Protein 3C5X (pdb70)

Radius of gyration: 39.71 Å; Cα contacts (8 Å, |Δi|>4): 1225; chains: 2; bounding box: 42×60×125 Å

Structure (mmCIF, N/CA/C/O backbone):
data_3C5X
#
_entry.id   3C5X
#
_cell.length_a   71.209
_cell.length_b   108.595
_cell.length_c   108.738
_cell.angle_alpha   90.00
_cell.angle_beta   90.00
_cell.angle_gamma   90.00
#
_symmetry.space_group_name_H-M   'P 21 21 2'
#
loop_
_entity.id
_entity.type
_entity.pdbx_description
1 polymer 'Envelope protein E'
2 polymer prM
3 branched 2-acetamido-2-deoxy-alpha-D-glucopyranose-(1-4)-2-acetamido-2-deoxy-beta-D-glucopyranose
4 branched beta-D-mannopyranose-(1-3)-[beta-D-mannopyranose-(1-6)]alpha-D-altropyranose-(1-4)-2-acetamido-2-deoxy-beta-D-glucopyranose-(1-4)-2-acetamido-2-deoxy-beta-D-glucopyranose
5 water water
#
loop_
_atom_site.group_PDB
_atom_site.id
_atom_site.type_symbol
_atom_site.label_atom_id
_atom_site.label_alt_id
_atom_site.label_comp_id
_atom_site.label_asym_id
_atom_site.label_entity_id
_atom_site.label_seq_id
_atom_site.pdbx_PDB_ins_code
_atom_site.Cartn_x
_atom_site.Cartn_y
_atom_site.Cartn_z
_atom_site.occupancy
_atom_site.B_iso_or_equiv
_atom_site.auth_seq_id
_atom_site.auth_comp_id
_atom_site.auth_asym_id
_atom_site.auth_atom_id
_atom_site.pdbx_PDB_model_num
ATOM 1 N N . TYR A 1 5 ? -7.810 -32.045 -37.342 1.00 75.71 -3 TYR A N 1
ATOM 2 C CA . TYR A 1 5 ? -8.293 -33.450 -37.381 1.00 73.69 -3 TYR A CA 1
ATOM 3 C C . TYR A 1 5 ? -7.350 -34.417 -38.107 1.00 69.77 -3 TYR A C 1
ATOM 4 O O . TYR A 1 5 ? -7.648 -35.609 -38.210 1.00 68.15 -3 TYR A O 1
ATOM 13 N N . PHE A 1 6 ? -6.217 -33.914 -38.600 1.00 62.84 -2 PHE A N 1
ATOM 14 C CA . PHE A 1 6 ? -5.254 -34.762 -39.308 1.00 56.77 -2 PHE A CA 1
ATOM 15 C C . PHE A 1 6 ? -3.794 -34.364 -39.080 1.00 54.83 -2 PHE A C 1
ATOM 16 O O . PHE A 1 6 ? -3.495 -33.214 -38.773 1.00 52.90 -2 PHE A O 1
ATOM 24 N N . GLN A 1 7 ? -2.892 -35.325 -39.256 1.00 51.97 -1 GLN A N 1
ATOM 25 C CA . GLN A 1 7 ? -1.464 -35.105 -39.047 1.00 51.27 -1 GLN A CA 1
ATOM 26 C C . GLN A 1 7 ? -0.842 -34.082 -39.999 1.00 49.91 -1 GLN A C 1
ATOM 27 O O . GLN A 1 7 ? -0.703 -34.340 -41.195 1.00 48.16 -1 GLN A O 1
ATOM 33 N N . GLY A 1 8 ? -0.464 -32.925 -39.456 1.00 47.91 0 GLY A N 1
ATOM 34 C CA . GLY A 1 8 ? 0.140 -31.877 -40.262 1.00 46.59 0 GLY A CA 1
ATOM 35 C C . GLY A 1 8 ? -0.746 -30.650 -40.353 1.00 48.29 0 GLY A C 1
ATOM 36 O O . GLY A 1 8 ? -0.329 -29.584 -40.808 1.00 45.18 0 GLY A O 1
ATOM 37 N N . MET A 1 9 ? -1.981 -30.802 -39.899 1.00 50.48 1 MET A N 1
ATOM 38 C CA . MET A 1 9 ? -2.955 -29.723 -39.935 1.00 51.93 1 MET A CA 1
ATOM 39 C C . MET A 1 9 ? -2.530 -28.516 -39.101 1.00 50.42 1 MET A C 1
ATOM 40 O O . MET A 1 9 ? -2.710 -27.366 -39.512 1.00 46.93 1 MET A O 1
ATOM 45 N N . ARG A 1 10 ? -1.958 -28.777 -37.930 1.00 48.15 2 ARG A N 1
ATOM 46 C CA . ARG A 1 10 ? -1.546 -27.697 -37.048 1.00 46.80 2 ARG A CA 1
ATOM 47 C C . ARG A 1 10 ? -0.625 -26.693 -37.732 1.00 46.63 2 ARG A C 1
ATOM 48 O O . ARG A 1 10 ? -0.850 -25.484 -37.655 1.00 45.38 2 ARG A O 1
ATOM 56 N N . CYS A 1 11 ? 0.407 -27.184 -38.407 1.00 45.03 3 CYS A N 1
ATOM 57 C CA . CYS A 1 11 ? 1.342 -26.285 -39.076 1.00 43.18 3 CYS A CA 1
ATOM 58 C C . CYS A 1 11 ? 0.674 -25.595 -40.266 1.00 42.13 3 CYS A C 1
ATOM 59 O O . CYS A 1 11 ? 0.942 -24.427 -40.550 1.00 38.91 3 CYS A O 1
ATOM 62 N N . ILE A 1 12 ? -0.197 -26.316 -40.962 1.00 42.33 4 ILE A N 1
ATOM 63 C CA . ILE A 1 12 ? -0.901 -25.741 -42.101 1.00 43.64 4 ILE A CA 1
ATOM 64 C C . ILE A 1 12 ? -1.730 -24.547 -41.624 1.00 43.99 4 ILE A C 1
ATOM 65 O O . ILE A 1 12 ? -1.794 -23.514 -42.291 1.00 44.64 4 ILE A O 1
ATOM 70 N N . GLY A 1 13 ? -2.333 -24.691 -40.449 1.00 44.92 5 GLY A N 1
ATOM 71 C CA . GLY A 1 13 ? -3.155 -23.630 -39.901 1.00 46.11 5 GLY A CA 1
ATOM 72 C C . GLY A 1 13 ? -2.402 -22.439 -39.334 1.00 48.87 5 GLY A C 1
ATOM 73 O O . GLY A 1 13 ? -3.010 -21.405 -39.052 1.00 50.07 5 GLY A O 1
ATOM 74 N N . MET A 1 14 ? -1.089 -22.567 -39.157 1.00 47.82 6 MET A N 1
ATOM 75 C CA . MET A 1 14 ? -0.298 -21.463 -38.620 1.00 46.79 6 MET A CA 1
ATOM 76 C C . MET A 1 14 ? 0.035 -20.434 -39.692 1.00 47.27 6 MET A C 1
ATOM 77 O O . MET A 1 14 ? 0.331 -20.782 -40.833 1.00 43.47 6 MET A O 1
ATOM 82 N N . SER A 1 15 ? -0.015 -19.158 -39.325 1.00 48.17 7 SER A N 1
ATOM 83 C CA . SER A 1 15 ? 0.285 -18.105 -40.279 1.00 48.76 7 SER A CA 1
ATOM 84 C C . SER A 1 15 ? 1.795 -17.958 -40.437 1.00 47.73 7 SER A C 1
ATOM 85 O O . SER A 1 15 ? 2.276 -17.560 -41.493 1.00 45.30 7 SER A O 1
ATOM 88 N N . ASN A 1 16 ? 2.544 -18.280 -39.389 1.00 45.94 8 ASN A N 1
ATOM 89 C CA . ASN A 1 16 ? 4.000 -18.207 -39.473 1.00 44.90 8 ASN A CA 1
ATOM 90 C C . ASN A 1 16 ? 4.526 -19.611 -39.780 1.00 44.08 8 ASN A C 1
ATOM 91 O O . ASN A 1 16 ? 4.776 -20.415 -38.877 1.00 40.86 8 ASN A O 1
ATOM 96 N N . ARG A 1 17 ? 4.679 -19.896 -41.066 1.00 39.62 9 ARG A N 1
ATOM 97 C CA . ARG A 1 17 ? 5.154 -21.193 -41.512 1.00 38.82 9 ARG A CA 1
ATOM 98 C C . ARG A 1 17 ? 6.236 -21.027 -42.571 1.00 39.48 9 ARG A C 1
ATOM 99 O O . ARG A 1 17 ? 6.024 -20.355 -43.579 1.00 36.45 9 ARG A O 1
ATOM 107 N N . ASP A 1 18 ? 7.402 -21.619 -42.331 1.00 39.77 10 ASP A N 1
ATOM 108 C CA . ASP A 1 18 ? 8.490 -21.556 -43.296 1.00 40.72 10 ASP A CA 1
ATOM 109 C C . ASP A 1 18 ? 8.558 -22.886 -44.040 1.00 39.64 10 ASP A C 1
ATOM 110 O O . ASP A 1 18 ? 8.220 -23.929 -43.489 1.00 38.42 10 ASP A O 1
ATOM 115 N N . PHE A 1 19 ? 8.977 -22.838 -45.296 1.00 37.16 11 PHE A N 1
ATOM 116 C CA . PHE A 1 19 ? 9.141 -24.037 -46.087 1.00 36.91 11 PHE A CA 1
ATOM 117 C C . PHE A 1 19 ? 10.636 -24.069 -46.335 1.00 38.33 11 PHE A C 1
ATOM 118 O O . PHE A 1 19 ? 11.186 -23.126 -46.907 1.00 38.65 11 PHE A O 1
ATOM 126 N N . VAL A 1 20 ? 11.300 -25.125 -45.876 1.00 37.22 12 VAL A N 1
ATOM 127 C CA . VAL A 1 20 ?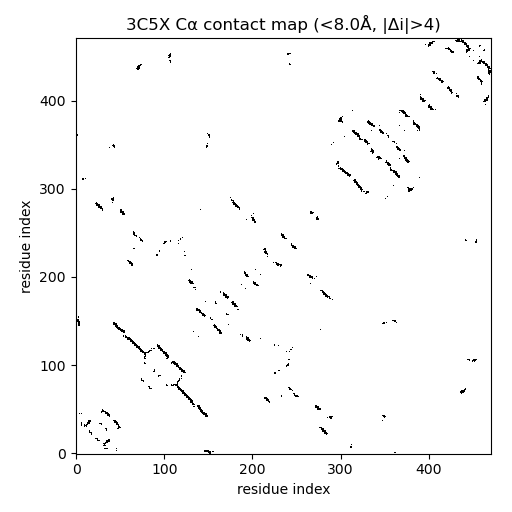 12.739 -25.233 -46.058 1.00 37.27 12 VAL A CA 1
ATOM 128 C C . VAL A 1 20 ? 13.095 -26.484 -46.845 1.00 41.24 12 VAL A C 1
ATOM 129 O O . VAL A 1 20 ? 12.471 -27.531 -46.682 1.00 38.90 12 VAL A O 1
ATOM 133 N N . GLU A 1 21 ? 14.094 -26.362 -47.711 1.00 48.76 13 GLU A N 1
ATOM 134 C CA . GLU A 1 21 ? 14.553 -27.480 -48.524 1.00 55.53 13 GLU A CA 1
ATOM 135 C C . GLU A 1 21 ? 16.050 -27.319 -48.788 1.00 57.46 13 GLU A C 1
ATOM 136 O O . GLU A 1 21 ? 16.523 -26.218 -49.061 1.00 58.29 13 GLU A O 1
ATOM 142 N N . GLY A 1 22 ? 16.795 -28.414 -48.696 1.00 60.16 14 GLY A N 1
ATOM 143 C CA . GLY A 1 22 ? 18.230 -28.350 -48.910 1.00 66.05 14 GLY A CA 1
ATOM 144 C C . GLY A 1 22 ? 18.675 -28.422 -50.360 1.00 68.88 14 GLY A C 1
ATOM 145 O O . GLY A 1 22 ? 18.089 -29.149 -51.168 1.00 72.41 14 GLY A O 1
ATOM 146 N N . VAL A 1 23 ? 19.730 -27.676 -50.681 1.00 70.32 15 VAL A N 1
ATOM 147 C CA . VAL A 1 23 ? 20.276 -27.629 -52.036 1.00 72.32 15 VAL A CA 1
ATOM 148 C C . VAL A 1 23 ? 21.198 -28.810 -52.343 1.00 72.32 15 VAL A C 1
ATOM 149 O O . VAL A 1 23 ? 21.696 -28.943 -53.462 1.00 75.14 15 VAL A O 1
ATOM 153 N N . SER A 1 24 ? 21.423 -29.664 -51.352 1.00 71.28 16 SER A N 1
ATOM 154 C CA . SER A 1 24 ? 22.296 -30.817 -51.531 1.00 70.21 16 SER A CA 1
ATOM 155 C C . SER A 1 24 ? 21.569 -32.097 -51.131 1.00 68.91 16 SER A C 1
ATOM 156 O O . SER A 1 24 ? 20.433 -32.058 -50.657 1.00 70.17 16 SER A O 1
ATOM 159 N N . GLY A 1 25 ? 22.227 -33.230 -51.341 1.00 65.60 17 GLY A N 1
ATOM 160 C CA . GLY A 1 25 ? 21.640 -34.508 -50.987 1.00 62.11 17 GLY A CA 1
ATOM 161 C C . GLY A 1 25 ? 22.459 -35.123 -49.871 1.00 59.45 17 GLY A C 1
ATOM 162 O O . GLY A 1 25 ? 23.659 -35.348 -50.031 1.00 58.09 17 GLY A O 1
ATOM 163 N N . GLY A 1 26 ? 21.819 -35.388 -48.736 1.00 55.80 18 GLY A N 1
ATOM 164 C CA . GLY A 1 26 ? 22.529 -35.963 -47.608 1.00 50.12 18 GLY A CA 1
ATOM 165 C C . GLY A 1 26 ? 23.226 -34.892 -46.789 1.00 48.46 18 GLY A C 1
ATOM 166 O O . GLY A 1 26 ? 23.928 -35.189 -45.827 1.00 43.99 18 GLY A O 1
ATOM 167 N N . SER A 1 27 ? 23.035 -33.633 -47.160 1.00 47.61 19 SER A N 1
ATOM 168 C CA . SER A 1 27 ? 23.672 -32.549 -46.424 1.00 47.40 19 SER A CA 1
ATOM 169 C C . SER A 1 27 ? 22.770 -32.068 -45.297 1.00 45.57 19 SER A C 1
ATOM 170 O O . SER A 1 27 ? 21.626 -32.503 -45.170 1.00 41.53 19 SER A O 1
ATOM 173 N N . TRP A 1 28 ? 23.300 -31.180 -44.468 1.00 41.27 20 TRP A N 1
ATOM 174 C CA . TRP A 1 28 ? 22.514 -30.620 -43.386 1.00 39.89 20 TRP A CA 1
ATOM 175 C C . TRP A 1 28 ? 21.571 -29.570 -43.967 1.00 40.65 20 TRP A C 1
ATOM 176 O O . TRP A 1 28 ? 21.802 -29.057 -45.054 1.00 38.21 20 TRP A O 1
ATOM 187 N N . VAL A 1 29 ? 20.507 -29.263 -43.235 1.00 42.62 21 VAL A N 1
ATOM 188 C CA . VAL A 1 29 ? 19.561 -28.224 -43.631 1.00 42.34 21 VAL A CA 1
ATOM 189 C C . VAL A 1 29 ? 19.287 -27.401 -42.374 1.00 41.97 21 VAL A C 1
ATOM 190 O O . VAL A 1 29 ? 19.021 -27.955 -41.303 1.00 37.44 21 VAL A O 1
ATOM 194 N N . ASP A 1 30 ? 19.371 -26.082 -42.497 1.00 40.72 22 ASP A N 1
ATOM 195 C CA . ASP A 1 30 ? 19.148 -25.206 -41.352 1.00 40.27 22 ASP A CA 1
ATOM 196 C C . ASP A 1 30 ? 17.723 -24.688 -41.271 1.00 38.87 22 ASP A C 1
ATOM 197 O O . ASP A 1 30 ? 17.099 -24.388 -42.285 1.00 37.75 22 ASP A O 1
ATOM 202 N N . ILE A 1 31 ? 17.207 -24.602 -40.052 1.00 36.82 23 ILE A N 1
ATOM 203 C CA . ILE A 1 31 ? 15.860 -24.100 -39.828 1.00 35.27 23 ILE A CA 1
ATOM 204 C C . ILE A 1 31 ? 15.899 -23.232 -38.584 1.00 35.43 23 ILE A C 1
ATOM 205 O O . ILE A 1 31 ? 16.814 -23.350 -37.764 1.00 34.15 23 ILE A O 1
ATOM 210 N N . VAL A 1 32 ? 14.918 -22.347 -38.454 1.00 34.29 24 VAL A N 1
ATOM 211 C CA . VAL A 1 32 ? 14.838 -21.465 -37.301 1.00 33.64 24 VAL A CA 1
ATOM 212 C C . VAL A 1 32 ? 13.495 -21.714 -36.630 1.00 33.76 24 VAL A C 1
ATOM 213 O O . VAL A 1 32 ? 12.456 -21.709 -37.285 1.00 33.07 24 VAL A O 1
ATOM 217 N N . LEU A 1 33 ? 13.515 -21.936 -35.322 1.00 33.85 25 LEU A N 1
ATOM 218 C CA . LEU A 1 33 ? 12.288 -22.210 -34.596 1.00 35.58 25 LEU A CA 1
ATOM 219 C C . LEU A 1 33 ? 11.965 -21.130 -33.580 1.00 37.47 25 LEU A C 1
ATOM 220 O O . LEU A 1 33 ? 12.836 -20.675 -32.835 1.00 36.84 25 LEU A O 1
ATOM 225 N N . GLU A 1 34 ? 10.696 -20.739 -33.572 1.00 39.54 26 GLU A N 1
ATOM 226 C CA . GLU A 1 34 ? 10.167 -19.713 -32.683 1.00 40.72 26 GLU A CA 1
ATOM 227 C C . GLU A 1 34 ? 8.848 -20.244 -32.157 1.00 41.05 26 GLU A C 1
ATOM 228 O O . GLU A 1 34 ? 8.184 -21.024 -32.838 1.00 38.32 26 GLU A O 1
ATOM 234 N N . HIS A 1 35 ? 8.461 -19.824 -30.956 1.00 42.69 27 HIS A N 1
ATOM 235 C CA . HIS A 1 35 ? 7.177 -20.246 -30.400 1.00 41.72 27 HIS A CA 1
ATOM 236 C C . HIS A 1 35 ? 6.095 -19.632 -31.286 1.00 40.76 27 HIS A C 1
ATOM 237 O O . HIS A 1 35 ? 6.269 -18.530 -31.808 1.00 40.10 27 HIS A O 1
ATOM 244 N N . GLY A 1 36 ? 4.993 -20.347 -31.474 1.00 40.92 28 GLY A N 1
ATOM 245 C CA . GLY A 1 36 ? 3.918 -19.812 -32.290 1.00 42.94 28 GLY A CA 1
ATOM 246 C C . GLY A 1 36 ? 4.046 -20.000 -33.790 1.00 44.36 28 GLY A C 1
ATOM 247 O O . GLY A 1 36 ? 3.109 -19.703 -34.527 1.00 44.34 28 GLY A O 1
ATOM 248 N N . SER A 1 37 ? 5.197 -20.474 -34.258 1.00 45.06 29 SER A N 1
ATOM 249 C CA . SER A 1 37 ? 5.371 -20.707 -35.689 1.00 44.77 29 SER A CA 1
ATOM 250 C C . SER A 1 37 ? 5.876 -22.120 -35.954 1.00 43.66 29 SER A C 1
ATOM 251 O O . SER A 1 37 ? 6.173 -22.863 -35.018 1.00 41.75 29 SER A O 1
ATOM 254 N N . CYS A 1 38 ? 5.949 -22.504 -37.224 1.00 41.31 30 CYS A N 1
ATOM 255 C CA . CYS A 1 38 ? 6.420 -23.840 -37.571 1.00 40.26 30 CYS A CA 1
ATOM 256 C C . CYS A 1 38 ? 7.232 -23.857 -38.857 1.00 38.11 30 CYS A C 1
ATOM 257 O O . CYS A 1 38 ? 7.249 -22.887 -39.620 1.00 35.46 30 CYS A O 1
ATOM 260 N N . VAL A 1 39 ? 7.922 -24.969 -39.081 1.00 32.31 31 VAL A N 1
ATOM 261 C CA . VAL A 1 39 ? 8.738 -25.120 -40.267 1.00 31.17 31 VAL A CA 1
ATOM 262 C C . VAL A 1 39 ? 8.402 -26.435 -40.944 1.00 30.63 31 VAL A C 1
ATOM 263 O O . VAL A 1 39 ? 8.287 -27.472 -40.294 1.00 30.01 31 VAL A O 1
ATOM 267 N N . THR A 1 40 ? 8.221 -26.374 -42.256 1.00 30.55 32 THR A N 1
ATOM 268 C CA . THR A 1 40 ? 7.922 -27.551 -43.049 1.00 31.02 32 THR A CA 1
ATOM 269 C C . THR A 1 40 ? 9.152 -27.842 -43.903 1.00 31.57 32 THR A C 1
ATOM 270 O O . THR A 1 40 ? 9.543 -27.021 -44.748 1.00 31.22 32 THR A O 1
ATOM 274 N N . THR A 1 41 ? 9.783 -28.988 -43.658 1.00 31.00 33 THR A N 1
ATOM 275 C CA . THR A 1 41 ? 10.955 -29.369 -44.437 1.00 32.41 33 THR A CA 1
ATOM 276 C C . THR A 1 41 ? 10.526 -30.395 -45.462 1.00 32.72 33 THR A C 1
ATOM 277 O O . THR A 1 41 ? 9.650 -31.221 -45.203 1.00 35.31 33 THR A O 1
ATOM 281 N N . MET A 1 42 ? 11.145 -30.334 -46.630 1.00 33.84 34 MET A N 1
ATOM 282 C CA . MET A 1 42 ? 10.835 -31.256 -47.701 1.00 35.19 34 MET A CA 1
ATOM 283 C C . MET A 1 42 ? 12.142 -31.630 -48.385 1.00 36.25 34 MET A C 1
ATOM 284 O O . MET A 1 42 ? 13.110 -30.855 -48.375 1.00 35.15 34 MET A O 1
ATOM 289 N N . ALA A 1 43 ? 12.163 -32.815 -48.980 1.00 37.32 35 ALA A N 1
ATOM 290 C CA . ALA A 1 43 ? 13.350 -33.292 -49.683 1.00 39.84 35 ALA A CA 1
ATOM 291 C C . ALA A 1 43 ? 12.933 -34.359 -50.677 1.00 41.88 35 ALA A C 1
ATOM 292 O O . ALA A 1 43 ? 11.934 -35.048 -50.478 1.00 39.19 35 ALA A O 1
ATOM 294 N N . LYS A 1 44 ? 13.697 -34.495 -51.751 1.00 48.90 36 LYS A N 1
ATOM 295 C CA . LYS A 1 44 ? 13.375 -35.491 -52.765 1.00 52.74 36 LYS A CA 1
ATOM 296 C C . LYS A 1 44 ? 13.358 -36.907 -52.186 1.00 52.14 36 LYS A C 1
ATOM 297 O O . LYS A 1 44 ? 14.320 -37.354 -51.561 1.00 50.21 36 LYS A O 1
ATOM 303 N N . ASN A 1 45 ? 12.244 -37.595 -52.397 1.00 51.33 37 ASN A N 1
ATOM 304 C CA . ASN A 1 45 ? 12.048 -38.959 -51.929 1.00 51.59 37 ASN A CA 1
ATOM 305 C C . ASN A 1 45 ? 12.017 -39.142 -50.427 1.00 51.18 37 ASN A C 1
ATOM 306 O O . ASN A 1 45 ? 12.210 -40.250 -49.923 1.00 49.62 37 ASN A O 1
ATOM 311 N N . LYS A 1 46 ? 11.767 -38.059 -49.709 1.00 48.94 38 LYS A N 1
ATOM 312 C CA . LYS A 1 46 ? 11.693 -38.150 -48.278 1.00 46.38 38 LYS A CA 1
ATOM 313 C C . LYS A 1 46 ? 10.412 -37.532 -47.780 1.00 44.30 38 LYS A C 1
ATOM 314 O O . LYS A 1 46 ? 9.899 -36.589 -48.368 1.00 45.36 38 LYS A O 1
ATOM 320 N N . PRO A 1 47 ? 9.855 -38.083 -46.700 1.00 39.96 39 PRO A N 1
ATOM 321 C CA . PRO A 1 47 ? 8.611 -37.524 -46.185 1.00 38.90 39 PRO A CA 1
ATOM 322 C C . PRO A 1 47 ? 8.766 -36.078 -45.756 1.00 37.85 39 PRO A C 1
ATOM 323 O O . PRO A 1 47 ? 9.848 -35.653 -45.338 1.00 36.45 39 PRO A O 1
ATOM 327 N N . THR A 1 48 ? 7.683 -35.324 -45.893 1.00 32.91 40 THR A N 1
ATOM 328 C CA . THR A 1 48 ? 7.676 -33.928 -45.487 1.00 32.73 40 THR A CA 1
ATOM 329 C C . THR A 1 48 ? 7.436 -33.921 -43.988 1.00 31.66 40 THR A C 1
ATOM 330 O O . THR A 1 48 ? 6.584 -34.665 -43.495 1.00 32.98 40 THR A O 1
ATOM 334 N N . LEU A 1 49 ? 8.186 -33.086 -43.276 1.00 29.29 41 LEU A N 1
ATOM 335 C CA . LEU A 1 49 ? 8.104 -32.984 -41.820 1.00 30.27 41 LEU A CA 1
ATOM 336 C C . LEU A 1 49 ? 7.798 -31.571 -41.313 1.00 31.40 41 LEU A C 1
ATOM 337 O O . LEU A 1 49 ? 8.221 -30.578 -41.908 1.00 31.34 41 LEU A O 1
ATOM 342 N N . ASP A 1 50 ? 7.096 -31.492 -40.189 1.00 31.28 42 ASP A N 1
ATOM 343 C CA . ASP A 1 50 ? 6.764 -30.213 -39.574 1.00 32.18 42 ASP A CA 1
ATOM 344 C C . ASP A 1 50 ? 7.499 -30.140 -38.237 1.00 31.86 42 ASP A C 1
ATOM 345 O O . ASP A 1 50 ? 7.499 -31.102 -37.466 1.00 33.16 42 ASP A O 1
ATOM 350 N N . PHE A 1 51 ? 8.113 -28.999 -37.964 1.00 31.58 43 PHE A N 1
ATOM 351 C CA . PHE A 1 51 ? 8.843 -28.798 -36.720 1.00 30.82 43 PHE A CA 1
ATOM 352 C C . PHE A 1 51 ? 8.251 -27.620 -35.967 1.00 32.08 43 PHE A C 1
ATOM 353 O O . PHE A 1 51 ? 7.923 -26.594 -36.564 1.00 30.39 43 PHE A O 1
ATOM 361 N N . GLU A 1 52 ? 8.119 -27.760 -34.656 1.00 31.98 44 GLU A N 1
ATOM 362 C CA . GLU A 1 52 ? 7.592 -26.671 -33.856 1.00 31.72 44 GLU A CA 1
ATOM 363 C C . GLU A 1 52 ? 8.191 -26.672 -32.461 1.00 31.23 44 GLU A C 1
ATOM 364 O O . GLU A 1 52 ? 8.184 -27.697 -31.777 1.00 31.58 44 GLU A O 1
ATOM 370 N N . LEU A 1 53 ? 8.736 -25.534 -32.053 1.00 32.63 45 LEU A N 1
ATOM 371 C CA . LEU A 1 53 ? 9.272 -25.397 -30.703 1.00 33.30 45 LEU A CA 1
ATOM 372 C C . LEU A 1 53 ? 8.026 -25.076 -29.876 1.00 33.96 45 LEU A C 1
ATOM 373 O O . LEU A 1 53 ? 7.395 -24.041 -30.096 1.00 36.31 45 LEU A O 1
ATOM 378 N N . ILE A 1 54 ? 7.645 -25.958 -28.952 1.00 37.37 46 ILE A N 1
ATOM 379 C CA . ILE A 1 54 ? 6.442 -25.705 -28.160 1.00 40.32 46 ILE A CA 1
ATOM 380 C C . ILE A 1 54 ? 6.665 -25.261 -26.722 1.00 42.17 46 ILE A C 1
ATOM 381 O O . ILE A 1 54 ? 5.768 -24.674 -26.116 1.00 45.12 46 ILE A O 1
ATOM 386 N N . LYS A 1 55 ? 7.837 -25.534 -26.161 1.00 44.69 47 LYS A N 1
ATOM 387 C CA . LYS A 1 55 ? 8.086 -25.119 -24.786 1.00 46.94 47 LYS A CA 1
ATOM 388 C C . LYS A 1 55 ? 9.563 -24.894 -24.472 1.00 47.10 47 LYS A C 1
ATOM 389 O O . LYS A 1 55 ? 10.437 -25.586 -24.992 1.00 47.43 47 LYS A O 1
ATOM 395 N N . THR A 1 56 ? 9.824 -23.902 -23.629 1.00 46.68 48 THR A N 1
ATOM 396 C CA . THR A 1 56 ? 11.172 -23.558 -23.196 1.00 48.57 48 THR A CA 1
ATOM 397 C C . THR A 1 56 ? 11.056 -23.315 -21.697 1.00 50.49 48 THR A C 1
ATOM 398 O O . THR A 1 56 ? 10.437 -22.340 -21.271 1.00 51.10 48 THR A O 1
ATOM 402 N N . GLU A 1 57 ? 11.640 -24.195 -20.896 1.00 52.39 49 GLU A N 1
ATOM 403 C CA . GLU A 1 57 ? 11.534 -24.042 -19.456 1.00 54.36 49 GLU A CA 1
ATOM 404 C C . GLU A 1 57 ? 12.821 -24.287 -18.697 1.00 53.50 49 GLU A C 1
ATOM 405 O O . GLU A 1 57 ? 13.685 -25.057 -19.126 1.00 52.99 49 GLU A O 1
ATOM 411 N N . ALA A 1 58 ? 12.933 -23.626 -17.553 1.00 50.92 50 ALA A N 1
ATOM 412 C CA . ALA A 1 58 ? 14.092 -23.784 -16.703 1.00 49.30 50 ALA A CA 1
ATOM 413 C C . ALA A 1 58 ? 13.709 -24.826 -15.672 1.00 51.85 50 ALA A C 1
ATOM 414 O O . ALA A 1 58 ? 12.608 -24.790 -15.126 1.00 51.52 50 ALA A O 1
ATOM 416 N N . LYS A 1 59 ? 14.598 -25.775 -15.421 1.00 55.00 51 LYS A N 1
ATOM 417 C CA . LYS A 1 59 ? 14.309 -26.791 -14.428 1.00 58.79 51 LYS A CA 1
ATOM 418 C C . LYS A 1 59 ? 15.262 -26.652 -13.253 1.00 60.85 51 LYS A C 1
ATOM 419 O O . LYS A 1 59 ? 16.469 -26.472 -13.428 1.00 56.17 51 LYS A O 1
ATOM 425 N N . GLN A 1 60 ? 14.698 -26.713 -12.052 1.00 64.65 52 GLN A N 1
ATOM 426 C CA . GLN A 1 60 ? 15.474 -26.605 -10.827 1.00 66.02 52 GLN A CA 1
ATOM 427 C C . GLN A 1 60 ? 16.509 -25.481 -10.887 1.00 62.75 52 GLN A C 1
ATOM 428 O O . GLN A 1 60 ? 17.700 -25.708 -10.657 1.00 62.80 52 GLN A O 1
ATOM 434 N N . PRO A 1 61 ? 16.074 -24.254 -11.226 1.00 61.79 53 PRO A N 1
ATOM 435 C CA . PRO A 1 61 ? 17.048 -23.159 -11.282 1.00 60.70 53 PRO A CA 1
ATOM 436 C C . PRO A 1 61 ? 17.489 -22.841 -9.853 1.00 61.13 53 PRO A C 1
ATOM 437 O O . PRO A 1 61 ? 16.708 -22.989 -8.909 1.00 62.82 53 PRO A O 1
ATOM 441 N N . ALA A 1 62 ? 18.739 -22.425 -9.696 1.00 62.44 54 ALA A N 1
ATOM 442 C CA . ALA A 1 62 ? 19.281 -22.128 -8.374 1.00 64.07 54 ALA A CA 1
ATOM 443 C C . ALA A 1 62 ? 18.622 -20.945 -7.669 1.00 65.17 54 ALA A C 1
ATOM 444 O O . ALA A 1 62 ? 18.414 -19.883 -8.262 1.00 63.48 54 ALA A O 1
ATOM 446 N N . THR A 1 63 ? 18.291 -21.145 -6.396 1.00 66.31 55 THR A N 1
ATOM 447 C CA . THR A 1 63 ? 17.683 -20.094 -5.586 1.00 64.24 55 THR A CA 1
ATOM 448 C C . THR A 1 63 ? 18.786 -19.171 -5.092 1.00 61.58 55 THR A C 1
ATOM 449 O O . THR A 1 63 ? 19.728 -19.613 -4.437 1.00 59.47 55 THR A O 1
ATOM 453 N N . LEU A 1 64 ? 18.670 -17.891 -5.418 1.00 58.39 56 LEU A N 1
ATOM 454 C CA . LEU A 1 64 ? 19.660 -16.909 -5.000 1.00 56.63 56 LEU A CA 1
ATOM 455 C C . LEU A 1 64 ? 19.386 -16.509 -3.552 1.00 57.52 56 LEU A C 1
ATOM 456 O O . LEU A 1 64 ? 20.288 -16.508 -2.710 1.00 58.01 56 LEU A O 1
ATOM 461 N N . ARG A 1 65 ? 18.129 -16.190 -3.261 1.00 56.59 57 ARG A N 1
ATOM 462 C CA . ARG A 1 65 ? 17.776 -15.748 -1.922 1.00 55.39 57 ARG A CA 1
ATOM 463 C C . ARG A 1 65 ? 16.284 -15.868 -1.611 1.00 55.04 57 ARG A C 1
ATOM 464 O O . ARG A 1 65 ? 15.446 -15.687 -2.489 1.00 52.32 57 ARG A O 1
ATOM 472 N N . LYS A 1 66 ? 15.971 -16.191 -0.359 1.00 55.10 58 LYS A N 1
ATOM 473 C CA . LYS A 1 66 ? 14.590 -16.291 0.109 1.00 54.95 58 LYS A CA 1
ATOM 474 C C . LYS A 1 66 ? 14.310 -15.064 0.976 1.00 53.52 58 LYS A C 1
ATOM 475 O O . LYS A 1 66 ? 15.119 -14.715 1.839 1.00 51.76 58 LYS A O 1
ATOM 481 N N . TYR A 1 67 ? 13.172 -14.413 0.750 1.00 50.08 59 TYR A N 1
ATOM 482 C CA . TYR A 1 67 ? 12.798 -13.234 1.528 1.00 47.21 59 TYR A CA 1
ATOM 483 C C . TYR A 1 67 ? 11.530 -13.474 2.333 1.00 46.07 59 TYR A C 1
ATOM 484 O O . TYR A 1 67 ? 10.558 -14.025 1.819 1.00 46.03 59 TYR A O 1
ATOM 493 N N . CYS A 1 68 ? 11.532 -13.066 3.598 1.00 43.68 60 CYS A N 1
ATOM 494 C CA . CYS A 1 68 ? 10.336 -13.226 4.405 1.00 42.20 60 CYS A CA 1
ATOM 495 C C . CYS A 1 68 ? 9.468 -11.988 4.138 1.00 43.18 60 CYS A C 1
ATOM 496 O O . CYS A 1 68 ? 9.965 -10.863 4.163 1.00 39.57 60 CYS A O 1
ATOM 499 N N . ILE A 1 69 ? 8.185 -12.188 3.850 1.00 44.68 61 ILE A N 1
ATOM 500 C CA . ILE A 1 69 ? 7.305 -11.049 3.593 1.00 47.53 61 ILE A CA 1
ATOM 501 C C . ILE A 1 69 ? 6.169 -10.970 4.608 1.00 47.59 61 ILE A C 1
ATOM 502 O O . ILE A 1 69 ? 5.335 -10.069 4.556 1.00 46.31 61 ILE A O 1
ATOM 507 N N . GLU A 1 70 ? 6.140 -11.931 5.523 1.00 48.33 62 GLU A N 1
ATOM 508 C CA . GLU A 1 70 ? 5.137 -11.973 6.581 1.00 46.82 62 GLU A CA 1
ATOM 509 C C . GLU A 1 70 ? 5.677 -12.814 7.722 1.00 44.86 62 GLU A C 1
ATOM 510 O O . GLU A 1 70 ? 6.101 -13.961 7.520 1.00 41.51 62 GLU A O 1
ATOM 516 N N . ALA A 1 71 ? 5.648 -12.250 8.923 1.00 41.73 63 ALA A N 1
ATOM 517 C CA . ALA A 1 71 ? 6.170 -12.942 10.089 1.00 41.17 63 ALA A CA 1
ATOM 518 C C . ALA A 1 71 ? 5.342 -12.742 11.348 1.00 41.82 63 ALA A C 1
ATOM 519 O O . ALA A 1 71 ? 4.516 -11.838 11.438 1.00 41.18 63 ALA A O 1
ATOM 521 N N . LYS A 1 72 ? 5.585 -13.607 12.321 1.00 44.12 64 LYS A N 1
ATOM 522 C CA . LYS A 1 72 ? 4.907 -13.548 13.599 1.00 45.43 64 LYS A CA 1
ATOM 523 C C . LYS A 1 72 ? 5.963 -13.504 14.700 1.00 44.26 64 LYS A C 1
ATOM 524 O O . LYS A 1 72 ? 7.106 -13.936 14.496 1.00 43.17 64 LYS A O 1
ATOM 530 N N . LEU A 1 73 ? 5.576 -12.987 15.862 1.00 41.95 65 LEU A N 1
ATOM 531 C CA . LEU A 1 73 ? 6.482 -12.911 17.005 1.00 40.38 65 LEU A CA 1
ATOM 532 C C . LEU A 1 73 ? 5.929 -13.625 18.230 1.00 40.15 65 LEU A C 1
ATOM 533 O O . LEU A 1 73 ? 4.737 -13.544 18.530 1.00 39.96 65 LEU A O 1
ATOM 538 N N . THR A 1 74 ? 6.799 -14.332 18.935 1.00 39.17 66 THR A N 1
ATOM 539 C CA . THR A 1 74 ? 6.410 -15.013 20.160 1.00 38.91 66 THR A CA 1
ATOM 540 C C . THR A 1 74 ? 7.607 -14.911 21.106 1.00 40.62 66 THR A C 1
ATOM 541 O O . THR A 1 74 ? 8.649 -14.383 20.725 1.00 34.62 66 THR A O 1
ATOM 545 N N . ASN A 1 75 ? 7.452 -15.388 22.337 1.00 42.38 67 ASN A N 1
ATOM 546 C CA . ASN A 1 75 ? 8.560 -15.385 23.287 1.00 44.25 67 ASN A CA 1
ATOM 547 C C . ASN A 1 75 ? 9.212 -14.042 23.565 1.00 42.06 67 ASN A C 1
ATOM 548 O O . ASN A 1 75 ? 10.438 -13.972 23.649 1.00 41.53 67 ASN A O 1
ATOM 553 N N . THR A 1 76 ? 8.433 -12.980 23.687 1.00 37.73 68 THR A N 1
ATOM 554 C CA . THR A 1 76 ? 9.033 -11.688 23.971 1.00 35.63 68 THR A CA 1
ATOM 555 C C . THR A 1 76 ? 9.583 -11.715 25.391 1.00 35.87 68 THR A C 1
ATOM 556 O O . THR A 1 76 ? 8.865 -12.026 26.329 1.00 35.52 68 THR A O 1
ATOM 560 N N . THR A 1 77 ? 10.865 -11.407 25.538 1.00 33.60 69 THR A N 1
ATOM 561 C CA . THR A 1 77 ? 11.511 -11.398 26.842 1.00 30.86 69 THR A CA 1
ATOM 562 C C . THR A 1 77 ? 12.361 -10.137 26.994 1.00 30.99 69 THR A C 1
ATOM 563 O O . THR A 1 77 ? 13.041 -9.727 26.060 1.00 29.22 69 THR A O 1
ATOM 567 N N . THR A 1 78 ? 12.324 -9.523 28.168 1.00 30.01 70 THR A N 1
ATOM 568 C CA . THR A 1 78 ? 13.113 -8.316 28.406 1.00 29.45 70 THR A CA 1
ATOM 569 C C . THR A 1 78 ? 14.000 -8.436 29.642 1.00 32.59 70 THR A C 1
ATOM 570 O O . THR A 1 78 ? 13.574 -8.941 30.676 1.00 30.99 70 THR A O 1
ATOM 574 N N . GLU A 1 79 ? 15.227 -7.943 29.518 1.00 36.98 71 GLU A N 1
ATOM 575 C CA . GLU A 1 79 ? 16.220 -7.952 30.588 1.00 37.99 71 GLU A CA 1
ATOM 576 C C . GLU A 1 79 ? 16.861 -6.558 30.675 1.00 36.81 71 GLU A C 1
ATOM 577 O O . GLU A 1 79 ? 17.308 -6.013 29.665 1.00 36.23 71 GLU A O 1
ATOM 583 N N . SER A 1 80 ? 16.917 -5.975 31.867 1.00 35.74 72 SER A N 1
ATOM 584 C CA . SER A 1 80 ? 17.512 -4.643 31.994 1.00 35.05 72 SER A CA 1
ATOM 585 C C . SER A 1 80 ? 18.366 -4.522 33.256 1.00 36.60 72 SER A C 1
ATOM 586 O O . SER A 1 80 ? 18.138 -5.218 34.234 1.00 35.06 72 SER A O 1
ATOM 589 N N . ARG A 1 81 ? 19.357 -3.641 33.227 1.00 40.56 73 ARG A N 1
ATOM 590 C CA . ARG A 1 81 ? 20.214 -3.457 34.394 1.00 41.64 73 ARG A CA 1
ATOM 591 C C . ARG A 1 81 ? 20.255 -2.014 34.864 1.00 40.25 73 ARG A C 1
ATOM 592 O O . ARG A 1 81 ? 19.891 -1.098 34.136 1.00 38.05 73 ARG A O 1
ATOM 600 N N . CYS A 1 82 ? 20.711 -1.824 36.093 1.00 41.32 74 CYS A N 1
ATOM 601 C CA . CYS A 1 82 ? 20.813 -0.495 36.683 1.00 42.11 74 CYS A CA 1
ATOM 602 C C . CYS A 1 82 ? 21.984 0.315 36.134 1.00 41.44 74 CYS A C 1
ATOM 603 O O . CYS A 1 82 ? 22.899 -0.236 35.534 1.00 40.14 74 CYS A O 1
ATOM 606 N N . PRO A 1 83 ? 21.946 1.645 36.299 1.00 45.23 75 PRO A N 1
ATOM 607 C CA . PRO A 1 83 ? 23.063 2.446 35.792 1.00 45.60 75 PRO A CA 1
ATOM 608 C C . PRO A 1 83 ? 24.359 2.013 36.492 1.00 45.97 75 PRO A C 1
ATOM 609 O O . PRO A 1 83 ? 24.342 1.628 37.667 1.00 46.36 75 PRO A O 1
ATOM 613 N N . THR A 1 84 ? 25.460 2.054 35.745 1.00 47.74 76 THR A N 1
ATOM 614 C CA . THR A 1 84 ? 26.792 1.645 36.206 1.00 52.25 76 THR A CA 1
ATOM 615 C C . THR A 1 84 ? 26.904 0.133 36.388 1.00 54.62 76 THR A C 1
ATOM 616 O O . THR A 1 84 ? 27.851 -0.347 37.003 1.00 55.52 76 THR A O 1
ATOM 620 N N . GLN A 1 85 ? 25.976 -0.708 35.932 1.00 57.16 77 GLN A N 1
ATOM 621 C CA . GLN A 1 85 ? 26.040 -2.161 36.070 1.00 57.58 77 GLN A CA 1
ATOM 622 C C . GLN A 1 85 ? 26.369 -2.924 34.803 1.00 54.90 77 GLN A C 1
ATOM 623 O O . GLN A 1 85 ? 26.365 -4.152 34.817 1.00 53.71 77 GLN A O 1
ATOM 629 N N . GLY A 1 86 ? 26.597 -2.138 33.643 1.00 51.75 78 GLY A N 1
ATOM 630 C CA . GLY A 1 86 ? 26.936 -2.827 32.413 1.00 51.15 78 GLY A CA 1
ATOM 631 C C . GLY A 1 86 ? 25.777 -3.230 31.517 1.00 54.04 78 GLY A C 1
ATOM 632 O O . GLY A 1 86 ? 24.610 -2.971 31.815 1.00 50.02 78 GLY A O 1
ATOM 633 N N . GLU A 1 87 ? 26.118 -3.865 30.401 1.00 56.24 79 GLU A N 1
ATOM 634 C CA . GLU A 1 87 ? 25.131 -4.309 29.434 1.00 59.31 79 GLU A CA 1
ATOM 635 C C . GLU A 1 87 ? 24.458 -5.610 29.834 1.00 56.23 79 GLU A C 1
ATOM 636 O O . GLU A 1 87 ? 25.120 -6.586 30.179 1.00 53.73 79 GLU A O 1
ATOM 642 N N . PRO A 1 88 ? 23.121 -5.633 29.805 1.00 48.81 80 PRO A N 1
ATOM 643 C CA . PRO A 1 88 ? 22.387 -6.847 30.165 1.00 45.81 80 PRO A CA 1
ATOM 644 C C . PRO A 1 88 ? 22.460 -7.813 28.984 1.00 45.45 80 PRO A C 1
ATOM 645 O O . PRO A 1 88 ? 22.824 -7.415 27.876 1.00 41.59 80 PRO A O 1
ATOM 649 N N . SER A 1 89 ? 22.126 -9.076 29.216 1.00 45.40 81 SER A N 1
ATOM 650 C CA . SER A 1 89 ? 22.143 -10.059 28.143 1.00 46.63 81 SER A CA 1
ATOM 651 C C . SER A 1 89 ? 21.094 -11.133 28.344 1.00 46.44 81 SER A C 1
ATOM 652 O O . SER A 1 89 ? 20.611 -11.351 29.456 1.00 44.37 81 SER A O 1
ATOM 655 N N . LEU A 1 90 ? 20.741 -11.792 27.249 1.00 45.89 82 LEU A N 1
ATOM 656 C CA . LEU A 1 90 ? 19.768 -12.876 27.275 1.00 45.74 82 LEU A CA 1
ATOM 657 C C . LEU A 1 90 ? 20.353 -14.007 26.443 1.00 46.96 82 LEU A C 1
ATOM 658 O O . LEU A 1 90 ? 21.043 -13.754 25.452 1.00 46.27 82 LEU A O 1
ATOM 663 N N . ASN A 1 91 ? 20.088 -15.246 26.841 1.00 51.13 83 ASN A N 1
ATOM 664 C CA . ASN A 1 91 ? 20.590 -16.395 26.088 1.00 55.22 83 ASN A CA 1
ATOM 665 C C . ASN A 1 91 ? 20.048 -16.355 24.664 1.00 54.96 83 ASN A C 1
ATOM 666 O O . ASN A 1 91 ? 20.760 -16.663 23.703 1.00 53.62 83 ASN A O 1
ATOM 671 N N . GLU A 1 92 ? 18.781 -15.968 24.544 1.00 53.89 84 GLU A N 1
ATOM 672 C CA . GLU A 1 92 ? 18.118 -15.889 23.253 1.00 51.33 84 GLU A CA 1
ATOM 673 C C . GLU A 1 92 ? 18.925 -15.096 22.237 1.00 50.46 84 GLU A C 1
ATOM 674 O O . GLU A 1 92 ? 18.725 -15.249 21.035 1.00 49.57 84 GLU A O 1
ATOM 680 N N . GLU A 1 93 ? 19.839 -14.251 22.712 1.00 50.59 85 GLU A N 1
ATOM 681 C CA . GLU A 1 93 ? 20.665 -13.458 21.804 1.00 51.16 85 GLU A CA 1
ATOM 682 C C . GLU A 1 93 ? 21.561 -14.355 20.958 1.00 53.67 85 GLU A C 1
ATOM 683 O O . GLU A 1 93 ? 22.109 -13.925 19.940 1.00 53.27 85 GLU A O 1
ATOM 689 N N . GLN A 1 94 ? 21.727 -15.599 21.390 1.00 56.19 86 GLN A N 1
ATOM 690 C CA . GLN A 1 94 ? 22.552 -16.540 20.647 1.00 60.11 86 GLN A CA 1
ATOM 691 C C . GLN A 1 94 ? 21.685 -17.381 19.716 1.00 59.52 86 GLN A C 1
ATOM 692 O O . GLN A 1 94 ? 22.158 -17.882 18.696 1.00 58.64 86 GLN A O 1
ATOM 698 N N . ASP A 1 95 ? 20.410 -17.522 20.069 1.00 56.44 87 ASP A N 1
ATOM 699 C CA . ASP A 1 95 ? 19.466 -18.286 19.264 1.00 53.01 87 ASP A CA 1
ATOM 700 C C . ASP A 1 95 ? 19.118 -17.482 18.010 1.00 52.97 87 ASP A C 1
ATOM 701 O O . ASP A 1 95 ? 18.474 -16.435 18.094 1.00 46.00 87 ASP A O 1
ATOM 706 N N . LYS A 1 96 ? 19.542 -17.982 16.852 1.00 53.05 88 LYS A N 1
ATOM 707 C CA . LYS A 1 96 ? 19.311 -17.317 15.566 1.00 53.03 88 LYS A CA 1
ATOM 708 C C . LYS A 1 96 ? 17.843 -17.116 15.167 1.00 50.48 88 LYS A C 1
ATOM 709 O O . LYS A 1 96 ? 17.550 -16.434 14.188 1.00 47.33 88 LYS A O 1
ATOM 715 N N . ARG A 1 97 ? 16.923 -17.719 15.908 1.00 48.52 89 ARG A N 1
ATOM 716 C CA . ARG A 1 97 ? 15.510 -17.565 15.603 1.00 46.62 89 ARG A CA 1
ATOM 717 C C . ARG A 1 97 ? 14.957 -16.271 16.203 1.00 45.01 89 ARG A C 1
ATOM 718 O O . ARG A 1 97 ? 13.857 -15.845 15.851 1.00 43.97 89 ARG A O 1
ATOM 726 N N . PHE A 1 98 ? 15.721 -15.650 17.099 1.00 42.03 90 PHE A N 1
ATOM 727 C CA . PHE A 1 98 ? 15.278 -14.427 17.774 1.00 40.04 90 PHE A CA 1
ATOM 728 C C . PHE A 1 98 ? 15.816 -13.117 17.228 1.00 39.13 90 PHE A C 1
ATOM 729 O O . PHE A 1 98 ? 16.958 -13.044 16.770 1.00 41.33 90 PHE A O 1
ATOM 737 N N . VAL A 1 99 ? 14.979 -12.082 17.282 1.00 37.18 91 VAL A N 1
ATOM 738 C CA . VAL A 1 99 ? 15.389 -10.747 16.872 1.00 36.66 91 VAL A CA 1
ATOM 739 C C . VAL A 1 99 ? 15.537 -10.029 18.223 1.00 38.12 91 VAL A C 1
ATOM 740 O O . VAL A 1 99 ? 14.661 -10.127 19.082 1.00 37.82 91 VAL A O 1
ATOM 744 N N . CYS A 1 100 ? 16.656 -9.341 18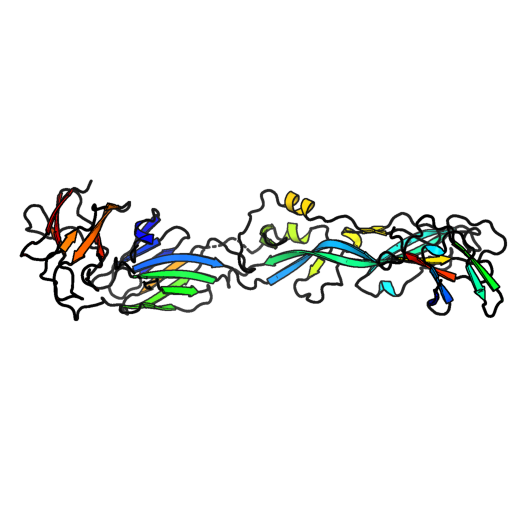.428 1.00 39.05 92 CYS A N 1
ATOM 745 C CA . CYS A 1 100 ? 16.895 -8.657 19.692 1.00 40.08 92 CYS A CA 1
ATOM 746 C C . CYS A 1 100 ? 17.393 -7.244 19.475 1.00 40.62 92 CYS A C 1
ATOM 747 O O . CYS A 1 100 ? 17.885 -6.903 18.402 1.00 39.95 92 CYS A O 1
ATOM 750 N N . LYS A 1 101 ? 17.278 -6.426 20.513 1.00 39.31 93 LYS A N 1
ATOM 751 C CA . LYS A 1 101 ? 17.749 -5.053 20.443 1.00 38.06 93 LYS A CA 1
ATOM 752 C C . LYS A 1 101 ? 18.200 -4.584 21.814 1.00 37.29 93 LYS A C 1
ATOM 753 O O . LYS A 1 101 ? 17.547 -4.854 22.824 1.00 35.43 93 LYS A O 1
ATOM 759 N N . HIS A 1 102 ? 19.336 -3.897 21.835 1.00 37.34 94 HIS A N 1
ATOM 760 C CA . HIS A 1 102 ? 19.901 -3.342 23.056 1.00 38.06 94 HIS A CA 1
ATOM 761 C C . HIS A 1 102 ? 19.570 -1.857 23.021 1.00 38.74 94 HIS A C 1
ATOM 762 O O . HIS A 1 102 ? 19.684 -1.227 21.974 1.00 38.73 94 HIS A O 1
ATOM 769 N N . SER A 1 103 ? 19.148 -1.315 24.160 1.00 39.48 95 SER A N 1
ATOM 770 C CA . SER A 1 103 ? 18.805 0.101 24.277 1.00 39.66 95 SER A CA 1
ATOM 771 C C . SER A 1 103 ? 19.225 0.579 25.665 1.00 38.67 95 SER A C 1
ATOM 772 O O . SER A 1 103 ? 19.793 -0.173 26.449 1.00 36.50 95 SER A O 1
ATOM 775 N N . MET A 1 104 ? 18.943 1.842 25.952 1.00 38.86 96 MET A N 1
ATOM 776 C CA . MET A 1 104 ? 19.219 2.427 27.254 1.00 39.05 96 MET A CA 1
ATOM 777 C C . MET A 1 104 ? 17.850 2.933 27.693 1.00 38.32 96 MET A C 1
ATOM 778 O O . MET A 1 104 ? 17.038 3.319 26.857 1.00 39.46 96 MET A O 1
ATOM 783 N N . VAL A 1 105 ? 17.580 2.899 28.991 1.00 36.88 97 VAL A N 1
ATOM 784 C CA . VAL A 1 105 ? 16.301 3.360 29.509 1.00 35.17 97 VAL A CA 1
ATOM 785 C C . VAL A 1 105 ? 16.511 3.957 30.906 1.00 35.64 97 VAL A C 1
ATOM 786 O O . VAL A 1 105 ? 17.421 3.546 31.631 1.00 32.42 97 VAL A O 1
ATOM 790 N N . ASP A 1 106 ? 15.681 4.929 31.268 1.00 33.82 98 ASP A N 1
ATOM 791 C CA . ASP A 1 106 ? 15.769 5.569 32.580 1.00 34.49 98 ASP A CA 1
ATOM 792 C C . ASP A 1 106 ? 15.485 4.559 33.670 1.00 33.18 98 ASP A C 1
ATOM 793 O O . ASP A 1 106 ? 14.531 3.796 33.570 1.00 32.56 98 ASP A O 1
ATOM 798 N N . ARG A 1 107 ? 16.318 4.554 34.705 1.00 32.87 99 ARG A N 1
ATOM 799 C CA . ARG A 1 107 ? 16.144 3.653 35.842 1.00 32.51 99 ARG A CA 1
ATOM 800 C C . ARG A 1 107 ? 16.227 4.487 37.119 1.00 33.42 99 ARG A C 1
ATOM 801 O O . ARG A 1 107 ? 16.699 5.622 37.085 1.00 36.14 99 ARG A O 1
ATOM 809 N N . GLY A 1 108 ? 15.775 3.938 38.241 1.00 34.77 100 GLY A N 1
ATOM 810 C CA . GLY A 1 108 ? 15.825 4.694 39.480 1.00 38.71 100 GLY A CA 1
ATOM 811 C C . GLY A 1 108 ? 15.252 3.952 40.670 1.00 41.62 100 GLY A C 1
ATOM 812 O O . GLY A 1 108 ? 14.966 2.760 40.574 1.00 43.92 100 GLY A O 1
ATOM 813 N N . TRP A 1 109 ? 15.064 4.657 41.786 1.00 43.63 101 TRP A N 1
ATOM 814 C CA . TRP A 1 109 ? 14.546 4.039 43.007 1.00 44.11 101 TRP A CA 1
ATOM 815 C C . TRP A 1 109 ? 13.165 3.429 42.836 1.00 42.98 101 TRP A C 1
ATOM 816 O O . TRP A 1 109 ? 12.834 2.443 43.488 1.00 43.60 101 TRP A O 1
ATOM 827 N N . GLY A 1 110 ? 12.352 4.033 41.981 1.00 40.15 102 GLY A N 1
ATOM 828 C CA . GLY A 1 110 ? 11.011 3.527 41.760 1.00 38.44 102 GLY A CA 1
ATOM 829 C C . GLY A 1 110 ? 10.951 2.195 41.030 1.00 37.72 102 GLY A C 1
ATOM 830 O O . GLY A 1 110 ? 9.886 1.588 40.946 1.00 37.56 102 GLY A O 1
ATOM 831 N N . ASN A 1 111 ? 12.076 1.737 40.488 1.00 36.52 103 ASN A N 1
ATOM 832 C CA . ASN A 1 111 ? 12.078 0.461 39.791 1.00 37.22 103 ASN A CA 1
ATOM 833 C C . ASN A 1 111 ? 13.258 -0.459 40.111 1.00 37.65 103 ASN A C 1
ATOM 834 O O . ASN A 1 111 ? 13.772 -1.168 39.243 1.00 40.39 103 ASN A O 1
ATOM 839 N N . GLY A 1 112 ? 13.684 -0.434 41.371 1.00 40.37 104 GLY A N 1
ATOM 840 C CA . GLY A 1 112 ? 14.750 -1.312 41.821 1.00 41.81 104 GLY A CA 1
ATOM 841 C C . GLY A 1 112 ? 16.209 -0.907 41.759 1.00 44.35 104 GLY A C 1
ATOM 842 O O . GLY A 1 112 ? 17.072 -1.716 42.099 1.00 46.09 104 GLY A O 1
ATOM 843 N N . CYS A 1 113 ? 16.512 0.316 41.339 1.00 44.46 105 CYS A N 1
ATOM 844 C CA . CYS A 1 113 ? 17.907 0.739 41.262 1.00 44.32 105 CYS A CA 1
ATOM 845 C C . CYS A 1 113 ? 18.263 1.734 42.352 1.00 44.91 105 CYS A C 1
ATOM 846 O O . CYS A 1 113 ? 17.475 2.620 42.687 1.00 43.54 105 CYS A O 1
ATOM 849 N N . GLY A 1 114 ? 19.459 1.580 42.909 1.00 45.30 106 GLY A N 1
ATOM 850 C CA . GLY A 1 114 ? 19.890 2.476 43.967 1.00 47.18 106 GLY A CA 1
ATOM 851 C C . GLY A 1 114 ? 20.343 3.838 43.470 1.00 46.60 106 GLY A C 1
ATOM 852 O O . GLY A 1 114 ? 20.579 4.747 44.256 1.00 46.55 106 GLY A O 1
ATOM 853 N N . LEU A 1 115 ? 20.436 3.988 42.157 1.00 46.54 107 LEU A N 1
ATOM 854 C CA . LEU A 1 115 ? 20.890 5.237 41.576 1.00 46.32 107 LEU A CA 1
ATOM 855 C C . LEU A 1 115 ? 20.017 5.633 40.391 1.00 45.24 107 LEU A C 1
ATOM 856 O O . LEU A 1 115 ? 19.595 4.774 39.617 1.00 44.94 107 LEU A O 1
ATOM 861 N N . PHE A 1 116 ? 19.729 6.925 40.255 1.00 41.41 108 PHE A N 1
ATOM 862 C CA . PHE A 1 116 ? 18.937 7.401 39.125 1.00 38.89 108 PHE A CA 1
ATOM 863 C C . PHE A 1 116 ? 19.901 7.561 37.959 1.00 39.67 108 PHE A C 1
ATOM 864 O O . PHE A 1 116 ? 21.034 8.023 38.136 1.00 38.96 108 PHE A O 1
ATOM 872 N N . GLY A 1 117 ? 19.446 7.187 36.770 1.00 39.09 109 GLY A N 1
ATOM 873 C CA . GLY A 1 117 ? 20.282 7.273 35.591 1.00 38.84 109 GLY A CA 1
ATOM 874 C C . GLY A 1 117 ? 19.808 6.270 34.557 1.00 40.96 109 GLY A C 1
ATOM 875 O O . GLY A 1 117 ? 18.802 5.583 34.760 1.00 40.48 109 GLY A O 1
ATOM 876 N N . LYS A 1 118 ? 20.526 6.181 33.445 1.00 40.94 110 LYS A N 1
ATOM 877 C CA . LYS A 1 118 ? 20.162 5.258 32.388 1.00 41.48 110 LYS A CA 1
ATOM 878 C C . LYS A 1 118 ? 20.831 3.902 32.549 1.00 40.54 110 LYS A C 1
ATOM 879 O O . LYS A 1 118 ? 22.014 3.806 32.886 1.00 38.50 110 LYS A O 1
ATOM 885 N N . GLY A 1 119 ? 20.046 2.853 32.330 1.00 38.78 111 GLY A N 1
ATOM 886 C CA . GLY A 1 119 ? 20.558 1.503 32.439 1.00 35.97 111 GLY A CA 1
ATOM 887 C C . GLY A 1 119 ? 20.401 0.807 31.105 1.00 36.36 111 GLY A C 1
ATOM 888 O O . GLY A 1 119 ? 19.607 1.228 30.257 1.00 34.75 111 GLY A O 1
ATOM 889 N N . GLY A 1 120 ? 21.160 -0.259 30.907 1.00 35.64 112 GLY A N 1
ATOM 890 C CA . GLY A 1 120 ? 21.055 -0.987 29.658 1.00 35.86 112 GLY A CA 1
ATOM 891 C C . GLY A 1 120 ? 19.865 -1.932 29.692 1.00 34.14 112 GLY A C 1
ATOM 892 O O . GLY A 1 120 ? 19.543 -2.510 30.727 1.00 32.63 112 GLY A O 1
ATOM 893 N N . ILE A 1 121 ? 19.206 -2.083 28.556 1.00 32.33 113 ILE A N 1
ATOM 894 C CA . ILE A 1 121 ? 18.062 -2.963 28.469 1.00 32.05 113 ILE A CA 1
ATOM 895 C C . ILE A 1 121 ? 18.149 -3.730 27.158 1.00 32.21 113 ILE A C 1
ATOM 896 O O . ILE A 1 121 ? 18.648 -3.214 26.151 1.00 30.21 113 ILE A O 1
ATOM 901 N N . VAL A 1 122 ? 17.688 -4.975 27.180 1.00 31.31 114 VAL A N 1
ATOM 902 C CA . VAL A 1 122 ? 17.705 -5.792 25.983 1.00 31.88 114 VAL A CA 1
ATOM 903 C C . VAL A 1 122 ? 16.410 -6.582 25.892 1.00 32.25 114 VAL A C 1
ATOM 904 O O . VAL A 1 122 ? 15.921 -7.131 26.878 1.00 32.15 114 VAL A O 1
ATOM 908 N N . THR A 1 123 ? 15.845 -6.619 24.698 1.00 34.13 115 THR A N 1
ATOM 909 C CA . THR A 1 123 ? 14.605 -7.339 24.486 1.00 34.39 115 THR A CA 1
ATOM 910 C C . THR A 1 123 ? 14.729 -8.271 23.286 1.00 35.48 115 THR A C 1
ATOM 911 O O . THR A 1 123 ? 15.274 -7.892 22.253 1.00 32.77 115 THR A O 1
ATOM 915 N N . CYS A 1 124 ? 14.233 -9.492 23.432 1.00 34.34 116 CYS A N 1
ATOM 916 C CA . CYS A 1 124 ? 14.271 -10.451 22.334 1.00 35.64 116 CYS A CA 1
ATOM 917 C C . CYS A 1 124 ? 12.878 -11.045 22.110 1.00 34.70 116 CYS A C 1
ATOM 918 O O . CYS A 1 124 ? 12.060 -11.133 23.037 1.00 33.47 116 CYS A O 1
ATOM 921 N N . ALA A 1 125 ? 12.627 -11.467 20.875 1.00 34.31 117 ALA A N 1
ATOM 922 C CA . ALA A 1 125 ? 11.354 -12.068 20.503 1.00 34.10 117 ALA A CA 1
ATOM 923 C C . ALA A 1 125 ? 11.644 -13.097 19.417 1.00 35.00 117 ALA A C 1
ATOM 924 O O . ALA A 1 125 ? 12.486 -12.868 18.541 1.00 33.26 117 ALA A O 1
ATOM 926 N N . MET A 1 126 ? 10.952 -14.228 19.468 1.00 37.39 118 MET A N 1
ATOM 927 C CA . MET A 1 126 ? 11.167 -15.258 18.464 1.00 40.08 118 MET A CA 1
ATOM 928 C C . MET A 1 126 ? 10.510 -14.829 17.161 1.00 40.16 118 MET A C 1
ATOM 929 O O . MET A 1 126 ? 9.335 -14.477 17.134 1.00 41.04 118 MET A O 1
ATOM 934 N N . PHE A 1 127 ? 11.287 -14.846 16.089 1.00 39.57 119 PHE A N 1
ATOM 935 C CA . PHE A 1 127 ? 10.811 -14.463 14.772 1.00 40.56 119 PHE A CA 1
ATOM 936 C C . PHE A 1 127 ? 10.407 -15.718 14.008 1.00 45.75 119 PHE A C 1
ATOM 937 O O . PHE A 1 127 ? 11.168 -16.679 13.943 1.00 44.67 119 PHE A O 1
ATOM 945 N N . ARG A 1 128 ? 9.199 -15.724 13.455 1.00 51.99 120 ARG A N 1
ATOM 946 C CA . ARG A 1 128 ? 8.737 -16.869 12.675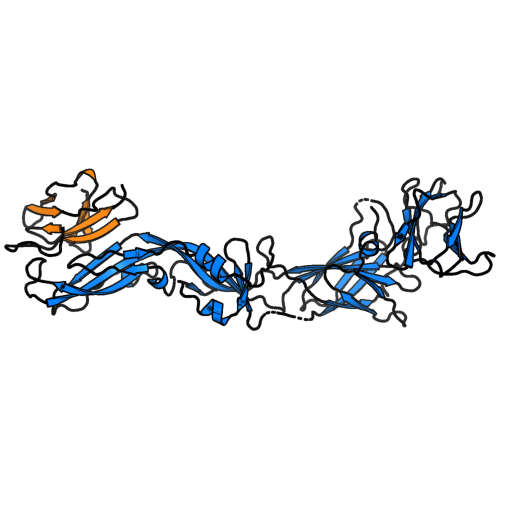 1.00 56.58 120 ARG A CA 1
ATOM 947 C C . ARG A 1 128 ? 8.130 -16.416 11.350 1.00 54.58 120 ARG A C 1
ATOM 948 O O . ARG A 1 128 ? 7.112 -15.716 11.321 1.00 49.70 120 ARG A O 1
ATOM 956 N N . CYS A 1 129 ? 8.762 -16.803 10.247 1.00 51.68 121 CYS A N 1
ATOM 957 C CA . CYS A 1 129 ? 8.245 -16.412 8.950 1.00 48.11 121 CYS A CA 1
ATOM 958 C C . CYS A 1 129 ? 6.979 -17.214 8.652 1.00 49.15 121 CYS A C 1
ATOM 959 O O . CYS A 1 129 ? 6.924 -18.417 8.901 1.00 48.36 121 CYS A O 1
ATOM 962 N N . LYS A 1 130 ? 5.956 -16.532 8.148 1.00 50.64 122 LYS A N 1
ATOM 963 C CA . LYS A 1 130 ? 4.686 -17.171 7.824 1.00 52.80 122 LYS A CA 1
ATOM 964 C C . LYS A 1 130 ? 4.460 -17.203 6.315 1.00 54.23 122 LYS A C 1
ATOM 965 O O . LYS A 1 130 ? 3.550 -17.877 5.834 1.00 52.36 122 LYS A O 1
ATOM 971 N N . LYS A 1 131 ? 5.287 -16.469 5.576 1.00 55.97 123 LYS A N 1
ATOM 972 C CA . LYS A 1 131 ? 5.168 -16.405 4.126 1.00 57.65 123 LYS A CA 1
ATOM 973 C C . LYS A 1 131 ? 6.412 -15.755 3.522 1.00 57.48 123 LYS A C 1
ATOM 974 O O . LYS A 1 131 ? 6.829 -14.668 3.938 1.00 55.30 123 LYS A O 1
ATOM 980 N N . ASN A 1 132 ? 7.002 -16.421 2.537 1.00 55.61 124 ASN A N 1
ATOM 981 C CA . ASN A 1 132 ? 8.199 -15.903 1.891 1.00 53.62 124 ASN A CA 1
ATOM 982 C C . ASN A 1 132 ? 8.105 -15.947 0.373 1.00 52.29 124 ASN A C 1
ATOM 983 O O . ASN A 1 132 ? 7.203 -16.565 -0.194 1.00 50.47 124 ASN A O 1
ATOM 988 N N . MET A 1 133 ? 9.039 -15.267 -0.279 1.00 51.10 125 MET A N 1
ATOM 989 C CA . MET A 1 133 ? 9.112 -15.263 -1.730 1.00 52.49 125 MET A CA 1
ATOM 990 C C . MET A 1 133 ? 10.531 -15.714 -2.083 1.00 54.35 125 MET A C 1
ATOM 991 O O . MET A 1 133 ? 11.410 -15.715 -1.217 1.00 52.53 125 MET A O 1
ATOM 996 N N . GLU A 1 134 ? 10.747 -16.117 -3.335 1.00 57.29 126 GLU A N 1
ATOM 997 C CA . GLU A 1 134 ? 12.057 -16.602 -3.780 1.00 57.75 126 GLU A CA 1
ATOM 998 C C . GLU A 1 134 ? 12.616 -15.934 -5.022 1.00 55.75 126 GLU A C 1
ATOM 999 O O . GLU A 1 134 ? 11.902 -15.689 -5.992 1.00 54.61 126 GLU A O 1
ATOM 1005 N N . GLY A 1 135 ? 13.914 -15.672 -4.989 1.00 53.81 127 GLY A N 1
ATOM 1006 C CA . GLY A 1 135 ? 14.584 -15.078 -6.125 1.00 52.57 127 GLY A CA 1
ATOM 1007 C C . GLY A 1 135 ? 15.475 -16.154 -6.715 1.00 54.46 127 GLY A C 1
ATOM 1008 O O . GLY A 1 135 ? 16.403 -16.632 -6.051 1.00 54.15 127 GLY A O 1
ATOM 1009 N N . LYS A 1 136 ? 15.190 -16.550 -7.953 1.00 55.32 128 LYS A N 1
ATOM 1010 C CA . LYS A 1 136 ? 15.973 -17.587 -8.614 1.00 56.56 128 LYS A CA 1
ATOM 1011 C C . LYS A 1 136 ? 16.773 -17.087 -9.811 1.00 58.12 128 LYS A C 1
ATOM 1012 O O . LYS A 1 136 ? 16.393 -16.127 -10.481 1.00 56.78 128 LYS A O 1
ATOM 1018 N N . VAL A 1 137 ? 17.897 -17.743 -10.067 1.00 61.26 129 VAL A N 1
ATOM 1019 C CA . VAL A 1 137 ? 18.748 -17.375 -11.189 1.00 65.30 129 VAL A CA 1
ATOM 1020 C C . VAL A 1 137 ? 18.800 -18.551 -12.160 1.00 66.27 129 VAL A C 1
ATOM 1021 O O . VAL A 1 137 ? 19.356 -19.606 -11.848 1.00 65.69 129 VAL A O 1
ATOM 1025 N N . VAL A 1 138 ? 18.202 -18.370 -13.332 1.00 68.39 130 VAL A N 1
ATOM 1026 C CA . VAL A 1 138 ? 18.179 -19.417 -14.340 1.00 69.53 130 VAL A CA 1
ATOM 1027 C C . VAL A 1 138 ? 19.462 -19.439 -15.157 1.00 70.90 130 VAL A C 1
ATOM 1028 O O . VAL A 1 138 ? 19.904 -18.410 -15.671 1.00 68.35 130 VAL A O 1
ATOM 1032 N N . GLN A 1 139 ? 20.057 -20.626 -15.250 1.00 72.69 131 GLN A N 1
ATOM 1033 C CA . GLN A 1 139 ? 21.277 -20.831 -16.019 1.00 76.28 131 GLN A CA 1
ATOM 1034 C C . GLN A 1 139 ? 20.897 -21.129 -17.465 1.00 76.91 131 GLN A C 1
ATOM 1035 O O . GLN A 1 139 ? 20.378 -22.205 -17.774 1.00 70.68 131 GLN A O 1
ATOM 1041 N N . PRO A 1 140 ? 21.150 -20.169 -18.370 1.00 73.42 132 PRO A N 1
ATOM 1042 C CA . PRO A 1 140 ? 20.838 -20.318 -19.795 1.00 72.64 132 PRO A CA 1
ATOM 1043 C C . PRO A 1 140 ? 21.302 -21.683 -20.287 1.00 74.77 132 PRO A C 1
ATOM 1044 O O . PRO A 1 140 ? 20.629 -22.342 -21.078 1.00 67.69 132 PRO A O 1
ATOM 1048 N N . GLU A 1 141 ? 22.460 -22.101 -19.788 1.00 76.43 133 GLU A N 1
ATOM 1049 C CA . GLU A 1 141 ? 23.080 -23.379 -20.133 1.00 82.15 133 GLU A CA 1
ATOM 1050 C C . GLU A 1 141 ? 22.205 -24.611 -19.900 1.00 82.68 133 GLU A C 1
ATOM 1051 O O . GLU A 1 141 ? 22.473 -25.677 -20.463 1.00 80.04 133 GLU A O 1
ATOM 1057 N N . ASN A 1 142 ? 21.161 -24.476 -19.087 1.00 82.35 134 ASN A N 1
ATOM 1058 C CA . ASN A 1 142 ? 20.316 -25.624 -18.788 1.00 78.32 134 ASN A CA 1
ATOM 1059 C C . ASN A 1 142 ? 18.826 -25.512 -19.113 1.00 71.36 134 ASN A C 1
ATOM 1060 O O . ASN A 1 142 ? 18.031 -26.340 -18.663 1.00 66.21 134 ASN A O 1
ATOM 1065 N N . LEU A 1 143 ? 18.437 -24.496 -19.880 1.00 61.53 135 LEU A N 1
ATOM 1066 C CA . LEU A 1 143 ? 17.035 -24.355 -20.270 1.00 54.03 135 LEU A CA 1
ATOM 1067 C C . LEU A 1 143 ? 16.698 -25.573 -21.120 1.00 52.21 135 LEU A C 1
ATOM 1068 O O . LEU A 1 143 ? 17.520 -26.007 -21.924 1.00 51.98 135 LEU A O 1
ATOM 1073 N N . GLU A 1 144 ? 15.500 -26.121 -20.950 1.00 49.43 136 GLU A N 1
ATOM 1074 C CA . GLU A 1 144 ? 15.092 -27.294 -21.711 1.00 47.87 136 GLU A CA 1
ATOM 1075 C C . GLU A 1 144 ? 14.052 -26.926 -22.767 1.00 46.68 136 GLU A C 1
ATOM 1076 O O . GLU A 1 144 ? 12.979 -26.414 -22.434 1.00 43.98 136 GLU A O 1
ATOM 1082 N N . TYR A 1 145 ? 14.378 -27.187 -24.035 1.00 42.24 137 TYR A N 1
ATOM 1083 C CA . TYR A 1 145 ? 13.484 -26.879 -25.159 1.00 40.18 137 TYR A CA 1
ATOM 1084 C C . TYR A 1 145 ? 12.748 -28.112 -25.657 1.00 40.11 137 TYR A C 1
ATOM 1085 O O . TYR A 1 145 ? 13.355 -29.162 -25.864 1.00 38.54 137 TYR A O 1
ATOM 1094 N N . THR A 1 146 ? 11.442 -27.984 -25.854 1.00 38.87 138 THR A N 1
ATOM 1095 C CA . THR A 1 146 ? 10.646 -29.100 -26.344 1.00 40.27 138 THR A CA 1
ATOM 1096 C C . THR A 1 146 ? 10.256 -28.828 -27.795 1.00 40.49 138 THR A C 1
ATOM 1097 O O . THR A 1 146 ? 9.645 -27.808 -28.102 1.00 40.93 138 THR A O 1
ATOM 1101 N N . ILE A 1 147 ? 10.626 -29.745 -28.684 1.00 40.28 139 ILE A N 1
ATOM 1102 C CA . ILE A 1 147 ? 10.339 -29.612 -30.109 1.00 37.64 139 ILE A CA 1
ATOM 1103 C C . ILE A 1 147 ? 9.475 -30.774 -30.536 1.00 36.87 139 ILE A C 1
ATOM 1104 O O . ILE A 1 147 ? 9.752 -31.914 -30.166 1.00 37.37 139 ILE A O 1
ATOM 1109 N N . VAL A 1 148 ? 8.427 -30.487 -31.307 1.00 35.39 140 VAL A N 1
ATOM 1110 C CA . VAL A 1 148 ? 7.534 -31.532 -31.803 1.00 34.66 140 VAL A CA 1
ATOM 1111 C C . VAL A 1 148 ? 7.790 -31.685 -33.297 1.00 34.02 140 VAL A C 1
ATOM 1112 O O . VAL A 1 148 ? 7.740 -30.719 -34.049 1.00 33.91 140 VAL A O 1
ATOM 1116 N N . ILE A 1 149 ? 8.082 -32.910 -33.712 1.00 34.07 141 ILE A N 1
ATOM 1117 C CA . ILE A 1 149 ? 8.375 -33.221 -35.103 1.00 34.83 141 ILE A CA 1
ATOM 1118 C C . ILE A 1 149 ? 7.216 -34.073 -35.590 1.00 36.90 141 ILE A C 1
ATOM 1119 O O . ILE A 1 149 ? 7.059 -35.218 -35.157 1.00 35.31 141 ILE A O 1
ATOM 1124 N N . THR A 1 150 ? 6.406 -33.508 -36.482 1.00 37.42 142 THR A N 1
ATOM 1125 C CA . THR A 1 150 ? 5.230 -34.199 -36.992 1.00 37.85 142 THR A CA 1
ATOM 1126 C C . THR A 1 150 ? 5.328 -34.606 -38.452 1.00 37.27 142 THR A C 1
ATOM 1127 O O . THR A 1 150 ? 5.562 -33.776 -39.327 1.00 36.54 142 THR A O 1
ATOM 1131 N N . PRO A 1 151 ? 5.169 -35.905 -38.736 1.00 39.63 143 PRO A N 1
ATOM 1132 C CA . PRO A 1 151 ? 5.240 -36.353 -40.132 1.00 38.14 143 PRO A CA 1
ATOM 1133 C C . PRO A 1 151 ? 4.047 -35.698 -40.839 1.00 38.77 143 PRO A C 1
ATOM 1134 O O . PRO A 1 151 ? 2.896 -35.909 -40.448 1.00 35.83 143 PRO A O 1
ATOM 1138 N N . HIS A 1 152 ? 4.328 -34.885 -41.853 1.00 40.94 144 HIS A N 1
ATOM 1139 C CA . HIS A 1 152 ? 3.282 -34.195 -42.598 1.00 42.47 144 HIS A CA 1
ATOM 1140 C C . HIS A 1 152 ? 2.679 -35.201 -43.572 1.00 43.03 144 HIS A C 1
ATOM 1141 O O . HIS A 1 152 ? 2.999 -35.213 -44.758 1.00 45.26 144 HIS A O 1
ATOM 1148 N N . SER A 1 153 ? 1.804 -36.055 -43.049 1.00 44.32 145 SER A N 1
ATOM 1149 C CA . SER A 1 153 ? 1.179 -37.115 -43.836 1.00 44.33 145 SER A CA 1
ATOM 1150 C C . SER A 1 153 ? -0.273 -36.861 -44.196 1.00 45.74 145 SER A C 1
ATOM 1151 O O . SER A 1 153 ? -0.792 -37.465 -45.121 1.00 46.95 145 SER A O 1
ATOM 1154 N N . GLY A 1 154 ? -0.931 -35.976 -43.458 1.00 48.70 146 GLY A N 1
ATOM 1155 C CA . GLY A 1 154 ? -2.335 -35.706 -43.715 1.00 53.95 146 GLY A CA 1
ATOM 1156 C C . GLY A 1 154 ? -3.177 -36.876 -43.210 1.00 58.32 146 GLY A C 1
ATOM 1157 O O . GLY A 1 154 ? -4.339 -37.037 -43.594 1.00 56.97 146 GLY A O 1
ATOM 1158 N N . GLU A 1 155 ? -2.573 -37.705 -42.361 1.00 63.81 147 GLU A N 1
ATOM 1159 C CA . GLU A 1 155 ? -3.239 -38.862 -41.779 1.00 68.11 147 GLU A CA 1
ATOM 1160 C C . GLU A 1 155 ? -4.257 -38.444 -40.736 1.00 71.57 147 GLU A C 1
ATOM 1161 O O . GLU A 1 155 ? -3.906 -38.036 -39.624 1.00 68.53 147 GLU A O 1
ATOM 1167 N N . GLU A 1 156 ? -5.526 -38.534 -41.097 1.00 77.91 148 GLU A N 1
ATOM 1168 C CA . GLU A 1 156 ? -6.572 -38.194 -40.154 1.00 84.41 148 GLU A CA 1
ATOM 1169 C C . GLU A 1 156 ? -6.494 -39.297 -39.122 1.00 86.36 148 GLU A C 1
ATOM 1170 O O . GLU A 1 156 ? -5.991 -40.380 -39.415 1.00 82.80 148 GLU A O 1
ATOM 1176 N N . HIS A 1 157 ? -6.980 -39.035 -37.920 1.00 90.42 149 HIS A N 1
ATOM 1177 C CA . HIS A 1 157 ? -6.947 -40.060 -36.900 1.00 94.38 149 HIS A CA 1
ATOM 1178 C C . HIS A 1 157 ? -7.397 -39.463 -35.581 1.00 91.70 149 HIS A C 1
ATOM 1179 O O . HIS A 1 157 ? -7.433 -38.247 -35.439 1.00 87.93 149 HIS A O 1
ATOM 1186 N N . GLY A 1 164 ? -3.731 -40.766 -31.002 1.00 88.48 156 GLY A N 1
ATOM 1187 C CA . GLY A 1 164 ? -3.068 -41.990 -31.413 1.00 91.60 156 GLY A CA 1
ATOM 1188 C C . GLY A 1 164 ? -1.864 -41.734 -32.300 1.00 92.99 156 GLY A C 1
ATOM 1189 O O . GLY A 1 164 ? -0.819 -42.361 -32.129 1.00 92.59 156 GLY A O 1
ATOM 1190 N N . LYS A 1 165 ? -2.009 -40.804 -33.243 1.00 94.38 157 LYS A N 1
ATOM 1191 C CA . LYS A 1 165 ? -0.937 -40.454 -34.178 1.00 98.60 157 LYS A CA 1
ATOM 1192 C C . LYS A 1 165 ? -0.294 -39.102 -33.831 1.00 100.21 157 LYS A C 1
ATOM 1193 O O . LYS A 1 165 ? -0.236 -38.192 -34.660 1.00 102.60 157 LYS A O 1
ATOM 1199 N N . HIS A 1 166 ? 0.199 -38.983 -32.602 1.00 99.98 158 HIS A N 1
ATOM 1200 C CA . HIS A 1 166 ? 0.829 -37.753 -32.131 1.00 96.49 158 HIS A CA 1
ATOM 1201 C C . HIS A 1 166 ? 2.281 -37.610 -32.606 1.00 90.51 158 HIS A C 1
ATOM 1202 O O . HIS A 1 166 ? 3.010 -38.601 -32.733 1.00 87.20 158 HIS A O 1
ATOM 1209 N N . GLY A 1 167 ? 2.693 -36.370 -32.864 1.00 80.99 159 GLY A N 1
ATOM 1210 C CA . GLY A 1 167 ? 4.048 -36.113 -33.321 1.00 69.26 159 GLY A CA 1
ATOM 1211 C C . GLY A 1 167 ? 5.130 -36.495 -32.323 1.00 63.42 159 GLY A C 1
ATOM 1212 O O . GLY A 1 167 ? 4.880 -36.620 -31.125 1.00 60.90 159 GLY A O 1
ATOM 1213 N N . LYS A 1 168 ? 6.344 -36.678 -32.823 1.00 56.99 160 LYS A N 1
ATOM 1214 C CA . LYS A 1 168 ? 7.474 -37.040 -31.981 1.00 51.38 160 LYS A CA 1
ATOM 1215 C C . LYS A 1 168 ? 7.966 -35.831 -31.185 1.00 49.79 160 LYS A C 1
ATOM 1216 O O . LYS A 1 168 ? 8.424 -34.842 -31.749 1.00 42.66 160 LYS A O 1
ATOM 1222 N N . GLU A 1 169 ? 7.877 -35.928 -29.867 1.00 46.88 161 GLU A N 1
ATOM 1223 C CA . GLU A 1 169 ? 8.301 -34.854 -28.988 1.00 48.13 161 GLU A CA 1
ATOM 1224 C C . GLU A 1 169 ? 9.720 -35.119 -28.481 1.00 47.57 161 GLU A C 1
ATOM 1225 O O . GLU A 1 169 ? 10.011 -36.211 -28.003 1.00 47.03 161 GLU A O 1
ATOM 1231 N N . ILE A 1 170 ? 10.605 -34.130 -28.601 1.00 45.44 162 ILE A N 1
ATOM 1232 C CA . ILE A 1 170 ? 11.979 -34.282 -28.130 1.00 42.69 162 ILE A CA 1
ATOM 1233 C C . ILE A 1 170 ? 12.369 -33.103 -27.238 1.00 43.12 162 ILE A C 1
ATOM 1234 O O . ILE A 1 170 ? 11.989 -31.958 -27.498 1.00 39.82 162 ILE A O 1
ATOM 1239 N N . LYS A 1 171 ? 13.122 -33.391 -26.183 1.00 42.98 163 LYS A N 1
ATOM 1240 C CA . LYS A 1 171 ? 13.558 -32.356 -25.262 1.00 45.80 163 LYS A CA 1
ATOM 1241 C C . LYS A 1 171 ? 15.069 -32.280 -25.284 1.00 46.57 163 LYS A C 1
ATOM 1242 O O . LYS A 1 171 ? 15.754 -33.298 -25.164 1.00 48.22 163 LYS A O 1
ATOM 1248 N N . ILE A 1 172 ? 15.586 -31.069 -25.439 1.00 45.68 164 ILE A N 1
ATOM 1249 C CA . ILE A 1 172 ? 17.021 -30.864 -25.478 1.00 44.60 164 ILE A CA 1
ATOM 1250 C C . ILE A 1 172 ? 17.417 -29.604 -24.722 1.00 45.59 164 ILE A C 1
ATOM 1251 O O . ILE A 1 172 ? 16.587 -28.741 -24.449 1.00 44.07 164 ILE A O 1
ATOM 1256 N N . THR A 1 173 ? 18.695 -29.513 -24.382 1.00 48.47 165 THR A N 1
ATOM 1257 C CA . THR A 1 173 ? 19.233 -28.359 -23.681 1.00 50.86 165 THR A CA 1
ATOM 1258 C C . THR A 1 173 ? 20.439 -27.945 -24.501 1.00 54.31 165 THR A C 1
ATOM 1259 O O . THR A 1 173 ? 20.867 -28.682 -25.385 1.00 52.73 165 THR A O 1
ATOM 1263 N N . PRO A 1 174 ? 20.999 -26.758 -24.235 1.00 62.13 166 PRO A N 1
ATOM 1264 C CA . PRO A 1 174 ? 22.167 -26.344 -25.016 1.00 64.12 166 PRO A CA 1
ATOM 1265 C C . PRO A 1 174 ? 23.404 -27.212 -24.767 1.00 65.92 166 PRO A C 1
ATOM 1266 O O . PRO A 1 174 ? 24.438 -27.032 -25.413 1.00 64.19 166 PRO A O 1
ATOM 1270 N N . GLN A 1 175 ? 23.292 -28.156 -23.838 1.00 67.28 167 GLN A N 1
ATOM 1271 C CA . GLN A 1 175 ? 24.404 -29.048 -23.522 1.00 68.65 167 GLN A CA 1
ATOM 1272 C C . GLN A 1 175 ? 24.225 -30.408 -24.190 1.00 66.89 167 GLN A C 1
ATOM 1273 O O . GLN A 1 175 ? 25.150 -31.219 -24.224 1.00 64.07 167 GLN A O 1
ATOM 1279 N N . SER A 1 176 ? 23.030 -30.649 -24.722 1.00 63.25 168 SER A N 1
ATOM 1280 C CA . SER A 1 176 ? 22.718 -31.912 -25.382 1.00 59.48 168 SER A CA 1
ATOM 1281 C C . SER A 1 176 ? 23.602 -32.137 -26.600 1.00 57.36 168 SER A C 1
ATOM 1282 O O . SER A 1 176 ? 24.097 -31.188 -27.203 1.00 54.26 168 SER A O 1
ATOM 1285 N N . SER A 1 177 ? 23.803 -33.401 -26.952 1.00 54.61 169 SER A N 1
ATOM 1286 C CA . SER A 1 177 ? 24.586 -33.730 -28.131 1.00 54.36 169 SER A CA 1
ATOM 1287 C C . SER A 1 177 ? 23.557 -33.918 -29.244 1.0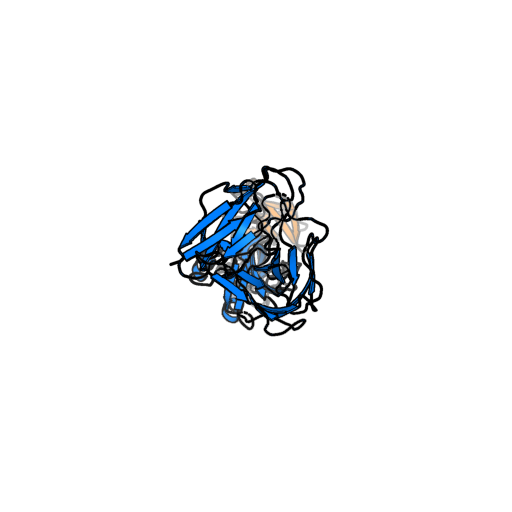0 53.75 169 SER A C 1
ATOM 1288 O O . SER A 1 177 ? 22.356 -33.847 -28.981 1.00 52.73 169 SER A O 1
ATOM 1291 N N . ILE A 1 178 ? 24.013 -34.136 -30.475 1.00 52.46 170 ILE A N 1
ATOM 1292 C CA . ILE A 1 178 ? 23.101 -34.321 -31.600 1.00 50.75 170 ILE A CA 1
ATOM 1293 C C . ILE A 1 178 ? 21.996 -35.303 -31.246 1.00 49.69 170 ILE A C 1
ATOM 1294 O O . ILE A 1 178 ? 22.247 -36.333 -30.634 1.00 48.78 170 ILE A O 1
ATOM 1299 N N . THR A 1 179 ? 20.775 -34.983 -31.651 1.00 48.27 171 THR A N 1
ATOM 1300 C CA . THR A 1 179 ? 19.623 -35.830 -31.373 1.00 48.71 171 THR A CA 1
ATOM 1301 C C . THR A 1 179 ? 19.244 -36.702 -32.553 1.00 52.12 171 THR A C 1
ATOM 1302 O O . THR A 1 179 ? 19.271 -36.255 -33.699 1.00 49.23 171 THR A O 1
ATOM 1306 N N . GLU A 1 180 ? 18.889 -37.948 -32.260 1.00 56.23 172 GLU A N 1
ATOM 1307 C CA . GLU A 1 180 ? 18.447 -38.897 -33.272 1.00 60.48 172 GLU A CA 1
ATOM 1308 C C . GLU A 1 180 ? 17.005 -39.249 -32.914 1.00 56.79 172 GLU A C 1
ATOM 1309 O O . GLU A 1 180 ? 16.755 -40.147 -32.105 1.00 54.19 172 GLU A O 1
ATOM 1315 N N . ALA A 1 181 ? 16.057 -38.533 -33.505 1.00 49.30 173 ALA A N 1
ATOM 1316 C CA . ALA A 1 181 ? 14.656 -38.774 -33.214 1.00 44.44 173 ALA A CA 1
ATOM 1317 C C . ALA A 1 181 ? 14.053 -39.784 -34.165 1.00 43.20 173 ALA A C 1
ATOM 1318 O O . ALA A 1 181 ? 14.185 -39.678 -35.385 1.00 42.73 173 ALA A O 1
ATOM 1320 N N . GLU A 1 182 ? 13.378 -40.770 -33.599 1.00 40.95 174 GLU A N 1
ATOM 1321 C CA . GLU A 1 182 ? 12.754 -41.783 -34.418 1.00 39.95 174 GLU A CA 1
ATOM 1322 C C . GLU A 1 182 ? 11.316 -41.405 -34.746 1.00 38.80 174 GLU A C 1
ATOM 1323 O O . GLU A 1 182 ? 10.562 -40.960 -33.883 1.00 38.50 174 GLU A O 1
ATOM 1329 N N . LEU A 1 183 ? 10.956 -41.562 -36.011 1.00 39.63 175 LEU A N 1
ATOM 1330 C CA . LEU A 1 183 ? 9.606 -41.289 -36.475 1.00 39.90 175 LEU A CA 1
ATOM 1331 C C . LEU A 1 183 ? 9.083 -42.636 -36.928 1.00 41.53 175 LEU A C 1
ATOM 1332 O O . LEU A 1 183 ? 9.534 -43.182 -37.938 1.00 41.20 175 LEU A O 1
ATOM 1337 N N . THR A 1 184 ? 8.145 -43.172 -36.154 1.00 45.57 176 THR A N 1
ATOM 1338 C CA . THR A 1 184 ? 7.557 -44.481 -36.411 1.00 48.57 176 THR A CA 1
ATOM 1339 C C . THR A 1 184 ? 7.166 -44.707 -37.869 1.00 49.66 176 THR A C 1
ATOM 1340 O O . THR A 1 184 ? 6.242 -44.077 -38.386 1.00 50.65 176 THR A O 1
ATOM 1344 N N . GLY A 1 185 ? 7.891 -45.607 -38.527 1.00 50.41 177 GLY A N 1
ATOM 1345 C CA . GLY A 1 185 ? 7.600 -45.928 -39.912 1.00 49.23 177 GLY A CA 1
ATOM 1346 C C . GLY A 1 185 ? 8.413 -45.190 -40.959 1.00 48.35 177 GLY A C 1
ATOM 1347 O O . GLY A 1 185 ? 8.459 -45.606 -42.113 1.00 49.37 177 GLY A O 1
ATOM 1348 N N . TYR A 1 186 ? 9.066 -44.104 -40.567 1.00 46.05 178 TYR A N 1
ATOM 1349 C CA . TYR A 1 186 ? 9.850 -43.321 -41.512 1.00 43.67 178 TYR A CA 1
ATOM 1350 C C . TYR A 1 186 ? 11.342 -43.457 -41.256 1.00 42.52 178 TYR A C 1
ATOM 1351 O O . TYR A 1 186 ? 12.170 -43.256 -42.146 1.00 42.02 178 TYR A O 1
ATOM 1360 N N . GLY A 1 187 ? 11.686 -43.816 -40.033 1.00 40.87 179 GLY A N 1
ATOM 1361 C CA . GLY A 1 187 ? 13.087 -43.946 -39.700 1.00 39.39 179 GLY A CA 1
ATOM 1362 C C . GLY A 1 187 ? 13.431 -42.923 -38.644 1.00 38.91 179 GLY A C 1
ATOM 1363 O O . GLY A 1 187 ? 12.653 -42.695 -37.714 1.00 38.74 179 GLY A O 1
ATOM 1364 N N . THR A 1 188 ? 14.591 -42.301 -38.769 1.00 37.71 180 THR A N 1
ATOM 1365 C CA . THR A 1 188 ? 14.985 -41.314 -37.784 1.00 39.37 180 THR A CA 1
ATOM 1366 C C . THR A 1 188 ? 15.549 -40.083 -38.461 1.00 40.81 180 THR A C 1
ATOM 1367 O O . THR A 1 188 ? 16.119 -40.162 -39.550 1.00 40.69 180 THR A O 1
ATOM 1371 N N . VAL A 1 189 ? 15.386 -38.941 -37.808 1.00 41.56 181 VAL A N 1
ATOM 1372 C CA . VAL A 1 189 ? 15.901 -37.690 -38.337 1.00 42.67 181 VAL A CA 1
ATOM 1373 C C . VAL A 1 189 ? 16.879 -37.188 -37.295 1.00 43.19 181 VAL A C 1
ATOM 1374 O O . VAL A 1 189 ? 16.603 -37.252 -36.103 1.00 44.39 181 VAL A O 1
ATOM 1378 N N . THR A 1 190 ? 18.037 -36.714 -37.736 1.00 43.52 182 THR A N 1
ATOM 1379 C CA . THR A 1 190 ? 19.029 -36.218 -36.802 1.00 42.78 182 THR A CA 1
ATOM 1380 C C . THR A 1 190 ? 19.036 -34.703 -36.780 1.00 43.14 182 THR A C 1
ATOM 1381 O O . THR A 1 190 ? 18.925 -34.056 -37.820 1.00 41.48 182 THR A O 1
ATOM 1385 N N . MET A 1 191 ? 19.141 -34.129 -35.590 1.00 43.06 183 MET A N 1
ATOM 1386 C CA . MET A 1 191 ? 19.167 -32.685 -35.491 1.00 45.94 183 MET A CA 1
ATOM 1387 C C . MET A 1 191 ? 19.939 -32.167 -34.296 1.00 49.24 183 MET A C 1
ATOM 1388 O O . MET A 1 191 ? 20.087 -32.841 -33.283 1.00 45.02 183 MET A O 1
ATOM 1393 N N . GLU A 1 192 ? 20.458 -30.961 -34.451 1.00 55.60 184 GLU A N 1
ATOM 1394 C CA . GLU A 1 192 ? 21.212 -30.298 -33.404 1.00 59.95 184 GLU A CA 1
ATOM 1395 C C . GLU A 1 192 ? 20.682 -28.886 -33.345 1.00 57.23 184 GLU A C 1
ATOM 1396 O O . GLU A 1 192 ? 20.360 -28.302 -34.381 1.00 53.76 184 GLU A O 1
ATOM 1402 N N . CYS A 1 193 ? 20.604 -28.327 -32.146 1.00 54.51 185 CYS A N 1
ATOM 1403 C CA . CYS A 1 193 ? 20.097 -26.973 -32.007 1.00 51.55 185 CYS A CA 1
ATOM 1404 C C . CYS A 1 193 ? 20.934 -26.138 -31.054 1.00 50.79 185 CYS A C 1
ATOM 1405 O O . CYS A 1 193 ? 21.608 -26.664 -30.176 1.00 49.79 185 CYS A O 1
ATOM 1408 N N . SER A 1 194 ? 20.890 -24.828 -31.237 1.00 51.88 186 SER A N 1
ATOM 1409 C CA . SER A 1 194 ? 21.612 -23.929 -30.356 1.00 53.30 186 SER A CA 1
ATOM 1410 C C . SER A 1 194 ? 20.695 -22.747 -30.078 1.00 53.00 186 SER A C 1
ATOM 1411 O O . SER A 1 194 ? 19.954 -22.301 -30.960 1.00 52.17 186 SER A O 1
ATOM 1414 N N . PRO A 1 195 ? 20.716 -22.243 -28.836 1.00 61.85 187 PRO A N 1
ATOM 1415 C CA . PRO A 1 195 ? 19.895 -21.108 -28.405 1.00 62.14 187 PRO A CA 1
ATOM 1416 C C . PRO A 1 195 ? 20.149 -19.836 -29.202 1.00 66.08 187 PRO A C 1
ATOM 1417 O O . PRO A 1 195 ? 20.767 -19.868 -30.264 1.00 71.45 187 PRO A O 1
ATOM 1421 N N . ARG A 1 196 ? 19.664 -18.717 -28.671 1.00 74.03 188 ARG A N 1
ATOM 1422 C CA . ARG A 1 196 ? 19.802 -17.411 -29.305 1.00 78.96 188 ARG A CA 1
ATOM 1423 C C . ARG A 1 196 ? 18.932 -16.422 -28.530 1.00 82.72 188 ARG A C 1
ATOM 1424 O O . ARG A 1 196 ? 18.187 -16.824 -27.636 1.00 86.51 188 ARG A O 1
ATOM 1432 N N . GLY A 1 198 ? 19.028 -14.441 -25.941 1.00 80.53 190 GLY A N 1
ATOM 1433 C CA . GLY A 1 198 ? 18.892 -14.618 -24.507 1.00 81.80 190 GLY A CA 1
ATOM 1434 C C . GLY A 1 198 ? 18.258 -13.417 -23.832 1.00 82.07 190 GLY A C 1
ATOM 1435 O O . GLY A 1 198 ? 17.582 -12.616 -24.477 1.00 82.94 190 GLY A O 1
ATOM 1436 N N . LEU A 1 199 ? 18.479 -13.293 -22.528 1.00 82.19 191 LEU A N 1
ATOM 1437 C CA . LEU A 1 199 ? 17.639 -12.449 -21.686 1.00 82.58 191 LEU A CA 1
ATOM 1438 C C . LEU A 1 199 ? 18.480 -11.639 -20.704 1.00 84.31 191 LEU A C 1
ATOM 1439 O O . LEU A 1 199 ? 18.503 -10.410 -20.759 1.00 87.16 191 LEU A O 1
ATOM 1444 N N . PHE A 1 201 ? 19.704 -13.216 -18.108 1.00 100.88 193 PHE A N 1
ATOM 1445 C CA . PHE A 1 201 ? 20.406 -13.723 -16.934 1.00 103.56 193 PHE A CA 1
ATOM 1446 C C . PHE A 1 201 ? 21.917 -13.604 -17.101 1.00 105.11 193 PHE A C 1
ATOM 1447 O O . PHE A 1 201 ? 22.616 -14.607 -17.243 1.00 107.96 193 PHE A O 1
ATOM 1455 N N . ASN A 1 202 ? 22.414 -12.372 -17.084 1.00 106.67 194 ASN A N 1
ATOM 1456 C CA . ASN A 1 202 ? 23.521 -12.005 -16.209 1.00 111.29 194 ASN A CA 1
ATOM 1457 C C . ASN A 1 202 ? 23.330 -10.627 -15.584 1.00 111.88 194 ASN A C 1
ATOM 1458 O O . ASN A 1 202 ? 23.740 -9.615 -16.151 1.00 114.87 194 ASN A O 1
ATOM 1463 N N . GLU A 1 203 ? 22.704 -10.597 -14.412 1.00 110.01 195 GLU A N 1
ATOM 1464 C CA . GLU A 1 203 ? 21.623 -9.656 -14.145 1.00 102.08 195 GLU A CA 1
ATOM 1465 C C . GLU A 1 203 ? 20.127 -9.421 -13.963 1.00 95.70 195 GLU A C 1
ATOM 1466 O O . GLU A 1 203 ? 19.700 -8.325 -13.599 1.00 91.16 195 GLU A O 1
ATOM 1472 N N . MET A 1 204 ? 19.335 -10.458 -14.217 1.00 85.87 196 MET A N 1
ATOM 1473 C CA . MET A 1 204 ? 17.894 -10.356 -14.022 1.00 81.51 196 MET A CA 1
ATOM 1474 C C . MET A 1 204 ? 17.770 -11.548 -13.079 1.00 79.70 196 MET A C 1
ATOM 1475 O O . MET A 1 204 ? 18.374 -12.597 -13.304 1.00 80.02 196 MET A O 1
ATOM 1480 N N . VAL A 1 205 ? 16.982 -11.380 -12.021 1.00 74.98 197 VAL A N 1
ATOM 1481 C CA . VAL A 1 205 ? 16.521 -12.508 -11.222 1.00 68.08 197 VAL A CA 1
ATOM 1482 C C . VAL A 1 205 ? 15.050 -12.810 -11.491 1.00 65.36 197 VAL A C 1
ATOM 1483 O O . VAL A 1 205 ? 14.317 -11.964 -12.003 1.00 60.33 197 VAL A O 1
ATOM 1487 N N . LEU A 1 206 ? 14.626 -14.020 -11.143 1.00 60.23 198 LEU A N 1
ATOM 1488 C CA . LEU A 1 206 ? 13.237 -14.411 -11.286 1.00 58.56 198 LEU A CA 1
ATOM 1489 C C . LEU A 1 206 ? 12.585 -14.552 -9.916 1.00 57.97 198 LEU A C 1
ATOM 1490 O O . LEU A 1 206 ? 12.735 -15.568 -9.235 1.00 55.62 198 LEU A O 1
ATOM 1495 N N . LEU A 1 207 ? 11.854 -13.518 -9.513 1.00 56.83 199 LEU A N 1
ATOM 1496 C CA . LEU A 1 207 ? 11.207 -13.499 -8.207 1.00 54.85 199 LEU A CA 1
ATOM 1497 C C . LEU A 1 207 ? 9.896 -14.279 -8.230 1.00 54.41 199 LEU A C 1
ATOM 1498 O O . LEU A 1 207 ? 9.055 -14.072 -9.104 1.00 52.64 199 LEU A O 1
ATOM 1503 N N . GLN A 1 208 ? 9.731 -15.177 -7.264 1.00 57.29 200 GLN A N 1
ATOM 1504 C CA . GLN A 1 208 ? 8.516 -15.977 -7.162 1.00 59.58 200 GLN A CA 1
ATOM 1505 C C . GLN A 1 208 ? 7.798 -15.723 -5.840 1.00 62.18 200 GLN A C 1
ATOM 1506 O O . GLN A 1 208 ? 8.372 -15.903 -4.766 1.00 63.65 200 GLN A O 1
ATOM 1512 N N . MET A 1 209 ? 6.540 -15.303 -5.927 1.00 67.73 201 MET A N 1
ATOM 1513 C CA . MET A 1 209 ? 5.881 -14.622 -4.819 1.00 79.38 201 MET A CA 1
ATOM 1514 C C . MET A 1 209 ? 4.920 -15.556 -4.092 1.00 86.90 201 MET A C 1
ATOM 1515 O O . MET A 1 209 ? 5.004 -15.725 -2.876 1.00 94.78 201 MET A O 1
ATOM 1520 N N . GLU A 1 210 ? 4.006 -16.160 -4.845 1.00 94.55 202 GLU A N 1
ATOM 1521 C CA . GLU A 1 210 ? 3.228 -17.288 -4.348 1.00 95.75 202 GLU A CA 1
ATOM 1522 C C . GLU A 1 210 ? 3.280 -18.464 -5.318 1.00 94.31 202 GLU A C 1
ATOM 1523 O O . GLU A 1 210 ? 4.043 -19.410 -5.121 1.00 89.29 202 GLU A O 1
ATOM 1529 N N . ASN A 1 211 ? 2.465 -18.398 -6.365 1.00 91.03 203 ASN A N 1
ATOM 1530 C CA . ASN A 1 211 ? 2.760 -19.094 -7.612 1.00 89.82 203 ASN A CA 1
ATOM 1531 C C . ASN A 1 211 ? 2.582 -18.194 -8.830 1.00 86.68 203 ASN A C 1
ATOM 1532 O O . ASN A 1 211 ? 2.073 -18.627 -9.864 1.00 84.91 203 ASN A O 1
ATOM 1537 N N . LYS A 1 212 ? 3.003 -16.941 -8.701 1.00 81.44 204 LYS A N 1
ATOM 1538 C CA . LYS A 1 212 ? 3.426 -16.152 -9.852 1.00 74.33 204 LYS A CA 1
ATOM 1539 C C . LYS A 1 212 ? 4.909 -15.810 -9.772 1.00 68.50 204 LYS A C 1
ATOM 1540 O O . LYS A 1 212 ? 5.531 -15.942 -8.717 1.00 64.19 204 LYS A O 1
ATOM 1546 N N . ALA A 1 213 ? 5.472 -15.370 -10.893 1.00 59.44 205 ALA A N 1
ATOM 1547 C CA . ALA A 1 213 ? 6.879 -14.994 -10.948 1.00 54.33 205 ALA A CA 1
ATOM 1548 C C . ALA A 1 213 ? 7.093 -13.786 -11.854 1.00 53.76 205 ALA A C 1
ATOM 1549 O O . ALA A 1 213 ? 6.261 -13.486 -12.710 1.00 52.76 205 ALA A O 1
ATOM 1551 N N . TRP A 1 214 ? 8.213 -13.098 -11.660 1.00 54.89 206 TRP A N 1
ATOM 1552 C CA . TRP A 1 214 ? 8.496 -11.874 -12.396 1.00 57.68 206 TRP A CA 1
ATOM 1553 C C . TRP A 1 214 ? 9.968 -11.756 -12.735 1.00 59.89 206 TRP A C 1
ATOM 1554 O O . TRP A 1 214 ? 10.833 -12.229 -11.994 1.00 57.01 206 TRP A O 1
ATOM 1565 N N . LEU A 1 215 ? 10.247 -11.118 -13.863 1.00 62.68 207 LEU A N 1
ATOM 1566 C CA . LEU A 1 215 ? 11.615 -10.905 -14.295 1.00 63.87 207 LEU A CA 1
ATOM 1567 C C . LEU A 1 215 ? 12.019 -9.589 -13.637 1.00 63.64 207 LEU A C 1
ATOM 1568 O O . LEU A 1 215 ? 11.410 -8.555 -13.903 1.00 63.09 207 LEU A O 1
ATOM 1573 N N . VAL A 1 216 ? 13.028 -9.629 -12.771 1.00 66.06 208 VAL A N 1
ATOM 1574 C CA . VAL A 1 216 ? 13.481 -8.429 -12.066 1.00 68.97 208 VAL A CA 1
ATOM 1575 C C . VAL A 1 216 ? 15.000 -8.277 -12.087 1.00 72.14 208 VAL A C 1
ATOM 1576 O O . VAL A 1 216 ? 15.723 -9.244 -12.314 1.00 74.61 208 VAL A O 1
ATOM 1580 N N . HIS A 1 217 ? 15.475 -7.058 -11.839 1.00 77.35 209 HIS A N 1
ATOM 1581 C CA . HIS A 1 217 ? 16.907 -6.772 -11.825 1.00 81.64 209 HIS A CA 1
ATOM 1582 C C . HIS A 1 217 ? 17.602 -7.317 -10.582 1.00 81.50 209 HIS A C 1
ATOM 1583 O O . HIS A 1 217 ? 17.074 -7.224 -9.474 1.00 82.94 209 HIS A O 1
ATOM 1590 N N . ARG A 1 218 ? 18.796 -7.872 -10.779 1.00 79.94 210 ARG A N 1
ATOM 1591 C CA . ARG A 1 218 ? 19.586 -8.454 -9.697 1.00 78.43 210 ARG A CA 1
ATOM 1592 C C . ARG A 1 218 ? 19.757 -7.552 -8.474 1.00 78.70 210 ARG A C 1
ATOM 1593 O O . ARG A 1 218 ? 19.345 -7.913 -7.372 1.00 77.20 210 ARG A O 1
ATOM 1601 N N . GLN A 1 219 ? 20.375 -6.389 -8.666 1.00 78.62 211 GLN A N 1
ATOM 1602 C CA . GLN A 1 219 ? 20.606 -5.453 -7.567 1.00 77.20 211 GLN A CA 1
ATOM 1603 C C . GLN A 1 219 ? 19.345 -4.987 -6.855 1.00 74.34 211 GLN A C 1
ATOM 1604 O O . GLN A 1 219 ? 19.331 -4.871 -5.630 1.00 72.22 211 GLN A O 1
ATOM 1610 N N . TRP A 1 220 ? 18.292 -4.709 -7.616 1.00 71.06 212 TRP A N 1
ATOM 1611 C CA . TRP A 1 220 ? 17.035 -4.269 -7.024 1.00 68.71 212 TRP A CA 1
ATO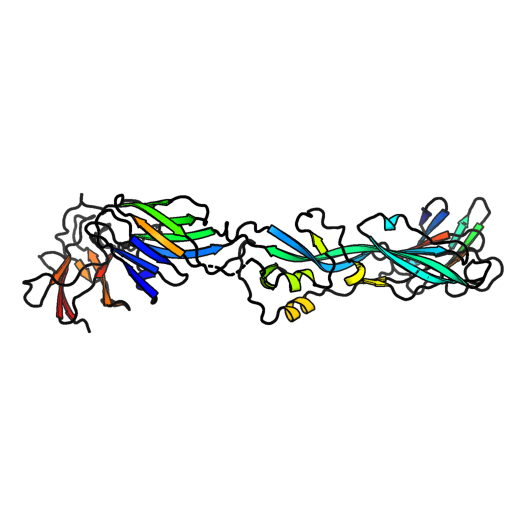M 1612 C C . TRP A 1 220 ? 16.571 -5.333 -6.038 1.00 67.94 212 TRP A C 1
ATOM 1613 O O . TRP A 1 220 ? 16.180 -5.024 -4.911 1.00 72.28 212 TRP A O 1
ATOM 1624 N N . PHE A 1 221 ? 16.629 -6.588 -6.482 1.00 66.16 213 PHE A N 1
ATOM 1625 C CA . PHE A 1 221 ? 16.227 -7.744 -5.682 1.00 65.17 213 PHE A CA 1
ATOM 1626 C C . PHE A 1 221 ? 17.089 -7.892 -4.432 1.00 66.95 213 PHE A C 1
ATOM 1627 O O . PHE A 1 221 ? 16.578 -8.148 -3.339 1.00 69.06 213 PHE A O 1
ATOM 1635 N N . LEU A 1 222 ? 18.397 -7.730 -4.601 1.00 69.20 214 LEU A N 1
ATOM 1636 C CA . LEU A 1 222 ? 19.335 -7.860 -3.495 1.00 70.39 214 LEU A CA 1
ATOM 1637 C C . LEU A 1 222 ? 19.285 -6.694 -2.512 1.00 71.94 214 LEU A C 1
ATOM 1638 O O . LEU A 1 222 ? 19.824 -6.787 -1.410 1.00 72.15 214 LEU A O 1
ATOM 1643 N N . ASP A 1 223 ? 18.639 -5.601 -2.904 1.00 73.09 215 ASP A N 1
ATOM 1644 C CA . ASP A 1 223 ? 18.544 -4.435 -2.033 1.00 78.00 215 ASP A CA 1
ATOM 1645 C C . ASP A 1 223 ? 17.220 -4.341 -1.281 1.00 77.36 215 ASP A C 1
ATOM 1646 O O . ASP A 1 223 ? 17.029 -3.434 -0.469 1.00 82.11 215 ASP A O 1
ATOM 1651 N N . LEU A 1 224 ? 16.308 -5.271 -1.548 1.00 74.28 216 LEU A N 1
ATOM 1652 C CA . LEU A 1 224 ? 15.011 -5.261 -0.881 1.00 68.91 216 LEU A CA 1
ATOM 1653 C C . LEU A 1 224 ? 15.149 -5.206 0.641 1.00 68.45 216 LEU A C 1
ATOM 1654 O O . LEU A 1 224 ? 15.898 -5.978 1.239 1.00 63.62 216 LEU A O 1
ATOM 1659 N N . PRO A 1 225 ? 14.429 -4.275 1.284 1.00 65.31 217 PRO A N 1
ATOM 1660 C CA . PRO A 1 225 ? 14.470 -4.120 2.740 1.00 64.56 217 PRO A CA 1
ATOM 1661 C C . PRO A 1 225 ? 13.581 -5.155 3.424 1.00 61.15 217 PRO A C 1
ATOM 1662 O O . PRO A 1 225 ? 12.525 -4.821 3.956 1.00 58.98 217 PRO A O 1
ATOM 1666 N N . LEU A 1 226 ? 14.009 -6.413 3.392 1.00 53.95 218 LEU A N 1
ATOM 1667 C CA . LEU A 1 226 ? 13.254 -7.496 4.009 1.00 47.45 218 LEU A CA 1
ATOM 1668 C C . LEU A 1 226 ? 14.222 -8.534 4.557 1.00 44.98 218 LEU A C 1
ATOM 1669 O O . LEU A 1 226 ? 15.374 -8.596 4.136 1.00 44.00 218 LEU A O 1
ATOM 1674 N N . PRO A 1 227 ? 13.770 -9.356 5.517 1.00 42.16 219 PRO A N 1
ATOM 1675 C CA . PRO A 1 227 ? 14.615 -10.394 6.113 1.00 42.65 219 PRO A CA 1
ATOM 1676 C C . PRO A 1 227 ? 14.888 -11.467 5.055 1.00 44.64 219 PRO A C 1
ATOM 1677 O O . PRO A 1 227 ? 14.008 -11.775 4.240 1.00 42.73 219 PRO A O 1
ATOM 1681 N N . TRP A 1 228 ? 16.088 -12.043 5.068 1.00 47.04 220 TRP A N 1
ATOM 1682 C CA . TRP A 1 228 ? 16.423 -13.051 4.073 1.00 49.12 220 TRP A CA 1
ATOM 1683 C C . TRP A 1 228 ? 17.314 -14.189 4.538 1.00 49.18 220 TRP A C 1
ATOM 1684 O O . TRP A 1 228 ? 17.916 -14.145 5.609 1.00 49.78 220 TRP A O 1
ATOM 1695 N N . LEU A 1 229 ? 17.372 -15.215 3.698 1.00 50.84 221 LEU A N 1
ATOM 1696 C CA . LEU A 1 229 ? 18.179 -16.407 3.921 1.00 52.70 221 LEU A CA 1
ATOM 1697 C C . LEU A 1 229 ? 18.809 -16.749 2.575 1.00 54.92 221 LEU A C 1
ATOM 1698 O O . LEU A 1 229 ? 18.124 -16.745 1.547 1.00 56.90 221 LEU A O 1
ATOM 1703 N N . PRO A 1 230 ? 20.121 -17.038 2.555 1.00 58.90 222 PRO A N 1
ATOM 1704 C CA . PRO A 1 230 ? 20.767 -17.373 1.280 1.00 60.17 222 PRO A CA 1
ATOM 1705 C C . PRO A 1 230 ? 20.163 -18.643 0.683 1.00 60.11 222 PRO A C 1
ATOM 1706 O O . PRO A 1 230 ? 19.713 -19.526 1.416 1.00 59.76 222 PRO A O 1
ATOM 1710 N N . GLY A 1 231 ? 20.150 -18.717 -0.647 1.00 61.73 223 GLY A N 1
ATOM 1711 C CA . GLY A 1 231 ? 19.587 -19.863 -1.346 1.00 61.79 223 GLY A CA 1
ATOM 1712 C C . GLY A 1 231 ? 19.898 -21.239 -0.788 1.00 63.25 223 GLY A C 1
ATOM 1713 O O . GLY A 1 231 ? 19.009 -22.087 -0.677 1.00 63.09 223 GLY A O 1
ATOM 1714 N N . ALA A 1 232 ? 21.158 -21.468 -0.436 1.00 64.25 224 ALA A N 1
ATOM 1715 C CA . ALA A 1 232 ? 21.580 -22.758 0.099 1.00 67.57 224 ALA A CA 1
ATOM 1716 C C . ALA A 1 232 ? 20.788 -23.205 1.328 1.00 69.07 224 ALA A C 1
ATOM 1717 O O . ALA A 1 232 ? 20.638 -24.406 1.570 1.00 70.99 224 ALA A O 1
ATOM 1719 N N . ASP A 1 233 ? 20.277 -22.245 2.096 1.00 69.99 225 ASP A N 1
ATOM 1720 C CA . ASP A 1 233 ? 19.527 -22.558 3.310 1.00 69.20 225 ASP A CA 1
ATOM 1721 C C . ASP A 1 233 ? 18.308 -23.445 3.103 1.00 70.37 225 ASP A C 1
ATOM 1722 O O . ASP A 1 233 ? 17.461 -23.175 2.252 1.00 68.86 225 ASP A O 1
ATOM 1727 N N . THR A 1 234 ? 18.220 -24.492 3.914 1.00 71.55 226 THR A N 1
ATOM 1728 C CA . THR A 1 234 ? 17.110 -25.435 3.861 1.00 73.09 226 THR A CA 1
ATOM 1729 C C . THR A 1 234 ? 16.422 -25.415 5.223 1.00 73.12 226 THR A C 1
ATOM 1730 O O . THR A 1 234 ? 15.292 -25.876 5.376 1.00 70.36 226 THR A O 1
ATOM 1734 N N . GLN A 1 235 ? 17.135 -24.871 6.204 1.00 73.41 227 GLN A N 1
ATOM 1735 C CA . GLN A 1 235 ? 16.660 -24.758 7.576 1.00 72.71 227 GLN A CA 1
ATOM 1736 C C . GLN A 1 235 ? 15.544 -23.716 7.673 1.00 71.82 227 GLN A C 1
ATOM 1737 O O . GLN A 1 235 ? 14.495 -23.965 8.268 1.00 70.72 227 GLN A O 1
ATOM 1743 N N . GLY A 1 236 ? 15.791 -22.547 7.091 1.00 70.73 228 GLY A N 1
ATOM 1744 C CA . GLY A 1 236 ? 14.806 -21.479 7.074 1.00 70.00 228 GLY A CA 1
ATOM 1745 C C . GLY A 1 236 ? 14.271 -20.940 8.384 1.00 68.43 228 GLY A C 1
ATOM 1746 O O . GLY A 1 236 ? 13.059 -20.912 8.600 1.00 69.21 228 GLY A O 1
ATOM 1747 N N . SER A 1 237 ? 15.167 -20.492 9.253 1.00 65.28 229 SER A N 1
ATOM 1748 C CA . SER A 1 237 ? 14.745 -19.941 10.528 1.00 60.96 229 SER A CA 1
ATOM 1749 C C . SER A 1 237 ? 15.701 -18.856 11.007 1.00 59.41 229 SER A C 1
ATOM 1750 O O . SER A 1 237 ? 15.315 -17.979 11.775 1.00 56.47 229 SER A O 1
ATOM 1753 N N . ASN A 1 238 ? 16.947 -18.909 10.549 1.00 56.50 230 ASN A N 1
ATOM 1754 C CA . ASN A 1 238 ? 17.941 -17.923 10.958 1.00 53.95 230 ASN A CA 1
ATOM 1755 C C . ASN A 1 238 ? 17.952 -16.712 10.040 1.00 50.74 230 ASN A C 1
ATOM 1756 O O . ASN A 1 238 ? 18.997 -16.329 9.522 1.00 47.72 230 ASN A O 1
ATOM 1761 N N . TRP A 1 239 ? 16.789 -16.095 9.863 1.00 47.06 231 TRP A N 1
ATOM 1762 C CA . TRP A 1 239 ? 16.666 -14.939 8.990 1.00 44.38 231 TRP A CA 1
ATOM 1763 C C . TRP A 1 239 ? 17.625 -13.805 9.303 1.00 44.82 231 TRP A C 1
ATOM 1764 O O . TRP A 1 239 ? 17.917 -13.509 10.461 1.00 45.40 231 TRP A O 1
ATOM 1775 N N . ILE A 1 240 ? 18.106 -13.172 8.240 1.00 43.78 232 ILE A N 1
ATOM 1776 C CA . ILE A 1 240 ? 19.030 -12.057 8.333 1.00 44.74 232 ILE A CA 1
ATOM 1777 C C . ILE A 1 240 ? 18.228 -10.770 8.164 1.00 47.55 232 ILE A C 1
ATOM 1778 O O . ILE A 1 240 ? 17.287 -10.728 7.369 1.00 42.80 232 ILE A O 1
ATOM 1783 N N . GLN A 1 241 ? 18.592 -9.724 8.906 1.00 48.71 233 GLN A N 1
ATOM 1784 C CA . GLN A 1 241 ? 17.869 -8.458 8.812 1.00 49.26 233 GLN A CA 1
ATOM 1785 C C . GLN A 1 241 ? 16.426 -8.605 9.299 1.00 46.47 233 GLN A C 1
ATOM 1786 O O . GLN A 1 241 ? 15.506 -8.052 8.693 1.00 42.48 233 GLN A O 1
ATOM 1792 N N . LYS A 1 242 ? 16.220 -9.364 10.370 1.00 44.11 234 LYS A N 1
ATOM 1793 C CA . LYS A 1 242 ? 14.875 -9.541 10.912 1.00 42.21 234 LYS A CA 1
ATOM 1794 C C . LYS A 1 242 ? 14.260 -8.190 11.274 1.00 43.47 234 LYS A C 1
ATOM 1795 O O . LYS A 1 242 ? 13.065 -7.975 11.079 1.00 41.73 234 LYS A O 1
ATOM 1801 N N . GLU A 1 243 ? 15.088 -7.285 11.795 1.00 44.66 235 GLU A N 1
ATOM 1802 C CA . GLU A 1 243 ? 14.623 -5.965 12.204 1.00 45.56 235 GLU A CA 1
ATOM 1803 C C . GLU A 1 243 ? 13.890 -5.184 11.126 1.00 45.74 235 GLU A C 1
ATOM 1804 O O . GLU A 1 243 ? 13.215 -4.205 11.438 1.00 42.49 235 GLU A O 1
ATOM 1810 N N . THR A 1 244 ? 13.993 -5.611 9.867 1.00 46.36 236 THR A N 1
ATOM 1811 C CA . THR A 1 244 ? 13.288 -4.914 8.789 1.00 43.98 236 THR A CA 1
ATOM 1812 C C . THR A 1 244 ? 11.774 -5.125 8.886 1.00 43.44 236 THR A C 1
ATOM 1813 O O . THR A 1 244 ? 10.997 -4.326 8.370 1.00 43.79 236 THR A O 1
ATOM 1817 N N . LEU A 1 245 ? 11.353 -6.198 9.544 1.00 44.01 237 LEU A N 1
ATOM 1818 C CA . LEU A 1 245 ? 9.923 -6.476 9.713 1.00 47.20 237 LEU A CA 1
ATOM 1819 C C . LEU A 1 245 ? 9.524 -6.349 11.175 1.00 47.73 237 LEU A C 1
ATOM 1820 O O . LEU A 1 245 ? 8.471 -6.842 11.578 1.00 50.34 237 LEU A O 1
ATOM 1825 N N . VAL A 1 246 ? 10.361 -5.686 11.964 1.00 47.19 238 VAL A N 1
ATOM 1826 C CA . VAL A 1 246 ? 10.099 -5.546 13.392 1.00 46.59 238 VAL A CA 1
ATOM 1827 C C . VAL A 1 246 ? 10.318 -4.137 13.924 1.00 47.08 238 VAL A C 1
ATOM 1828 O O . VAL A 1 246 ? 11.219 -3.432 13.485 1.00 43.91 238 VAL A O 1
ATOM 1832 N N . THR A 1 247 ? 9.487 -3.732 14.877 1.00 45.01 239 THR A N 1
ATOM 1833 C CA . THR A 1 247 ? 9.629 -2.415 15.474 1.00 42.68 239 THR A CA 1
ATOM 1834 C C . THR A 1 247 ? 9.696 -2.530 16.989 1.00 41.28 239 THR A C 1
ATOM 1835 O O . THR A 1 247 ? 8.760 -3.009 17.622 1.00 38.00 239 THR A O 1
ATOM 1839 N N . PHE A 1 248 ? 10.811 -2.111 17.570 1.00 39.59 240 PHE A N 1
ATOM 1840 C CA . PHE A 1 248 ? 10.946 -2.137 19.019 1.00 39.26 240 PHE A CA 1
ATOM 1841 C C . PHE A 1 248 ? 10.447 -0.778 19.505 1.00 39.61 240 PHE A C 1
ATOM 1842 O O . PHE A 1 248 ? 10.951 0.256 19.079 1.00 41.01 240 PHE A O 1
ATOM 1850 N N . LYS A 1 249 ? 9.436 -0.785 20.367 1.00 39.53 241 LYS A N 1
ATOM 1851 C CA . LYS A 1 249 ? 8.883 0.454 20.905 1.00 40.36 241 LYS A CA 1
ATOM 1852 C C . LYS A 1 249 ? 9.828 0.985 21.978 1.00 42.52 241 LYS A C 1
ATOM 1853 O O . LYS A 1 249 ? 10.738 0.272 22.416 1.00 36.52 241 LYS A O 1
ATOM 1859 N N . ASN A 1 250 ? 9.615 2.233 22.394 1.00 42.38 242 ASN A N 1
ATOM 1860 C CA . ASN A 1 250 ? 10.442 2.835 23.434 1.00 40.80 242 ASN A CA 1
ATOM 1861 C C . ASN A 1 250 ? 10.367 1.961 24.672 1.00 36.86 242 ASN A C 1
ATOM 1862 O O . ASN A 1 250 ? 9.293 1.532 25.091 1.00 31.44 242 ASN A O 1
ATOM 1867 N N . PRO A 1 251 ? 11.520 1.682 25.275 1.00 34.64 243 PRO A N 1
ATOM 1868 C CA . PRO A 1 251 ? 11.558 0.837 26.466 1.00 33.09 243 PRO A CA 1
ATOM 1869 C C . PRO A 1 251 ? 11.074 1.483 27.756 1.00 32.79 243 PRO A C 1
ATOM 1870 O O . PRO A 1 251 ? 11.038 2.708 27.890 1.00 31.62 243 PRO A O 1
ATOM 1874 N N . HIS A 1 252 ? 10.684 0.636 28.697 1.00 30.57 244 HIS A N 1
ATOM 1875 C CA . HIS A 1 252 ? 10.284 1.089 30.013 1.00 30.53 244 HIS A CA 1
ATOM 1876 C C . HIS A 1 252 ? 11.340 0.437 30.890 1.00 31.40 244 HIS A C 1
ATOM 1877 O O . HIS A 1 252 ? 12.126 -0.380 30.402 1.00 30.38 244 HIS A O 1
ATOM 1884 N N . ALA A 1 253 ? 11.371 0.801 32.164 1.00 29.83 245 ALA A N 1
ATOM 1885 C CA . ALA A 1 253 ? 12.354 0.271 33.089 1.00 31.20 245 ALA A CA 1
ATOM 1886 C C . ALA A 1 253 ? 12.608 -1.238 33.025 1.00 31.80 245 ALA A C 1
ATOM 1887 O O . ALA A 1 253 ? 13.762 -1.661 32.984 1.00 29.45 245 ALA A O 1
ATOM 1889 N N . LYS A 1 254 ? 11.546 -2.044 33.027 1.00 32.41 246 LYS A N 1
ATOM 1890 C CA . LYS A 1 254 ? 11.705 -3.498 33.030 1.00 31.97 246 LYS A CA 1
ATOM 1891 C C . LYS A 1 254 ? 11.106 -4.270 31.853 1.00 32.63 246 LYS A C 1
ATOM 1892 O O . LYS A 1 254 ? 11.264 -5.492 31.774 1.00 30.17 246 LYS A O 1
ATOM 1898 N N . LYS A 1 255 ? 10.402 -3.580 30.962 1.00 31.96 247 LYS A N 1
ATOM 1899 C CA . LYS A 1 255 ? 9.787 -4.241 29.811 1.00 31.16 247 LYS A CA 1
ATOM 1900 C C . LYS A 1 255 ? 9.772 -3.319 28.601 1.00 30.45 247 LYS A C 1
ATOM 1901 O O . LYS A 1 255 ? 9.964 -2.104 28.722 1.00 28.88 247 LYS A O 1
ATOM 1907 N N . GLN A 1 256 ? 9.517 -3.912 27.440 1.00 30.90 248 GLN A N 1
ATOM 1908 C CA . GLN A 1 256 ? 9.492 -3.188 26.184 1.00 31.93 248 GLN A CA 1
ATOM 1909 C C . GLN A 1 256 ? 8.685 -3.990 25.170 1.00 34.37 248 GLN A C 1
ATOM 1910 O O . GLN A 1 256 ? 8.829 -5.213 25.075 1.00 33.29 248 GLN A O 1
ATOM 1916 N N . ASP A 1 257 ? 7.826 -3.306 24.425 1.00 36.73 249 ASP A N 1
ATOM 1917 C CA . ASP A 1 257 ? 7.014 -3.978 23.426 1.00 38.40 249 ASP A CA 1
ATOM 1918 C C . ASP A 1 257 ? 7.743 -4.076 22.097 1.00 38.03 249 ASP A C 1
ATOM 1919 O O . ASP A 1 257 ? 8.545 -3.208 21.742 1.00 35.42 249 ASP A O 1
ATOM 1924 N N . VAL A 1 258 ? 7.458 -5.151 21.374 1.00 38.54 250 VAL A N 1
ATOM 1925 C CA . VAL A 1 258 ? 8.039 -5.390 20.060 1.00 37.07 250 VAL A CA 1
ATOM 1926 C C . VAL A 1 258 ? 6.881 -5.754 19.138 1.00 37.45 250 VAL A C 1
ATOM 1927 O O . VAL A 1 258 ? 6.101 -6.649 19.449 1.00 35.91 250 VAL A O 1
ATOM 1931 N N . VAL A 1 259 ? 6.767 -5.057 18.014 1.00 39.07 251 VAL A N 1
ATOM 1932 C CA . VAL A 1 259 ? 5.687 -5.319 17.075 1.00 41.05 251 VAL A CA 1
ATOM 1933 C C . VAL A 1 259 ? 6.228 -5.643 15.695 1.00 41.75 251 VAL A C 1
ATOM 1934 O O . VAL A 1 259 ? 7.211 -5.061 15.244 1.00 42.61 251 VAL A O 1
ATOM 1938 N N . VAL A 1 260 ? 5.575 -6.585 15.031 1.00 45.17 252 VAL A N 1
ATOM 1939 C CA . VAL A 1 260 ? 5.982 -6.997 13.698 1.00 47.05 252 VAL A CA 1
ATOM 1940 C C . VAL A 1 260 ? 5.107 -6.267 12.695 1.00 48.10 252 VAL A C 1
ATOM 1941 O O . VAL A 1 260 ? 3.920 -6.064 12.939 1.00 48.69 252 VAL A O 1
ATOM 1945 N N . LEU A 1 261 ? 5.697 -5.842 11.583 1.00 49.62 253 LEU A N 1
ATOM 1946 C CA . LEU A 1 261 ? 4.935 -5.159 10.546 1.00 51.08 253 LEU A CA 1
ATOM 1947 C C . LEU A 1 261 ? 3.993 -6.187 9.934 1.00 51.22 253 LEU A C 1
ATOM 1948 O O . LEU A 1 261 ? 4.146 -7.388 10.158 1.00 52.33 253 LEU A O 1
ATOM 1953 N N . GLY A 1 262 ? 3.008 -5.725 9.177 1.00 52.47 254 GLY A N 1
ATOM 1954 C CA . GLY A 1 262 ? 2.083 -6.657 8.556 1.00 52.48 254 GLY A CA 1
ATOM 1955 C C . GLY A 1 262 ? 2.649 -7.210 7.259 1.00 53.00 254 GLY A C 1
ATOM 1956 O O . GLY A 1 262 ? 3.698 -6.759 6.790 1.00 50.94 254 GLY A O 1
ATOM 1957 N N . SER A 1 263 ? 1.952 -8.183 6.678 1.00 54.60 255 SER A N 1
ATOM 1958 C CA . SER A 1 263 ? 2.379 -8.796 5.423 1.00 55.83 255 SER A CA 1
ATOM 1959 C C . SER A 1 263 ? 2.757 -7.736 4.399 1.00 55.27 255 SER A C 1
ATOM 1960 O O . SER A 1 263 ? 2.106 -6.699 4.294 1.00 54.18 255 SER A O 1
ATOM 1963 N N . GLN A 1 264 ? 3.816 -8.003 3.645 1.00 54.60 256 GLN A N 1
ATOM 1964 C CA . GLN A 1 264 ? 4.287 -7.075 2.631 1.00 53.33 256 GLN A CA 1
ATOM 1965 C C . GLN A 1 264 ? 3.965 -7.589 1.229 1.00 53.71 256 GLN A C 1
ATOM 1966 O O . GLN A 1 264 ? 4.538 -7.125 0.244 1.00 53.83 256 GLN A O 1
ATOM 1972 N N . GLU A 1 265 ? 3.057 -8.554 1.142 1.00 55.15 257 GLU A N 1
ATOM 1973 C CA . GLU A 1 265 ? 2.681 -9.109 -0.151 1.00 57.11 257 GLU A CA 1
ATOM 1974 C C . GLU A 1 265 ? 2.134 -7.978 -1.014 1.00 58.03 257 GLU A C 1
ATOM 1975 O O . GLU A 1 265 ? 2.634 -7.724 -2.110 1.00 59.69 257 GLU A O 1
ATOM 1981 N N . GLY A 1 266 ? 1.114 -7.293 -0.507 1.00 57.75 258 GLY A N 1
ATOM 1982 C CA . GLY A 1 266 ? 0.530 -6.190 -1.247 1.00 55.94 258 GLY A CA 1
ATOM 1983 C C . GLY A 1 266 ? 1.575 -5.162 -1.635 1.00 54.46 258 GLY A C 1
ATOM 1984 O O . GLY A 1 266 ? 1.530 -4.602 -2.729 1.00 54.27 258 GLY A O 1
ATOM 1985 N N . ALA A 1 267 ? 2.523 -4.912 -0.739 1.00 54.13 259 ALA A N 1
ATOM 1986 C CA . ALA A 1 267 ? 3.580 -3.947 -1.010 1.00 55.51 259 ALA A CA 1
ATOM 1987 C C . ALA A 1 267 ? 4.442 -4.444 -2.159 1.00 58.13 259 ALA A C 1
ATOM 1988 O O . ALA A 1 267 ? 4.913 -3.655 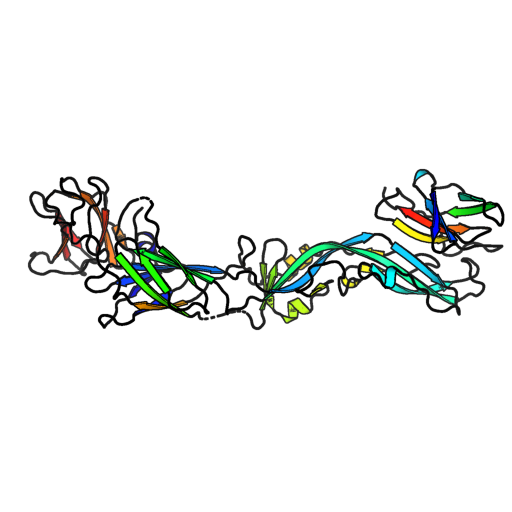-2.977 1.00 60.59 259 ALA A O 1
ATOM 1990 N N . MET A 1 268 ? 4.651 -5.756 -2.218 1.00 61.85 260 MET A N 1
ATOM 1991 C CA . MET A 1 268 ? 5.458 -6.333 -3.283 1.00 66.01 260 MET A CA 1
ATOM 1992 C C . MET A 1 268 ? 4.717 -6.286 -4.612 1.00 67.77 260 MET A C 1
ATOM 1993 O O . MET A 1 268 ? 5.258 -5.796 -5.604 1.00 69.97 260 MET A O 1
ATOM 1998 N N . HIS A 1 269 ? 3.482 -6.785 -4.631 1.00 69.12 261 HIS A N 1
ATOM 1999 C CA . HIS A 1 269 ? 2.681 -6.772 -5.850 1.00 71.15 261 HIS A CA 1
ATOM 2000 C C . HIS A 1 269 ? 2.694 -5.369 -6.454 1.00 71.24 261 HIS A C 1
ATOM 2001 O O . HIS A 1 269 ? 2.699 -5.206 -7.676 1.00 73.50 261 HIS A O 1
ATOM 2008 N N . THR A 1 270 ? 2.708 -4.358 -5.590 1.00 69.26 262 THR A N 1
ATOM 2009 C CA . THR A 1 270 ? 2.726 -2.972 -6.038 1.00 65.81 262 THR A CA 1
ATOM 2010 C C . THR A 1 270 ? 4.095 -2.593 -6.582 1.00 65.68 262 THR A C 1
ATOM 2011 O O . THR A 1 270 ? 4.201 -1.958 -7.630 1.00 64.84 262 THR A O 1
ATOM 2015 N N . ALA A 1 271 ? 5.145 -2.980 -5.869 1.00 66.96 263 ALA A N 1
ATOM 2016 C CA . ALA A 1 271 ? 6.501 -2.673 -6.306 1.00 69.31 263 ALA A CA 1
ATOM 2017 C C . ALA A 1 271 ? 6.830 -3.454 -7.576 1.00 70.03 263 ALA A C 1
ATOM 2018 O O . ALA A 1 271 ? 7.832 -3.186 -8.240 1.00 72.30 263 ALA A O 1
ATOM 2020 N N . LEU A 1 272 ? 5.976 -4.418 -7.909 1.00 73.00 264 LEU A N 1
ATOM 2021 C CA . LEU A 1 272 ? 6.164 -5.242 -9.097 1.00 77.78 264 LEU A CA 1
ATOM 2022 C C . LEU A 1 272 ? 5.254 -4.818 -10.244 1.00 81.45 264 LEU A C 1
ATOM 2023 O O . LEU A 1 272 ? 4.793 -5.651 -11.025 1.00 88.91 264 LEU A O 1
ATOM 2028 N N . THR A 1 273 ? 4.992 -3.519 -10.340 1.00 86.33 265 THR A N 1
ATOM 2029 C CA . THR A 1 273 ? 4.150 -2.995 -11.409 1.00 90.63 265 THR A CA 1
ATOM 2030 C C . THR A 1 273 ? 5.027 -2.687 -12.615 1.00 93.23 265 THR A C 1
ATOM 2031 O O . THR A 1 273 ? 5.932 -1.852 -12.539 1.00 96.72 265 THR A O 1
ATOM 2035 N N . GLY A 1 274 ? 4.764 -3.371 -13.723 1.00 94.98 266 GLY A N 1
ATOM 2036 C CA . GLY A 1 274 ? 5.544 -3.147 -14.925 1.00 95.51 266 GLY A CA 1
ATOM 2037 C C . GLY A 1 274 ? 6.623 -4.190 -15.146 1.00 93.41 266 GLY A C 1
ATOM 2038 O O . GLY A 1 274 ? 7.118 -4.347 -16.263 1.00 95.70 266 GLY A O 1
ATOM 2039 N N . ALA A 1 275 ? 7.000 -4.900 -14.086 1.00 88.71 267 ALA A N 1
ATOM 2040 C CA . ALA A 1 275 ? 8.024 -5.934 -14.195 1.00 82.69 267 ALA A CA 1
ATOM 2041 C C . ALA A 1 275 ? 7.507 -7.044 -15.104 1.00 79.87 267 ALA A C 1
ATOM 2042 O O . ALA A 1 275 ? 6.340 -7.430 -15.021 1.00 78.11 267 ALA A O 1
ATOM 2044 N N . THR A 1 276 ? 8.374 -7.556 -15.972 1.00 74.55 268 THR A N 1
ATOM 2045 C CA . THR A 1 276 ? 7.980 -8.612 -16.897 1.00 70.44 268 THR A CA 1
ATOM 2046 C C . THR A 1 276 ? 7.522 -9.864 -16.166 1.00 68.75 268 THR A C 1
ATOM 2047 O O . THR A 1 276 ? 8.322 -10.547 -15.533 1.00 65.38 268 THR A O 1
ATOM 2051 N N . GLU A 1 277 ? 6.233 -10.168 -16.256 1.00 66.26 269 GLU A N 1
ATOM 2052 C CA . GLU A 1 277 ? 5.716 -11.351 -15.591 1.00 65.11 269 GLU A CA 1
ATOM 2053 C C . GLU A 1 277 ? 6.106 -12.608 -16.353 1.00 65.33 269 GLU A C 1
ATOM 2054 O O . GLU A 1 277 ? 5.956 -12.686 -17.571 1.00 61.50 269 GLU A O 1
ATOM 2060 N N . ILE A 1 278 ? 6.616 -13.592 -15.625 1.00 64.65 270 ILE A N 1
ATOM 2061 C CA . ILE A 1 278 ? 7.025 -14.842 -16.233 1.00 65.54 270 ILE A CA 1
ATOM 2062 C C . ILE A 1 278 ? 6.050 -15.933 -15.836 1.00 66.82 270 ILE A C 1
ATOM 2063 O O . ILE A 1 278 ? 5.773 -16.135 -14.653 1.00 62.63 270 ILE A O 1
ATOM 2068 N N . GLN A 1 279 ? 5.518 -16.627 -16.831 1.00 69.10 271 GLN A N 1
ATOM 2069 C CA . GLN A 1 279 ? 4.584 -17.708 -16.578 1.00 69.82 271 GLN A CA 1
ATOM 2070 C C . GLN A 1 279 ? 5.379 -18.876 -16.024 1.00 67.41 271 GLN A C 1
ATOM 2071 O O . GLN A 1 279 ? 6.601 -18.929 -16.170 1.00 62.31 271 GLN A O 1
ATOM 2077 N N . MET A 1 280 ? 4.692 -19.805 -15.375 1.00 64.76 272 MET A N 1
ATOM 2078 C CA . MET A 1 280 ? 5.361 -20.967 -14.821 1.00 63.56 272 MET A CA 1
ATOM 2079 C C . MET A 1 280 ? 4.363 -22.082 -14.574 1.00 64.03 272 MET A C 1
ATOM 2080 O O . MET A 1 280 ? 3.168 -21.838 -14.456 1.00 61.65 272 MET A O 1
ATOM 2085 N N . SER A 1 281 ? 4.859 -23.311 -14.513 1.00 67.67 273 SER A N 1
ATOM 2086 C CA . SER A 1 281 ? 3.998 -24.461 -14.293 1.00 71.51 273 SER A CA 1
ATOM 2087 C C . SER A 1 281 ? 4.744 -25.567 -13.558 1.00 71.88 273 SER A C 1
ATOM 2088 O O . SER A 1 281 ? 5.922 -25.827 -13.825 1.00 70.33 273 SER A O 1
ATOM 2091 N N . SER A 1 282 ? 4.048 -26.218 -12.631 1.00 73.37 274 SER A N 1
ATOM 2092 C CA . SER A 1 282 ? 4.643 -27.291 -11.851 1.00 74.77 274 SER A CA 1
ATOM 2093 C C . SER A 1 282 ? 5.937 -26.814 -11.198 1.00 75.78 274 SER A C 1
ATOM 2094 O O . SER A 1 282 ? 6.883 -27.584 -11.023 1.00 78.00 274 SER A O 1
ATOM 2097 N N . GLY A 1 283 ? 5.973 -25.531 -10.850 1.00 75.96 275 GLY A N 1
ATOM 2098 C CA . GLY A 1 283 ? 7.145 -24.974 -10.202 1.00 76.90 275 GLY A CA 1
ATOM 2099 C C . GLY A 1 283 ? 8.263 -24.533 -11.127 1.00 76.05 275 GLY A C 1
ATOM 2100 O O . GLY A 1 283 ? 9.222 -23.904 -10.676 1.00 78.52 275 GLY A O 1
ATOM 2101 N N . ASN A 1 284 ? 8.154 -24.852 -12.413 1.00 73.13 276 ASN A N 1
ATOM 2102 C CA . ASN A 1 284 ? 9.185 -24.466 -13.372 1.00 65.70 276 ASN A CA 1
ATOM 2103 C C . ASN A 1 284 ? 8.828 -23.166 -14.075 1.00 61.16 276 ASN A C 1
ATOM 2104 O O . ASN A 1 284 ? 7.662 -22.903 -14.352 1.00 57.41 276 ASN A O 1
ATOM 2109 N N . LEU A 1 285 ? 9.835 -22.351 -14.358 1.00 55.70 277 LEU A N 1
ATOM 2110 C CA . LEU A 1 285 ? 9.616 -21.086 -15.043 1.00 52.83 277 LEU A CA 1
ATOM 2111 C C . LEU A 1 285 ? 9.597 -21.356 -16.543 1.00 52.82 277 LEU A C 1
ATOM 2112 O O . LEU A 1 285 ? 10.433 -22.106 -17.058 1.00 53.96 277 LEU A O 1
ATOM 2117 N N . LEU A 1 286 ? 8.638 -20.761 -17.243 1.00 49.90 278 LEU A N 1
ATOM 2118 C CA . LEU A 1 286 ? 8.538 -20.950 -18.682 1.00 50.72 278 LEU A CA 1
ATOM 2119 C C . LEU A 1 286 ? 8.949 -19.676 -19.394 1.00 52.35 278 LEU A C 1
ATOM 2120 O O . LEU A 1 286 ? 8.644 -18.568 -18.943 1.00 54.33 278 LEU A O 1
ATOM 2125 N N . PHE A 1 287 ? 9.658 -19.833 -20.502 1.00 51.84 279 PHE A N 1
ATOM 2126 C CA . PHE A 1 287 ? 10.082 -18.684 -21.284 1.00 51.31 279 PHE A CA 1
ATOM 2127 C C . PHE A 1 287 ? 9.725 -18.950 -22.736 1.00 51.26 279 PHE A C 1
ATOM 2128 O O . PHE A 1 287 ? 9.258 -20.040 -23.084 1.00 49.37 279 PHE A O 1
ATOM 2136 N N . THR A 1 288 ? 9.919 -17.945 -23.577 1.00 50.79 280 THR A N 1
ATOM 2137 C CA . THR A 1 288 ? 9.658 -18.098 -24.999 1.00 51.37 280 THR A CA 1
ATOM 2138 C C . THR A 1 288 ? 11.044 -18.116 -25.649 1.00 50.93 280 THR A C 1
ATOM 2139 O O . THR A 1 288 ? 11.699 -17.083 -25.789 1.00 48.99 280 THR A O 1
ATOM 2143 N N . GLY A 1 289 ? 11.496 -19.313 -26.008 1.00 49.79 281 GLY A N 1
ATOM 2144 C CA . GLY A 1 289 ? 12.814 -19.467 -26.594 1.00 47.94 281 GLY A CA 1
ATOM 2145 C C . GLY A 1 289 ? 12.959 -19.251 -28.087 1.00 47.81 281 GLY A C 1
ATOM 2146 O O . GLY A 1 289 ? 11.981 -19.075 -28.816 1.00 46.23 281 GLY A O 1
ATOM 2147 N N . HIS A 1 290 ? 14.212 -19.258 -28.528 1.00 47.60 282 HIS A N 1
ATOM 2148 C CA . HIS A 1 290 ? 14.557 -19.079 -29.929 1.00 49.86 282 HIS A CA 1
ATOM 2149 C C . HIS A 1 290 ? 15.650 -20.083 -30.272 1.00 49.37 282 HIS A C 1
ATOM 2150 O O . HIS A 1 290 ? 16.722 -20.082 -29.660 1.00 48.04 282 HIS A O 1
ATOM 2157 N N . LEU A 1 291 ? 15.377 -20.948 -31.240 1.00 45.77 283 LEU A N 1
ATOM 2158 C CA . LEU A 1 291 ? 16.358 -21.940 -31.638 1.00 43.11 283 LEU A CA 1
ATOM 2159 C C . LEU A 1 291 ? 16.752 -21.872 -33.107 1.00 43.93 283 LEU A C 1
ATOM 2160 O O . LEU A 1 291 ? 15.978 -21.446 -33.971 1.00 41.77 283 LEU A O 1
ATOM 2165 N N . LYS A 1 292 ? 17.986 -22.284 -33.364 1.00 45.64 284 LYS A N 1
ATOM 2166 C CA . LYS A 1 292 ? 18.530 -22.375 -34.708 1.00 47.30 284 LYS A CA 1
ATOM 2167 C C . LYS A 1 292 ? 18.961 -23.831 -34.734 1.00 47.38 284 LYS A C 1
ATOM 2168 O O . LYS A 1 292 ? 19.733 -24.266 -33.883 1.00 44.73 284 LYS A O 1
ATOM 2174 N N . CYS A 1 293 ? 18.440 -24.594 -35.683 1.00 45.50 285 CYS A N 1
ATOM 2175 C CA . CYS A 1 293 ? 18.783 -26.001 -35.754 1.00 42.86 285 CYS A CA 1
ATOM 2176 C C . CYS A 1 293 ? 19.227 -26.446 -37.135 1.00 40.73 285 CYS A C 1
ATOM 2177 O O . CYS A 1 293 ? 18.896 -25.831 -38.146 1.00 35.11 285 CYS A O 1
ATOM 2180 N N . ARG A 1 294 ? 19.991 -27.530 -37.161 1.00 38.16 286 ARG A N 1
ATOM 2181 C CA . ARG A 1 294 ? 20.438 -28.115 -38.413 1.00 37.05 286 ARG A CA 1
ATOM 2182 C C . ARG A 1 294 ? 19.912 -29.535 -38.346 1.00 36.98 286 ARG A C 1
ATOM 2183 O O . ARG A 1 294 ? 19.938 -30.165 -37.289 1.00 37.58 286 ARG A O 1
ATOM 2191 N N . LEU A 1 295 ? 19.394 -30.032 -39.456 1.00 36.49 287 LEU A N 1
ATOM 2192 C CA . LEU A 1 295 ? 18.859 -31.375 -39.460 1.00 37.65 287 LEU A CA 1
ATOM 2193 C C . LEU A 1 295 ? 19.314 -32.120 -40.691 1.00 38.86 287 LEU A C 1
ATOM 2194 O O . LEU A 1 295 ? 19.600 -31.509 -41.721 1.00 36.90 287 LEU A O 1
ATOM 2199 N N . ARG A 1 296 ? 19.406 -33.440 -40.570 1.00 39.17 288 ARG A N 1
ATOM 2200 C CA . ARG A 1 296 ? 19.827 -34.284 -41.683 1.00 40.01 288 ARG A CA 1
ATOM 2201 C C . ARG A 1 296 ? 18.743 -35.346 -41.846 1.00 40.36 288 ARG A C 1
ATOM 2202 O O . ARG A 1 296 ? 18.194 -35.838 -40.854 1.00 38.06 288 ARG A O 1
ATOM 2210 N N . MET A 1 297 ? 18.437 -35.700 -43.090 1.00 41.45 289 MET A N 1
ATOM 2211 C CA . MET A 1 297 ? 17.388 -36.673 -43.371 1.00 41.84 289 MET A CA 1
ATOM 2212 C C . MET A 1 297 ? 17.842 -37.962 -44.053 1.00 43.32 289 MET A C 1
ATOM 2213 O O . MET A 1 297 ? 17.013 -38.743 -44.520 1.00 41.52 289 MET A O 1
ATOM 2218 N N . ASP A 1 298 ? 19.145 -38.194 -44.118 1.00 45.75 290 ASP A N 1
ATOM 2219 C CA . ASP A 1 298 ? 19.636 -39.395 -44.771 1.00 48.92 290 ASP A CA 1
ATOM 2220 C C . ASP A 1 298 ? 19.143 -40.693 -44.124 1.00 48.12 290 ASP A C 1
ATOM 2221 O O . ASP A 1 298 ? 19.241 -41.757 -44.725 1.00 47.66 290 ASP A O 1
ATOM 2226 N N . LYS A 1 299 ? 18.605 -40.614 -42.911 1.00 45.19 291 LYS A N 1
ATOM 2227 C CA . LYS A 1 299 ? 18.100 -41.812 -42.248 1.00 42.45 291 LYS A CA 1
ATOM 2228 C C . LYS A 1 299 ? 16.576 -41.920 -42.268 1.00 40.85 291 LYS A C 1
ATOM 2229 O O . LYS A 1 299 ? 16.002 -42.787 -41.611 1.00 38.14 291 LYS A O 1
ATOM 2235 N N . LEU A 1 300 ? 15.923 -41.029 -43.013 1.00 40.51 292 LEU A N 1
ATOM 2236 C CA . LEU A 1 300 ? 14.462 -41.059 -43.145 1.00 40.17 292 LEU A CA 1
ATOM 2237 C C . LEU A 1 300 ? 14.118 -41.699 -44.478 1.00 41.12 292 LEU A C 1
ATOM 2238 O O . LEU A 1 300 ? 14.939 -41.741 -45.388 1.00 39.91 292 LEU A O 1
ATOM 2243 N N . GLN A 1 301 ? 12.890 -42.176 -44.608 1.00 42.89 293 GLN A N 1
ATOM 2244 C CA . GLN A 1 301 ? 12.458 -42.756 -45.865 1.00 44.40 293 GLN A CA 1
ATOM 2245 C C . GLN A 1 301 ? 10.956 -42.700 -45.904 1.00 43.72 293 GLN A C 1
ATOM 2246 O O . GLN A 1 301 ? 10.313 -42.506 -44.874 1.00 44.15 293 GLN A O 1
ATOM 2252 N N . LEU A 1 302 ? 10.407 -42.848 -47.101 1.00 44.71 294 LEU A N 1
ATOM 2253 C CA . LEU A 1 302 ? 8.973 -42.816 -47.295 1.00 45.75 294 LEU A CA 1
ATOM 2254 C C . LEU A 1 302 ? 8.360 -44.075 -46.732 1.00 49.51 294 LEU A C 1
ATOM 2255 O O . LEU A 1 302 ? 9.004 -45.120 -46.690 1.00 51.17 294 LEU A O 1
ATOM 2260 N N . LYS A 1 303 ? 7.116 -43.966 -46.289 1.00 56.43 295 LYS A N 1
ATOM 2261 C CA . LYS A 1 303 ? 6.401 -45.093 -45.727 1.00 62.33 295 LYS A CA 1
ATOM 2262 C C . LYS A 1 303 ? 5.452 -45.685 -46.766 1.00 64.82 295 LYS A C 1
ATOM 2263 O O . LYS A 1 303 ? 4.734 -44.955 -47.439 1.00 65.09 295 LYS A O 1
ATOM 2269 N N . GLY A 1 304 ? 5.469 -47.006 -46.906 1.00 66.88 296 GLY A N 1
ATOM 2270 C CA . GLY A 1 304 ? 4.567 -47.665 -47.833 1.00 71.89 296 GLY A CA 1
ATOM 2271 C C . GLY A 1 304 ? 4.926 -47.807 -49.302 1.00 76.01 296 GLY A C 1
ATOM 2272 O O . GLY A 1 304 ? 4.136 -47.419 -50.167 1.00 78.71 296 GLY A O 1
ATOM 2273 N N . MET A 1 305 ? 6.098 -48.355 -49.605 1.00 79.32 297 MET A N 1
ATOM 2274 C CA . MET A 1 305 ? 6.475 -48.573 -50.997 1.00 79.30 297 MET A CA 1
ATOM 2275 C C . MET A 1 305 ? 5.921 -49.955 -51.333 1.00 76.19 297 MET A C 1
ATOM 2276 O O . MET A 1 305 ? 5.674 -50.284 -52.498 1.00 71.53 297 MET A O 1
ATOM 2281 N N . SER A 1 306 ? 5.727 -50.745 -50.278 1.00 71.19 298 SER A N 1
ATOM 2282 C CA . SER A 1 306 ? 5.190 -52.097 -50.370 1.00 67.85 298 SER A CA 1
ATOM 2283 C C . SER A 1 306 ? 3.775 -52.056 -50.931 1.00 67.47 298 SER A C 1
ATOM 2284 O O . SER A 1 306 ? 3.276 -53.040 -51.476 1.00 63.08 298 SER A O 1
ATOM 2287 N N . TYR A 1 307 ? 3.134 -50.901 -50.795 1.00 67.55 299 TYR A N 1
ATOM 2288 C CA . TYR A 1 307 ? 1.773 -50.731 -51.276 1.00 67.48 299 TYR A CA 1
ATOM 2289 C C . TYR A 1 307 ? 1.684 -50.534 -52.785 1.00 65.52 299 TYR A C 1
ATOM 2290 O O . TYR A 1 307 ? 2.673 -50.219 -53.4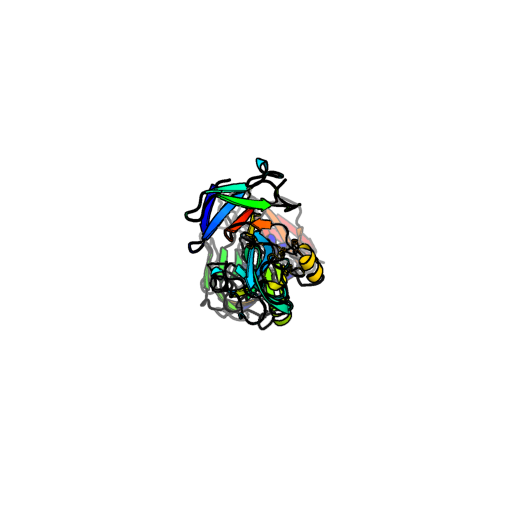51 1.00 63.35 299 TYR A O 1
ATOM 2299 N N . SER A 1 308 ? 0.485 -50.741 -53.319 1.00 64.54 300 SER A N 1
ATOM 2300 C CA . SER A 1 308 ? 0.238 -50.564 -54.742 1.00 63.11 300 SER A CA 1
ATOM 2301 C C . SER A 1 308 ? -0.748 -49.409 -54.913 1.00 63.37 300 SER A C 1
ATOM 2302 O O . SER A 1 308 ? -1.418 -49.012 -53.960 1.00 61.33 300 SER A O 1
ATOM 2305 N N . MET A 1 309 ? -0.827 -48.871 -56.126 1.00 65.23 301 MET A N 1
ATOM 2306 C CA . MET A 1 309 ? -1.718 -47.753 -56.426 1.00 67.50 301 MET A CA 1
ATOM 2307 C C . MET A 1 309 ? -3.185 -48.147 -56.334 1.00 67.60 301 MET A C 1
ATOM 2308 O O . MET A 1 309 ? -3.631 -49.044 -57.047 1.00 68.94 301 MET A O 1
ATOM 2313 N N . CYS A 1 310 ? -3.927 -47.476 -55.458 1.00 67.76 302 CYS A N 1
ATOM 2314 C CA . CYS A 1 310 ? -5.383 -47.482 -55.525 1.00 70.07 302 CYS A CA 1
ATOM 2315 C C . CYS A 1 310 ? -5.869 -47.462 -56.970 1.00 71.07 302 CYS A C 1
ATOM 2316 O O . CYS A 1 310 ? -5.410 -46.655 -57.779 1.00 68.88 302 CYS A O 1
ATOM 2319 N N . THR A 1 311 ? -6.800 -48.356 -57.289 1.00 74.62 303 THR A N 1
ATOM 2320 C CA . THR A 1 311 ? -7.589 -48.239 -58.509 1.00 79.14 303 THR A CA 1
ATOM 2321 C C . THR A 1 311 ? -9.082 -48.332 -58.211 1.00 77.71 303 THR A C 1
ATOM 2322 O O . THR A 1 311 ? -9.840 -48.934 -58.971 1.00 77.30 303 THR A O 1
ATOM 2326 N N . GLY A 1 312 ? -9.497 -47.731 -57.100 1.00 76.60 304 GLY A N 1
ATOM 2327 C CA . GLY A 1 312 ? -10.905 -47.502 -56.838 1.00 74.29 304 GLY A CA 1
ATOM 2328 C C . GLY A 1 312 ? -11.323 -46.072 -57.117 1.00 73.50 304 GLY A C 1
ATOM 2329 O O . GLY A 1 312 ? -10.562 -45.294 -57.693 1.00 71.52 304 GLY A O 1
ATOM 2330 N N . LYS A 1 313 ? -12.538 -45.725 -56.707 1.00 73.92 305 LYS A N 1
ATOM 2331 C CA . LYS A 1 313 ? -12.994 -44.340 -56.749 1.00 73.42 305 LYS A CA 1
ATOM 2332 C C . LYS A 1 313 ? -12.787 -43.651 -55.404 1.00 70.28 305 LYS A C 1
ATOM 2333 O O . LYS A 1 313 ? -13.040 -44.236 -54.351 1.00 67.81 305 LYS A O 1
ATOM 2339 N N . PHE A 1 314 ? -12.326 -42.406 -55.448 1.00 65.47 306 PHE A N 1
ATOM 2340 C CA . PHE A 1 314 ? -12.358 -41.535 -54.279 1.00 61.20 306 PHE A CA 1
ATOM 2341 C C . PHE A 1 314 ? -13.521 -40.552 -54.355 1.00 62.56 306 PHE A C 1
ATOM 2342 O O . PHE A 1 314 ? -14.108 -40.350 -55.418 1.00 58.06 306 PHE A O 1
ATOM 2350 N N . LYS A 1 315 ? -13.850 -39.943 -53.220 1.00 66.11 307 LYS A N 1
ATOM 2351 C CA . LYS A 1 315 ? -14.901 -38.939 -53.168 1.00 69.04 307 LYS A CA 1
ATOM 2352 C C . LYS A 1 315 ? -14.360 -37.816 -52.303 1.00 66.18 307 LYS A C 1
ATOM 2353 O O . LYS A 1 315 ? -13.861 -38.053 -51.205 1.00 63.08 307 LYS A O 1
ATOM 2359 N N . VAL A 1 316 ? -14.423 -36.597 -52.813 1.00 63.44 308 VAL A N 1
ATOM 2360 C CA . VAL A 1 316 ? -13.926 -35.463 -52.068 1.00 61.52 308 VAL A CA 1
ATOM 2361 C C . VAL A 1 316 ? -14.859 -35.259 -50.886 1.00 63.79 308 VAL A C 1
ATOM 2362 O O . VAL A 1 316 ? -15.975 -34.767 -51.034 1.00 65.67 308 VAL A O 1
ATOM 2366 N N . VAL A 1 317 ? -14.387 -35.678 -49.718 1.00 68.65 309 VAL A N 1
ATOM 2367 C CA . VAL A 1 317 ? -15.132 -35.595 -48.467 1.00 76.43 309 VAL A CA 1
ATOM 2368 C C . VAL A 1 317 ? -15.760 -34.237 -48.186 1.00 78.16 309 VAL A C 1
ATOM 2369 O O . VAL A 1 317 ? -16.893 -34.159 -47.715 1.00 81.39 309 VAL A O 1
ATOM 2373 N N . LYS A 1 318 ? -15.029 -33.164 -48.457 1.00 79.69 310 LYS A N 1
ATOM 2374 C CA . LYS A 1 318 ? -15.572 -31.839 -48.201 1.00 78.67 310 LYS A CA 1
ATOM 2375 C C . LYS A 1 318 ? -15.153 -30.799 -49.226 1.00 78.05 310 LYS A C 1
ATOM 2376 O O . LYS A 1 318 ? -14.660 -31.119 -50.306 1.00 72.74 310 LYS A O 1
ATOM 2382 N N . GLU A 1 319 ? -15.359 -29.543 -48.858 1.00 77.52 311 GLU A N 1
ATOM 2383 C CA . GLU A 1 319 ? -15.022 -28.410 -49.698 1.00 76.19 311 GLU A CA 1
ATOM 2384 C C . GLU A 1 319 ? -13.507 -28.220 -49.687 1.00 71.56 311 GLU A C 1
ATOM 2385 O O . GLU A 1 319 ? -12.906 -28.109 -48.620 1.00 69.46 311 GLU A O 1
ATOM 2391 N N . ILE A 1 320 ? -12.890 -28.202 -50.868 1.00 66.24 312 ILE A N 1
ATOM 2392 C CA . ILE A 1 320 ? -11.443 -28.010 -50.961 1.00 62.90 312 ILE A CA 1
ATOM 2393 C C . ILE A 1 320 ? -11.092 -26.688 -50.289 1.00 62.17 312 ILE A C 1
ATOM 2394 O O . ILE A 1 320 ? -11.699 -25.657 -50.581 1.00 64.90 312 ILE A O 1
ATOM 2399 N N . ALA A 1 321 ? -10.114 -26.715 -49.388 1.00 60.35 313 ALA A N 1
ATOM 2400 C CA . ALA A 1 321 ? -9.730 -25.509 -48.667 1.00 59.86 313 ALA A CA 1
ATOM 2401 C C . ALA A 1 321 ? -8.423 -24.874 -49.129 1.00 59.67 313 ALA A C 1
ATOM 2402 O O . ALA A 1 321 ? -7.468 -25.566 -49.481 1.00 58.00 313 ALA A O 1
ATOM 2404 N N . GLU A 1 322 ? -8.398 -23.545 -49.135 1.00 59.18 314 GLU A N 1
ATOM 2405 C CA . GLU A 1 322 ? -7.211 -22.793 -49.521 1.00 57.51 314 GLU A CA 1
ATOM 2406 C C . GLU A 1 322 ? -6.510 -22.430 -48.230 1.00 54.18 314 GLU A C 1
ATOM 2407 O O . GLU A 1 322 ? -7.162 -22.073 -47.251 1.00 51.58 314 GLU A O 1
ATOM 2413 N N . THR A 1 323 ? -5.185 -22.507 -48.228 1.00 49.26 315 THR A N 1
ATOM 2414 C CA . THR A 1 323 ? -4.426 -22.188 -47.031 1.00 45.70 315 THR A CA 1
ATOM 2415 C C . THR A 1 323 ? -3.806 -20.809 -47.166 1.00 46.32 315 THR A C 1
ATOM 2416 O O . THR A 1 323 ? -3.896 -20.176 -48.219 1.00 44.49 315 THR A O 1
ATOM 2420 N N . GLN A 1 324 ? -3.178 -20.351 -46.088 1.00 46.04 316 GLN A N 1
ATOM 2421 C CA . GLN A 1 324 ? -2.517 -19.058 -46.070 1.00 46.14 316 GLN A CA 1
ATOM 2422 C C . GLN A 1 324 ? -1.176 -19.161 -46.773 1.00 45.37 316 GLN A C 1
ATOM 2423 O O . GLN A 1 324 ? -0.463 -18.166 -46.898 1.00 44.50 316 GLN A O 1
ATOM 2429 N N . HIS A 1 325 ? -0.821 -20.352 -47.237 1.00 42.91 317 HIS A N 1
ATOM 2430 C CA . HIS A 1 325 ? 0.490 -20.518 -47.851 1.00 41.16 317 HIS A CA 1
ATOM 2431 C C . HIS A 1 325 ? 0.541 -20.913 -49.311 1.00 40.06 317 HIS A C 1
ATOM 2432 O O . HIS A 1 325 ? 1.494 -21.550 -49.744 1.00 39.58 317 HIS A O 1
ATOM 2439 N N . GLY A 1 326 ? -0.478 -20.536 -50.070 1.00 40.44 318 GLY A N 1
ATOM 2440 C CA . GLY A 1 326 ? -0.476 -20.846 -51.487 1.00 41.00 318 GLY A CA 1
ATOM 2441 C C . GLY A 1 326 ? -0.668 -22.305 -51.842 1.00 41.97 318 GLY A C 1
ATOM 2442 O O . GLY A 1 326 ? -0.307 -22.732 -52.945 1.00 43.34 318 GLY A O 1
ATOM 2443 N N . THR A 1 327 ? -1.241 -23.071 -50.920 1.00 41.72 319 THR A N 1
ATOM 2444 C CA . THR A 1 327 ? -1.489 -24.487 -51.160 1.00 41.31 319 THR A CA 1
ATOM 2445 C C . THR A 1 327 ? -2.958 -24.752 -50.876 1.00 41.23 319 THR A C 1
ATOM 2446 O O . THR A 1 327 ? -3.681 -23.861 -50.431 1.00 39.90 319 THR A O 1
ATOM 2450 N N . ILE A 1 328 ? -3.388 -25.985 -51.123 1.00 42.17 320 ILE A N 1
ATOM 2451 C CA . ILE A 1 328 ? -4.770 -26.382 -50.875 1.00 42.71 320 ILE A CA 1
ATOM 2452 C C . ILE A 1 328 ? -4.821 -27.723 -50.151 1.00 43.63 320 ILE A C 1
ATOM 2453 O O . ILE A 1 328 ? -3.928 -28.552 -50.301 1.00 41.92 320 ILE A O 1
ATOM 2458 N N . VAL A 1 329 ? -5.872 -27.928 -49.366 1.00 45.35 321 VAL A N 1
ATOM 2459 C CA . VAL A 1 329 ? -6.047 -29.182 -48.651 1.00 47.39 321 VAL A CA 1
ATOM 2460 C C . VAL A 1 329 ? -7.285 -29.887 -49.204 1.00 48.37 321 VAL A C 1
ATOM 2461 O O . VAL A 1 329 ? -8.406 -29.401 -49.047 1.00 47.80 321 VAL A O 1
ATOM 2465 N N . ILE A 1 330 ? -7.069 -31.023 -49.859 1.00 49.98 322 ILE A N 1
ATOM 2466 C CA . ILE A 1 330 ? -8.150 -31.813 -50.440 1.00 50.76 322 ILE A CA 1
ATOM 2467 C C . ILE A 1 330 ? -8.422 -33.044 -49.572 1.00 52.92 322 ILE A C 1
ATOM 2468 O O . ILE A 1 330 ? -7.577 -33.933 -49.464 1.00 52.09 322 ILE A O 1
ATOM 2473 N N . ARG A 1 331 ? -9.597 -33.092 -48.952 1.00 55.99 323 ARG A N 1
ATOM 2474 C CA . ARG A 1 331 ? -9.962 -34.222 -48.101 1.00 59.64 323 ARG A CA 1
ATOM 2475 C C . ARG A 1 331 ? -10.705 -35.267 -48.928 1.00 59.06 323 ARG A C 1
ATOM 2476 O O . ARG A 1 331 ? -11.850 -35.052 -49.322 1.00 63.27 323 ARG A O 1
ATOM 2484 N N . VAL A 1 332 ? -10.053 -36.394 -49.193 1.00 58.89 324 VAL A N 1
ATOM 2485 C CA . VAL A 1 332 ? -10.669 -37.460 -49.980 1.00 60.77 324 VAL A CA 1
ATOM 2486 C C . VAL A 1 332 ? -10.961 -38.718 -49.151 1.00 62.55 324 VAL A C 1
ATOM 2487 O O . VAL A 1 332 ? -10.360 -38.939 -48.097 1.00 65.15 324 VAL A O 1
ATOM 2491 N N . GLN A 1 333 ? -11.896 -39.533 -49.631 1.00 65.45 325 GLN A N 1
ATOM 2492 C CA . GLN A 1 333 ? -12.257 -40.772 -48.951 1.00 66.43 325 GLN A CA 1
ATOM 2493 C C . GLN A 1 333 ? -12.296 -41.890 -49.983 1.00 67.44 325 GLN A C 1
ATOM 2494 O O . GLN A 1 333 ? -12.950 -41.770 -51.018 1.00 65.68 325 GLN A O 1
ATOM 2500 N N . TYR A 1 334 ? -11.579 -42.969 -49.702 1.00 69.98 326 TYR A N 1
ATOM 2501 C CA . TYR A 1 334 ? -11.525 -44.100 -50.612 1.00 73.30 326 TYR A CA 1
ATOM 2502 C C . TYR A 1 334 ? -12.806 -44.922 -50.508 1.00 75.52 326 TYR A C 1
ATOM 2503 O O . TYR A 1 334 ? -13.254 -45.258 -49.409 1.00 78.14 326 TYR A O 1
ATOM 2512 N N . GLU A 1 335 ? -13.398 -45.229 -51.658 1.00 78.07 327 GLU A N 1
ATOM 2513 C CA . GLU A 1 335 ? -14.619 -46.025 -51.704 1.00 83.27 327 GLU A CA 1
ATOM 2514 C C . GLU A 1 335 ? -14.342 -47.376 -52.360 1.00 84.56 327 GLU A C 1
ATOM 2515 O O . GLU A 1 335 ? -15.242 -48.202 -52.505 1.00 88.37 327 GLU A O 1
ATOM 2521 N N . GLY A 1 336 ? -13.093 -47.591 -52.761 1.00 87.21 328 GLY A N 1
ATOM 2522 C CA . GLY A 1 336 ? -12.723 -48.851 -53.381 1.00 85.00 328 GLY A CA 1
ATOM 2523 C C . GLY A 1 336 ? -12.260 -49.866 -52.345 1.00 84.41 328 GLY A C 1
ATOM 2524 O O . GLY A 1 336 ? -12.384 -49.629 -51.139 1.00 80.77 328 GLY A O 1
ATOM 2525 N N . ASP A 1 337 ? -11.729 -50.993 -52.824 1.00 83.88 329 ASP A N 1
ATOM 2526 C CA . ASP A 1 337 ? -11.229 -52.088 -51.984 1.00 87.12 329 ASP A CA 1
ATOM 2527 C C . ASP A 1 337 ? -9.738 -52.272 -52.346 1.00 86.24 329 ASP A C 1
ATOM 2528 O O . ASP A 1 337 ? -9.332 -51.999 -53.476 1.00 88.32 329 ASP A O 1
ATOM 2533 N N . GLY A 1 338 ? -8.916 -52.731 -51.407 1.00 84.67 330 GLY A N 1
ATOM 2534 C CA . GLY A 1 338 ? -7.501 -52.915 -51.712 1.00 78.58 330 GLY A CA 1
ATOM 2535 C C . GLY A 1 338 ? -6.554 -52.003 -50.938 1.00 76.59 330 GLY A C 1
ATOM 2536 O O . GLY A 1 338 ? -5.411 -51.773 -51.363 1.00 72.79 330 GLY A O 1
ATOM 2537 N N . SER A 1 339 ? -7.039 -51.486 -49.806 1.00 76.39 331 SER A N 1
ATOM 2538 C CA . SER A 1 339 ? -6.280 -50.572 -48.937 1.00 74.80 331 SER A CA 1
ATOM 2539 C C . SER A 1 339 ? -5.830 -51.330 -47.675 1.00 71.88 331 SER A C 1
ATOM 2540 O O . SER A 1 339 ? -6.440 -52.326 -47.308 1.00 70.65 331 SER A O 1
ATOM 2543 N N . PRO A 1 340 ? -4.738 -50.891 -47.008 1.00 72.77 332 PRO A N 1
ATOM 2544 C CA . PRO A 1 340 ? -3.894 -49.738 -47.337 1.00 72.15 332 PRO A CA 1
ATOM 2545 C C . PRO A 1 340 ? -3.434 -49.799 -48.773 1.00 74.60 332 PRO A C 1
ATOM 2546 O O . PRO A 1 340 ? -2.924 -50.827 -49.224 1.00 73.74 332 PRO A O 1
ATOM 2550 N N . CYS A 1 341 ? -3.626 -48.694 -49.480 1.00 78.86 333 CYS A N 1
ATOM 2551 C CA . CYS A 1 341 ? -3.201 -48.604 -50.861 1.00 77.06 333 CYS A CA 1
ATOM 2552 C C . CYS A 1 341 ? -2.681 -47.182 -51.028 1.00 74.04 333 CYS A C 1
ATOM 2553 O O . CYS A 1 341 ? -2.986 -46.299 -50.225 1.00 68.37 333 CYS A O 1
ATOM 2556 N N . LYS A 1 342 ? -1.879 -46.977 -52.062 1.00 67.29 334 LYS A N 1
ATOM 2557 C CA . LYS A 1 342 ? -1.295 -45.680 -52.367 1.00 63.01 334 LYS A CA 1
ATOM 2558 C C . LYS A 1 342 ? -2.340 -44.847 -53.138 1.00 61.62 334 LYS A C 1
ATOM 2559 O O . LYS A 1 342 ? -3.000 -45.368 -54.041 1.00 61.53 334 LYS A O 1
ATOM 2565 N N . ILE A 1 343 ? -2.484 -43.565 -52.800 1.00 58.37 335 ILE A N 1
ATOM 2566 C CA . ILE A 1 343 ? -3.441 -42.700 -53.486 1.00 56.07 335 ILE A CA 1
ATOM 2567 C C . ILE A 1 343 ? -2.840 -42.088 -54.755 1.00 57.12 335 ILE A C 1
ATOM 2568 O O . ILE A 1 343 ? -1.844 -41.375 -54.685 1.00 55.12 335 ILE A O 1
ATOM 2573 N N . PRO A 1 344 ? -3.428 -42.367 -55.933 1.00 58.30 336 PRO A N 1
ATOM 2574 C CA . PRO A 1 344 ? -2.909 -41.805 -57.191 1.00 58.55 336 PRO A CA 1
ATOM 2575 C C . PRO A 1 344 ? -3.236 -40.308 -57.177 1.00 57.59 336 PRO A C 1
ATOM 2576 O O . PRO A 1 344 ? -4.369 -39.920 -56.883 1.00 56.30 336 PRO A O 1
ATOM 2580 N N . PHE A 1 345 ? -2.259 -39.471 -57.499 1.00 54.46 337 PHE A N 1
ATOM 2581 C CA . PHE A 1 345 ? -2.477 -38.032 -57.439 1.00 53.71 337 PHE A CA 1
ATOM 2582 C C . PHE A 1 345 ? -1.505 -37.272 -58.331 1.00 55.56 337 PHE A C 1
ATOM 2583 O O . PHE A 1 345 ? -0.304 -37.524 -58.292 1.00 52.98 337 PHE A O 1
ATOM 2591 N N . GLU A 1 346 ? -2.021 -36.335 -59.123 1.00 58.16 338 GLU A N 1
ATOM 2592 C CA . GLU A 1 346 ? -1.162 -35.544 -59.998 1.00 59.57 338 GLU A CA 1
ATOM 2593 C C . GLU A 1 346 ? -1.793 -34.210 -60.413 1.00 56.58 338 GLU A C 1
ATOM 2594 O O . GLU A 1 346 ? -3.002 -34.124 -60.640 1.00 52.58 338 GLU A O 1
ATOM 2600 N N . ILE A 1 347 ? -0.967 -33.170 -60.493 1.00 52.27 339 ILE A N 1
ATOM 2601 C CA . ILE A 1 347 ? -1.430 -31.838 -60.883 1.00 49.41 339 ILE A CA 1
ATOM 2602 C C . ILE A 1 347 ? -0.870 -31.511 -62.264 1.00 49.60 339 ILE A C 1
ATOM 2603 O O . ILE A 1 347 ? 0.345 -31.553 -62.477 1.00 48.03 339 ILE A O 1
ATOM 2608 N N . MET A 1 348 ? -1.755 -31.181 -63.199 1.00 49.55 340 MET A N 1
ATOM 2609 C CA . MET A 1 348 ? -1.330 -30.873 -64.559 1.00 48.93 340 MET A CA 1
ATOM 2610 C C . MET A 1 348 ? -2.007 -29.638 -65.136 1.00 48.52 340 MET A C 1
ATOM 2611 O O . MET A 1 348 ? -2.868 -29.030 -64.502 1.00 44.32 340 MET A O 1
ATOM 2616 N N . ASP A 1 349 ? -1.606 -29.273 -66.347 1.00 48.28 341 ASP A N 1
ATOM 2617 C CA . ASP A 1 349 ? -2.185 -28.121 -67.022 1.00 48.99 341 ASP A CA 1
ATOM 2618 C C . ASP A 1 349 ? -3.516 -28.533 -67.657 1.00 48.66 341 ASP A C 1
ATOM 2619 O O . ASP A 1 349 ? -3.852 -29.719 -67.691 1.00 45.98 341 ASP A O 1
ATOM 2624 N N . LEU A 1 350 ? -4.268 -27.555 -68.152 1.00 50.92 342 LEU A N 1
ATOM 2625 C CA . LEU A 1 350 ? -5.569 -27.812 -68.765 1.00 53.96 342 LEU A CA 1
ATOM 2626 C C . LEU A 1 350 ? -5.585 -28.920 -69.809 1.00 57.98 342 LEU A C 1
ATOM 2627 O O . LEU A 1 350 ? -6.597 -29.606 -69.970 1.00 59.13 342 LEU A O 1
ATOM 2632 N N . GLU A 1 351 ? -4.475 -29.094 -70.517 1.00 64.16 343 GLU A N 1
ATOM 2633 C CA . GLU A 1 351 ? -4.388 -30.124 -71.545 1.00 68.86 343 GLU A CA 1
ATOM 2634 C C . GLU A 1 351 ? -3.934 -31.476 -71.008 1.00 68.25 343 GLU A C 1
ATOM 2635 O O . GLU A 1 351 ? -3.937 -32.470 -71.735 1.00 66.45 343 GLU A O 1
ATOM 2641 N N . LYS A 1 352 ? -3.543 -31.516 -69.741 1.00 67.99 344 LYS A N 1
ATOM 2642 C CA . LYS A 1 352 ? -3.069 -32.754 -69.137 1.00 67.30 344 LYS A CA 1
ATOM 2643 C C . LYS A 1 352 ? -1.845 -33.270 -69.886 1.00 69.54 344 LYS A C 1
ATOM 2644 O O . LYS A 1 352 ? -1.658 -34.477 -70.034 1.00 67.79 344 LYS A O 1
ATOM 2650 N N . ARG A 1 353 ? -1.019 -32.344 -70.363 1.00 74.15 345 ARG A N 1
ATOM 2651 C CA . ARG A 1 353 ? 0.196 -32.702 -71.082 1.00 80.35 345 ARG A CA 1
ATOM 2652 C C . ARG A 1 353 ? 1.409 -32.692 -70.154 1.00 80.70 345 ARG A C 1
ATOM 2653 O O . ARG A 1 353 ? 2.189 -33.644 -70.136 1.00 79.12 345 ARG A O 1
ATOM 2661 N N . HIS A 1 354 ? 1.565 -31.614 -69.388 1.00 79.94 346 HIS A N 1
ATOM 2662 C CA . HIS A 1 354 ? 2.692 -31.500 -68.468 1.00 76.99 346 HIS A CA 1
ATOM 2663 C C . HIS A 1 354 ? 2.264 -31.533 -66.999 1.00 73.31 346 HIS A C 1
ATOM 2664 O O . HIS A 1 354 ? 1.127 -31.206 -66.652 1.00 68.51 346 HIS A O 1
ATOM 2671 N N . VAL A 1 355 ? 3.196 -31.929 -66.141 1.00 67.36 347 VAL A N 1
ATOM 2672 C CA . VAL A 1 355 ? 2.945 -31.994 -64.711 1.00 61.26 347 VAL A CA 1
ATOM 2673 C C . VAL A 1 355 ? 3.303 -30.634 -64.126 1.00 57.16 347 VAL A C 1
ATOM 2674 O O . VAL A 1 355 ? 4.358 -30.085 -64.424 1.00 54.16 347 VAL A O 1
ATOM 2678 N N . LEU A 1 356 ? 2.429 -30.092 -63.291 1.00 52.61 348 LEU A N 1
ATOM 2679 C CA . LEU A 1 356 ? 2.679 -28.789 -62.690 1.00 49.81 348 LEU A CA 1
ATOM 2680 C C . LEU A 1 356 ? 2.521 -28.845 -61.172 1.00 49.91 348 LEU A C 1
ATOM 2681 O O . LEU A 1 356 ? 1.898 -29.766 -60.632 1.00 48.61 348 LEU A O 1
ATOM 2686 N N . GLY A 1 357 ? 3.077 -27.850 -60.488 1.00 48.07 349 GLY A N 1
ATOM 2687 C CA . GLY A 1 357 ? 2.969 -27.807 -59.041 1.00 50.17 349 GLY A CA 1
ATOM 2688 C C . GLY A 1 357 ? 3.638 -28.977 -58.337 1.00 49.98 349 GLY A C 1
ATOM 2689 O O . GLY A 1 357 ? 4.535 -29.618 -58.891 1.00 50.13 349 GLY A O 1
ATOM 2690 N N . ARG A 1 358 ? 3.197 -29.260 -57.113 1.00 48.65 350 ARG A N 1
ATOM 2691 C CA . ARG A 1 358 ? 3.758 -30.356 -56.329 1.00 47.78 350 ARG A CA 1
ATOM 2692 C C . ARG A 1 358 ? 2.991 -30.627 -55.050 1.00 47.29 350 ARG A C 1
ATOM 2693 O O . ARG A 1 358 ? 2.230 -29.785 -54.562 1.00 46.07 350 ARG A O 1
ATOM 2701 N N . LEU A 1 359 ? 3.187 -31.821 -54.507 1.00 44.80 351 LEU A N 1
ATOM 2702 C CA . LEU A 1 359 ? 2.524 -32.180 -53.268 1.00 42.46 351 LEU A CA 1
ATOM 2703 C C . LEU A 1 359 ? 3.396 -31.765 -52.099 1.00 40.23 351 LEU A C 1
ATOM 2704 O O . LEU A 1 359 ? 4.614 -31.768 -52.204 1.00 37.44 351 LEU A O 1
ATOM 2709 N N . ILE A 1 360 ? 2.761 -31.359 -51.005 1.00 40.46 352 ILE A N 1
ATOM 2710 C CA . ILE A 1 360 ? 3.485 -31.009 -49.788 1.00 41.05 352 ILE A CA 1
ATOM 2711 C C . ILE A 1 360 ? 3.332 -32.277 -48.936 1.00 43.27 352 ILE A C 1
ATOM 2712 O O . ILE A 1 360 ? 4.254 -32.706 -48.245 1.00 42.17 352 ILE A O 1
ATOM 2717 N N . THR A 1 361 ? 2.149 -32.874 -49.024 1.00 46.54 353 THR A N 1
ATOM 2718 C CA . THR A 1 361 ? 1.831 -34.117 -48.335 1.00 49.56 353 THR A CA 1
ATOM 2719 C C . THR A 1 361 ? 2.267 -35.198 -49.307 1.00 49.86 353 THR A C 1
ATOM 2720 O O . THR A 1 361 ? 1.451 -35.742 -50.044 1.00 46.77 353 THR A O 1
ATOM 2724 N N . VAL A 1 362 ? 3.561 -35.488 -49.315 1.00 48.35 354 VAL A N 1
ATOM 2725 C CA . VAL A 1 362 ? 4.124 -36.477 -50.217 1.00 47.56 354 VAL A CA 1
ATOM 2726 C C . VAL A 1 362 ? 3.613 -37.906 -50.014 1.00 48.35 354 VAL A C 1
ATOM 2727 O O . VAL A 1 362 ? 3.274 -38.317 -48.900 1.00 46.26 354 VAL A O 1
ATOM 2731 N N . ASN A 1 363 ? 3.543 -38.645 -51.117 1.00 49.26 355 ASN A N 1
ATOM 2732 C CA . ASN A 1 363 ? 3.110 -40.037 -51.112 1.00 49.46 355 ASN A CA 1
ATOM 2733 C C . ASN A 1 363 ? 1.859 -40.295 -50.277 1.00 49.62 355 ASN A C 1
ATOM 2734 O O . ASN A 1 363 ? 1.909 -40.998 -49.268 1.00 50.55 355 ASN A O 1
ATOM 2739 N N . PRO A 1 364 ? 0.718 -39.719 -50.683 1.00 49.06 356 PRO A N 1
ATOM 2740 C CA . PRO A 1 364 ? -0.533 -39.914 -49.946 1.00 49.57 356 PRO A CA 1
ATOM 2741 C C . PRO A 1 364 ? -0.971 -41.376 -50.011 1.00 51.94 356 PRO A C 1
ATOM 2742 O O . PRO A 1 364 ? -0.815 -42.035 -51.044 1.00 49.46 356 PRO A O 1
ATOM 2746 N N . ILE A 1 365 ? -1.521 -41.877 -48.910 1.00 54.63 357 ILE A N 1
ATOM 2747 C CA . ILE A 1 365 ? -1.949 -43.265 -48.845 1.00 56.89 357 ILE A CA 1
ATOM 2748 C C . ILE A 1 365 ? -3.208 -43.460 -48.006 1.00 58.13 357 ILE A C 1
ATOM 2749 O O . ILE A 1 365 ? -3.454 -42.728 -47.043 1.00 57.73 357 ILE A O 1
ATOM 2754 N N . VAL A 1 366 ? -4.008 -44.451 -48.388 1.00 61.25 358 VAL A N 1
ATOM 2755 C CA . VAL A 1 366 ? -5.233 -44.772 -47.665 1.00 64.61 358 VAL A CA 1
ATOM 2756 C C . VAL A 1 366 ? -4.932 -45.923 -46.713 1.00 68.22 358 VAL A C 1
ATOM 2757 O O . VAL A 1 366 ? -4.618 -47.026 -47.152 1.00 70.97 358 VAL A O 1
ATOM 2761 N N . THR A 1 367 ? -5.017 -45.662 -45.414 1.00 74.89 359 THR A N 1
ATOM 2762 C CA . THR A 1 367 ? -4.754 -46.693 -44.418 1.00 81.42 359 THR A CA 1
ATOM 2763 C C . THR A 1 367 ? -5.993 -47.560 -44.220 1.00 85.12 359 THR A C 1
ATOM 2764 O O . THR A 1 367 ? -5.910 -48.789 -44.224 1.00 85.78 359 THR A O 1
ATOM 2768 N N . GLU A 1 368 ? -7.141 -46.913 -44.048 1.00 88.97 360 GLU A N 1
ATOM 2769 C CA . GLU A 1 368 ? -8.407 -47.623 -43.913 1.00 91.84 360 GLU A CA 1
ATOM 2770 C C . GLU A 1 368 ? -9.457 -47.065 -44.867 1.00 89.46 360 GLU A C 1
ATOM 2771 O O . GLU A 1 368 ? -9.589 -45.850 -45.020 1.00 88.69 360 GLU A O 1
ATOM 2777 N N . LYS A 1 369 ? -10.203 -47.960 -45.507 1.00 86.39 361 LYS A N 1
ATOM 2778 C CA . LYS A 1 369 ? -11.251 -47.559 -46.438 1.00 81.99 361 LYS A CA 1
ATOM 2779 C C . LYS A 1 369 ? -12.397 -46.862 -45.712 1.00 84.36 361 LYS A C 1
ATOM 2780 O O . LYS A 1 369 ? -12.899 -47.359 -44.704 1.00 81.38 361 LYS A O 1
ATOM 2786 N N . ASP A 1 370 ? -12.806 -45.709 -46.231 1.00 89.51 362 ASP A N 1
ATOM 2787 C CA . ASP A 1 370 ? -13.706 -44.820 -45.507 1.00 96.24 362 ASP A CA 1
ATOM 2788 C C . ASP A 1 370 ? -13.108 -44.401 -44.168 1.00 94.77 362 ASP A C 1
ATOM 2789 O O . ASP A 1 370 ? -13.770 -44.470 -43.132 1.00 98.43 362 ASP A O 1
ATOM 2794 N N . SER A 1 371 ? -11.852 -43.967 -44.196 1.00 90.54 363 SER A N 1
ATOM 2795 C CA . SER A 1 371 ? -11.372 -42.949 -43.270 1.00 85.69 363 SER A CA 1
ATOM 2796 C C . SER A 1 371 ? -10.681 -41.810 -44.011 1.00 84.11 363 SER A C 1
ATOM 2797 O O . SER A 1 371 ? -9.462 -41.818 -44.184 1.00 85.36 363 SER A O 1
ATOM 2800 N N . PRO A 1 372 ? -11.466 -40.830 -44.447 1.00 75.46 364 PRO A N 1
ATOM 2801 C CA . PRO A 1 372 ? -10.974 -39.797 -45.363 1.00 74.58 364 PRO A CA 1
ATOM 2802 C C . PRO A 1 372 ? -9.530 -39.410 -45.057 1.00 71.88 364 PRO A C 1
ATOM 2803 O O . PRO A 1 372 ? -9.116 -39.443 -43.899 1.00 69.98 364 PRO A O 1
ATOM 2807 N N . VAL A 1 373 ? -8.778 -39.048 -46.092 1.00 67.05 365 VAL A N 1
ATOM 2808 C CA . VAL A 1 373 ? -7.405 -38.591 -45.918 1.00 65.94 365 VAL A CA 1
ATOM 2809 C C . VAL A 1 373 ? -7.215 -37.189 -46.486 1.00 67.98 365 VAL A C 1
ATOM 2810 O O . VAL A 1 373 ? -7.712 -36.874 -47.567 1.00 67.34 365 VAL A O 1
ATOM 2814 N N . ASN A 1 374 ? -6.493 -36.350 -45.750 1.00 69.28 366 ASN A N 1
ATOM 2815 C CA . ASN A 1 374 ? -6.305 -34.964 -46.138 1.00 68.46 366 ASN A CA 1
ATOM 2816 C C . ASN A 1 374 ? -5.001 -34.867 -46.916 1.00 63.46 366 ASN A C 1
ATOM 2817 O O . ASN A 1 374 ? -4.000 -35.474 -46.545 1.00 59.92 366 ASN A O 1
ATOM 2822 N N . ILE A 1 375 ? -5.022 -34.116 -48.008 1.00 55.15 367 ILE A N 1
ATOM 2823 C CA . ILE A 1 375 ? -3.837 -33.952 -48.833 1.00 49.20 367 ILE A CA 1
ATOM 2824 C C . ILE A 1 375 ? -3.576 -32.473 -49.082 1.00 47.44 367 ILE A C 1
ATOM 2825 O O . ILE A 1 375 ? -4.481 -31.735 -49.485 1.00 45.99 367 ILE A O 1
ATOM 2830 N N . GLU A 1 376 ? -2.351 -32.035 -48.809 1.00 44.68 368 GLU A N 1
ATOM 2831 C CA . GLU A 1 376 ? -1.983 -30.650 -49.052 1.00 42.56 368 GLU A CA 1
ATOM 2832 C C . GLU A 1 376 ? -1.133 -30.628 -50.305 1.00 42.52 368 GLU A C 1
ATOM 2833 O O . GLU A 1 376 ? -0.118 -31.329 -50.393 1.00 39.68 368 GLU A O 1
ATOM 2839 N N . ALA A 1 377 ? -1.555 -29.827 -51.279 1.00 40.66 369 ALA A N 1
ATOM 2840 C CA . ALA A 1 377 ? -0.832 -29.711 -52.537 1.00 40.62 369 ALA A CA 1
ATOM 2841 C C . ALA A 1 377 ? -0.614 -28.249 -52.902 1.00 40.30 369 ALA A C 1
ATOM 2842 O O . ALA A 1 377 ? -1.323 -27.367 -52.421 1.00 39.02 369 ALA A O 1
ATOM 2844 N N . GLU A 1 378 ? 0.377 -28.001 -53.746 1.00 39.71 370 GLU A N 1
ATOM 2845 C CA . GLU A 1 378 ? 0.680 -26.647 -54.182 1.00 39.44 370 GLU A CA 1
ATOM 2846 C C . GLU A 1 378 ? 0.429 -26.534 -55.687 1.00 37.61 370 GLU A C 1
ATOM 2847 O O . GLU A 1 378 ? 1.297 -26.840 -56.505 1.00 37.80 370 GLU A O 1
ATOM 2853 N N . PRO A 1 379 ? -0.773 -26.092 -56.069 1.00 34.30 371 PRO A N 1
ATOM 2854 C CA . PRO A 1 379 ? -1.111 -25.952 -57.489 1.00 34.35 371 PRO A CA 1
ATOM 2855 C C . PRO A 1 379 ? -0.280 -24.834 -58.086 1.00 34.91 371 PRO A C 1
ATOM 2856 O O . PRO A 1 379 ? 0.178 -23.955 -57.367 1.00 34.69 371 PRO A O 1
ATOM 2860 N N . PRO A 1 380 ? -0.039 -24.865 -59.401 1.00 36.98 372 PRO A N 1
ATOM 2861 C CA . PRO A 1 380 ? 0.752 -23.759 -59.949 1.00 36.77 372 PRO A CA 1
ATOM 2862 C C . PRO A 1 380 ? -0.198 -22.568 -60.015 1.00 36.79 372 PRO A C 1
ATOM 2863 O O . PRO A 1 380 ? -1.410 -22.756 -59.920 1.00 36.89 372 PRO A O 1
ATOM 2867 N N . PHE A 1 381 ? 0.329 -21.351 -60.138 1.00 36.61 373 PHE A N 1
ATOM 2868 C CA . PHE A 1 381 ? -0.543 -20.181 -60.242 1.00 35.63 373 PHE A CA 1
ATOM 2869 C C . PHE A 1 381 ? -1.361 -20.329 -61.523 1.00 35.00 373 PHE A C 1
ATOM 2870 O O . PHE A 1 381 ? -0.880 -20.891 -62.512 1.00 35.49 373 PHE A O 1
ATOM 2878 N N . GLY A 1 382 ? -2.598 -19.850 -61.503 1.00 34.26 374 GLY A N 1
ATOM 2879 C CA . GLY A 1 382 ? -3.438 -19.974 -62.684 1.00 35.54 374 GLY A CA 1
ATOM 2880 C C . GLY A 1 382 ? -4.329 -21.211 -62.674 1.00 35.64 374 GLY A C 1
ATOM 2881 O O . GLY A 1 382 ? -4.785 -21.655 -61.613 1.00 34.20 374 GLY A O 1
ATOM 2882 N N . ASP A 1 383 ? -4.573 -21.773 -63.857 1.00 36.16 375 ASP A N 1
ATOM 2883 C CA . ASP A 1 383 ? -5.425 -22.950 -63.995 1.00 36.73 375 ASP A CA 1
ATOM 2884 C C . ASP A 1 383 ? -4.652 -24.248 -64.059 1.00 36.79 375 ASP A C 1
ATOM 2885 O O . ASP A 1 383 ? -3.604 -24.327 -64.696 1.00 37.63 375 ASP A O 1
ATOM 2890 N N . SER A 1 384 ? -5.197 -25.268 -63.404 1.00 36.39 376 SER A N 1
ATOM 2891 C CA . SER A 1 384 ? -4.589 -26.592 -63.383 1.00 36.15 376 SER A CA 1
ATOM 2892 C C . SER A 1 384 ? -5.647 -27.671 -63.165 1.00 36.47 376 SER A C 1
ATOM 2893 O O . SER A 1 384 ? -6.797 -27.380 -62.841 1.00 37.42 376 SER A O 1
ATOM 2896 N N . TYR A 1 385 ? -5.245 -28.921 -63.349 1.00 40.35 377 TYR A N 1
ATOM 2897 C CA . TYR A 1 385 ? -6.136 -30.059 -63.152 1.00 43.99 377 TYR A CA 1
ATOM 2898 C C . TYR A 1 385 ? -5.620 -30.912 -61.996 1.00 44.54 377 TYR A C 1
ATOM 2899 O O . TYR A 1 385 ? -4.453 -31.315 -61.984 1.00 46.19 377 TYR A O 1
ATOM 2908 N N . ILE A 1 386 ? -6.474 -31.177 -61.017 1.00 43.57 378 ILE A N 1
ATOM 2909 C CA . ILE A 1 386 ? -6.058 -32.027 -59.910 1.00 43.95 378 ILE A CA 1
ATOM 2910 C C . ILE A 1 386 ? -6.604 -33.426 -60.213 1.00 45.92 378 ILE A C 1
ATOM 2911 O O . ILE A 1 386 ? -7.791 -33.692 -60.013 1.00 45.23 378 ILE A O 1
ATOM 2916 N N . ILE A 1 387 ? -5.737 -34.304 -60.715 1.00 48.65 379 ILE A N 1
ATOM 2917 C CA . ILE A 1 387 ? -6.126 -35.669 -61.064 1.00 50.97 379 ILE A CA 1
ATOM 2918 C C . ILE A 1 387 ? -5.937 -36.652 -59.905 1.00 49.86 379 ILE A C 1
ATOM 2919 O O . ILE A 1 387 ? -4.822 -37.079 -59.610 1.00 52.40 379 ILE A O 1
ATOM 2924 N N . ILE A 1 388 ? -7.044 -37.005 -59.260 1.00 52.04 380 ILE A N 1
ATOM 2925 C CA . ILE A 1 388 ? -7.034 -37.915 -58.122 1.00 52.40 380 ILE A CA 1
ATOM 2926 C C . ILE A 1 388 ? -7.526 -39.305 -58.507 1.00 57.33 380 ILE A C 1
ATOM 2927 O O . ILE A 1 388 ? -8.627 -39.465 -59.038 1.00 58.31 380 ILE A O 1
ATOM 2932 N N . GLY A 1 389 ? -6.703 -40.310 -58.225 1.00 61.77 381 GLY A N 1
ATOM 2933 C CA . GLY A 1 389 ? -7.071 -41.673 -58.549 1.00 70.11 381 GLY A CA 1
ATOM 2934 C C . GLY A 1 389 ? -6.883 -41.962 -60.023 1.00 73.61 381 GLY A C 1
ATOM 2935 O O . GLY A 1 389 ? -6.342 -41.135 -60.765 1.00 75.72 381 GLY A O 1
ATOM 2936 N N . VAL A 1 390 ? -7.326 -43.144 -60.440 1.00 76.04 382 VAL A N 1
ATOM 2937 C CA . VAL A 1 390 ? -7.227 -43.573 -61.831 1.00 77.13 382 VAL A CA 1
ATOM 2938 C C . VAL A 1 390 ? -8.608 -44.095 -62.208 1.00 78.63 382 VAL A C 1
ATOM 2939 O O . VAL A 1 390 ? -9.314 -44.633 -61.358 1.00 76.80 382 VAL A O 1
ATOM 2943 N N . GLU A 1 391 ? -9.009 -43.931 -63.465 1.00 81.60 383 GLU A N 1
ATOM 2944 C CA . GLU A 1 391 ? -10.327 -44.401 -63.891 1.00 82.83 383 GLU A CA 1
ATOM 2945 C C . GLU A 1 391 ? -10.407 -45.917 -63.923 1.00 80.56 383 GLU A C 1
ATOM 2946 O O . GLU A 1 391 ? -9.389 -46.596 -64.064 1.00 80.22 383 GLU A O 1
ATOM 2952 N N . PRO A 1 392 ? -11.625 -46.477 -63.819 1.00 80.03 384 PRO A N 1
ATOM 2953 C CA . PRO A 1 392 ? -12.959 -45.876 -63.660 1.00 78.06 384 PRO A CA 1
ATOM 2954 C C . PRO A 1 392 ? -13.429 -44.932 -62.552 1.00 75.60 384 PRO A C 1
ATOM 2955 O O . PRO A 1 392 ? -13.354 -45.252 -61.364 1.00 77.04 384 PRO A O 1
ATOM 2959 N N . GLY A 1 393 ? -13.928 -43.770 -62.966 1.00 74.45 385 GLY A N 1
ATOM 2960 C CA . GLY A 1 393 ? -14.229 -42.674 -62.061 1.00 68.80 385 GLY A CA 1
ATOM 2961 C C . GLY A 1 393 ? -13.092 -41.801 -61.557 1.00 64.18 385 GLY A C 1
ATOM 2962 O O . GLY A 1 393 ? -13.139 -41.330 -60.424 1.00 62.79 385 GLY A O 1
ATOM 2963 N N . GLN A 1 394 ? -12.075 -41.578 -62.379 1.00 59.73 386 GLN A N 1
ATOM 2964 C CA . GLN A 1 394 ? -10.955 -40.734 -61.976 1.00 58.78 386 GLN A CA 1
ATOM 2965 C C . GLN A 1 394 ? -11.433 -39.299 -61.751 1.00 58.37 386 GLN A C 1
ATOM 2966 O O . GLN A 1 394 ? -12.210 -38.767 -62.549 1.00 58.52 386 GLN A O 1
ATOM 2972 N N . LEU A 1 395 ? -10.981 -38.679 -60.664 1.00 55.76 387 LEU A N 1
ATOM 2973 C CA . LEU A 1 395 ? -11.362 -37.302 -60.363 1.00 54.80 387 LEU A CA 1
ATOM 2974 C C . LEU A 1 395 ? -10.533 -36.323 -61.183 1.00 54.79 387 LEU A C 1
ATOM 2975 O O . LEU A 1 395 ? -9.317 -36.455 -61.276 1.00 54.07 387 LEU A O 1
ATOM 2980 N N . LYS A 1 396 ? -11.203 -35.346 -61.783 1.00 54.87 388 LYS A N 1
ATOM 2981 C CA . LYS A 1 396 ? -10.542 -34.329 -62.593 1.00 53.92 388 LYS A CA 1
ATOM 2982 C C . LYS A 1 396 ? -11.091 -32.992 -62.112 1.00 51.47 388 LYS A C 1
ATOM 2983 O O . LYS A 1 396 ? -12.092 -32.489 -62.622 1.00 48.11 388 LYS A O 1
ATOM 2989 N N . LEU A 1 397 ? -10.427 -32.427 -61.111 1.00 46.69 389 LEU A N 1
ATOM 2990 C CA . LEU A 1 397 ? -10.864 -31.176 -60.517 1.00 43.78 389 LEU A CA 1
ATOM 2991 C C . LEU A 1 397 ? -10.158 -29.969 -61.101 1.00 41.73 389 LEU A C 1
ATOM 2992 O O . LEU A 1 397 ? -8.928 -29.919 -61.150 1.00 41.22 389 LEU A O 1
ATOM 2997 N N . ASN A 1 398 ? -10.947 -29.001 -61.554 1.00 40.07 390 ASN A N 1
ATOM 2998 C CA . ASN A 1 398 ? -10.389 -27.773 -62.107 1.00 38.85 390 ASN A CA 1
ATOM 2999 C C . ASN A 1 398 ? -9.994 -26.863 -60.954 1.00 38.41 390 ASN A C 1
ATOM 3000 O O . ASN A 1 398 ? -10.767 -26.671 -60.015 1.00 36.78 390 ASN A O 1
ATOM 3005 N N . TRP A 1 399 ? -8.794 -26.308 -61.011 1.00 35.37 391 TRP A N 1
ATOM 3006 C CA . TRP A 1 399 ? -8.399 -25.391 -59.959 1.00 34.00 391 TRP A CA 1
ATOM 3007 C C . TRP A 1 399 ? -7.778 -24.120 -60.510 1.00 33.54 391 TRP A C 1
ATOM 3008 O O . TRP A 1 399 ? -6.988 -24.155 -61.461 1.00 30.29 391 TRP A O 1
ATOM 3019 N N . PHE A 1 400 ? -8.154 -22.997 -59.908 1.00 33.96 392 PHE A N 1
ATOM 3020 C CA . PHE A 1 400 ? -7.617 -21.706 -60.305 1.00 35.81 392 PHE A CA 1
ATOM 3021 C C . PHE A 1 400 ? -6.933 -21.069 -59.105 1.00 36.21 392 PHE A C 1
ATOM 3022 O O . PHE A 1 400 ? -7.581 -20.756 -58.109 1.00 35.73 392 PHE A O 1
ATOM 3030 N N . LYS A 1 401 ? -5.625 -20.874 -59.207 1.00 39.37 393 LYS A N 1
ATOM 3031 C CA . LYS A 1 401 ? -4.869 -20.296 -58.110 1.00 40.68 393 LYS A CA 1
ATOM 3032 C C . LYS A 1 401 ? -4.549 -18.834 -58.373 1.00 43.35 393 LYS A C 1
ATOM 3033 O O . LYS A 1 401 ? -3.865 -18.493 -59.335 1.00 40.54 393 LYS A O 1
ATOM 3039 N N . LYS A 1 402 ? -5.060 -17.986 -57.493 1.00 49.77 394 LYS A N 1
ATOM 3040 C CA . LYS A 1 402 ? -4.872 -16.545 -57.567 1.00 55.99 394 LYS A CA 1
ATOM 3041 C C . LYS A 1 402 ? -4.058 -16.104 -56.354 1.00 57.46 394 LYS A C 1
ATOM 3042 O O . LYS A 1 402 ? -3.018 -15.470 -56.494 1.00 59.23 394 LYS A O 1
ATOM 3048 N N . PHE B 2 1 ? -1.427 -19.315 39.670 1.00 41.03 1 PHE C N 1
ATOM 3049 C CA . PHE B 2 1 ? -0.333 -19.263 38.658 1.00 42.66 1 PHE C CA 1
ATOM 3050 C C . PHE B 2 1 ? 0.620 -20.424 38.887 1.00 43.80 1 PHE C C 1
ATOM 3051 O O . PHE B 2 1 ? 0.677 -20.977 39.981 1.00 42.97 1 PHE C O 1
ATOM 3059 N N . HIS B 2 2 ? 1.376 -20.785 37.857 1.00 45.37 2 HIS C N 1
ATOM 3060 C CA . HIS B 2 2 ? 2.350 -21.859 37.988 1.00 45.93 2 HIS C CA 1
ATOM 3061 C C . HIS B 2 2 ? 3.682 -21.243 38.418 1.00 45.48 2 HIS C C 1
ATOM 3062 O O . HIS B 2 2 ? 4.211 -20.360 37.742 1.00 45.45 2 HIS C O 1
ATOM 3069 N N . LEU B 2 3 ? 4.216 -21.697 39.546 1.00 43.80 3 LEU C N 1
ATOM 3070 C CA . LEU B 2 3 ? 5.487 -21.178 40.031 1.00 43.30 3 LEU C CA 1
ATOM 3071 C C . LEU B 2 3 ? 6.615 -22.075 39.525 1.00 44.00 3 LEU C C 1
ATOM 3072 O O . LEU B 2 3 ? 6.640 -23.277 39.793 1.00 46.07 3 LEU C O 1
ATOM 3077 N N . THR B 2 4 ? 7.538 -21.490 38.770 1.00 44.43 4 THR C N 1
ATOM 3078 C CA . THR B 2 4 ? 8.661 -22.233 38.215 1.00 43.51 4 THR C CA 1
ATOM 3079 C C . THR B 2 4 ? 9.960 -21.479 38.504 1.00 44.60 4 THR C C 1
ATOM 3080 O O . THR B 2 4 ? 10.030 -20.704 39.460 1.00 39.19 4 THR C O 1
ATOM 3084 N N . THR B 2 5 ? 10.981 -21.697 37.681 1.00 45.95 5 THR C N 1
ATOM 3085 C CA . THR B 2 5 ? 12.273 -21.048 37.886 1.00 47.39 5 THR C CA 1
ATOM 3086 C C . THR B 2 5 ? 12.926 -20.576 36.594 1.00 47.74 5 THR C C 1
ATOM 3087 O O . THR B 2 5 ? 12.772 -21.202 35.546 1.00 46.97 5 THR C O 1
ATOM 3091 N N . ARG B 2 6 ? 13.643 -19.459 36.671 1.00 48.93 6 ARG C N 1
ATOM 3092 C CA . ARG B 2 6 ? 14.373 -18.942 35.516 1.00 48.86 6 ARG C CA 1
ATOM 3093 C C . ARG B 2 6 ? 15.766 -18.586 36.026 1.00 49.84 6 ARG C C 1
ATOM 3094 O O . ARG B 2 6 ? 15.954 -17.576 36.706 1.00 48.88 6 ARG C O 1
ATOM 3102 N N . ASN B 2 7 ? 16.733 -19.440 35.710 1.00 53.33 7 ASN C N 1
ATOM 3103 C CA . ASN B 2 7 ? 18.105 -19.240 36.142 1.00 55.10 7 ASN C CA 1
ATOM 3104 C C . ASN B 2 7 ? 18.184 -19.102 37.660 1.00 54.62 7 ASN C C 1
ATOM 3105 O O . ASN B 2 7 ? 18.855 -18.207 38.175 1.00 55.09 7 ASN C O 1
ATOM 3110 N N . GLY B 2 8 ? 17.474 -19.977 38.369 1.00 53.39 8 GLY C N 1
ATOM 3111 C CA . GLY B 2 8 ? 17.502 -19.956 39.820 1.00 50.34 8 GLY C CA 1
ATOM 3112 C C . GLY B 2 8 ? 16.577 -18.981 40.523 1.00 51.36 8 GLY C C 1
ATOM 3113 O O . GLY B 2 8 ? 16.444 -19.029 41.743 1.00 51.13 8 GLY C O 1
ATOM 3114 N N . GLU B 2 9 ? 15.937 -18.089 39.779 1.00 48.93 9 GLU C N 1
ATOM 3115 C CA . GLU B 2 9 ? 15.034 -17.132 40.408 1.00 45.52 9 GLU C CA 1
ATOM 3116 C C . GLU B 2 9 ? 13.581 -17.555 40.218 1.00 42.37 9 GLU C C 1
ATOM 3117 O O . GLU B 2 9 ? 13.244 -18.225 39.245 1.00 38.73 9 GLU C O 1
ATOM 3123 N N . PRO B 2 10 ? 12.699 -17.179 41.155 1.00 40.86 10 PRO C N 1
ATOM 3124 C CA . PRO B 2 10 ? 11.302 -17.572 40.978 1.00 39.87 10 PRO C CA 1
ATOM 3125 C C . PRO B 2 10 ? 10.725 -16.983 39.685 1.00 40.57 10 PRO C C 1
ATOM 3126 O O . PRO B 2 10 ? 11.114 -15.889 39.257 1.00 38.89 10 PRO C O 1
ATOM 3130 N N . HIS B 2 11 ? 9.809 -17.724 39.067 1.00 39.40 11 HIS C N 1
ATOM 3131 C CA . HIS B 2 11 ? 9.183 -17.316 37.815 1.00 38.79 11 HIS C CA 1
ATOM 3132 C C . HIS B 2 11 ? 7.692 -17.665 37.833 1.00 37.97 11 HIS C C 1
ATOM 3133 O O . HIS B 2 11 ? 7.324 -18.836 37.896 1.00 39.60 11 HIS C O 1
ATOM 3140 N N . MET B 2 12 ? 6.834 -16.652 37.775 1.00 36.67 12 MET C N 1
ATOM 3141 C CA . MET B 2 12 ? 5.392 -16.875 37.785 1.00 35.86 12 MET C CA 1
ATOM 3142 C C . MET B 2 12 ? 4.797 -16.893 36.373 1.00 36.67 12 MET C C 1
ATOM 3143 O O . MET B 2 12 ? 5.122 -16.033 35.544 1.00 37.62 12 MET C O 1
ATOM 3148 N N . ILE B 2 13 ? 3.929 -17.871 36.113 1.00 34.75 13 ILE C N 1
ATOM 3149 C CA . ILE B 2 13 ? 3.228 -17.992 34.839 1.00 34.31 13 ILE C CA 1
ATOM 3150 C C . ILE B 2 13 ? 1.811 -17.643 35.265 1.00 34.12 13 ILE C C 1
ATOM 3151 O O . ILE B 2 13 ? 1.143 -18.420 35.951 1.00 33.64 13 ILE C O 1
ATOM 3156 N N . VAL B 2 14 ? 1.362 -16.467 34.857 1.00 31.58 14 VAL C N 1
ATOM 3157 C CA . VAL B 2 14 ? 0.067 -15.958 35.256 1.00 30.46 14 VAL C CA 1
ATOM 3158 C C . VAL B 2 14 ? -0.984 -16.044 34.159 1.00 31.14 14 VAL C C 1
ATOM 3159 O O . VAL B 2 14 ? -0.744 -15.639 33.015 1.00 30.19 14 VAL C O 1
ATOM 3163 N N . SER B 2 15 ? -2.150 -16.567 34.529 1.00 31.60 15 SER C N 1
ATOM 3164 C CA . SER B 2 15 ? -3.263 -16.728 33.605 1.00 35.19 15 SER C CA 1
ATOM 3165 C C . SER B 2 15 ? -4.276 -15.608 33.815 1.00 37.06 15 SER C C 1
ATOM 3166 O O . SER B 2 15 ? -4.245 -14.910 34.834 1.00 37.02 15 SER C O 1
ATOM 3169 N N . ARG B 2 16 ? -5.180 -15.459 32.853 1.00 39.84 16 ARG C N 1
ATOM 3170 C CA . ARG B 2 16 ? -6.199 -14.416 32.881 1.00 41.32 16 ARG C CA 1
ATOM 3171 C C . ARG B 2 16 ? -6.994 -14.337 34.181 1.00 41.65 16 ARG C C 1
ATOM 3172 O O . ARG B 2 16 ? -7.260 -13.247 34.681 1.00 38.43 16 ARG C O 1
ATOM 3180 N N . GLN B 2 17 ? -7.370 -15.488 34.725 1.00 41.30 17 GLN C N 1
ATOM 3181 C CA . GLN B 2 17 ? -8.165 -15.528 35.946 1.00 42.09 17 GLN C CA 1
ATOM 3182 C C . GLN B 2 17 ? -7.530 -14.851 37.158 1.00 41.86 17 GLN C C 1
ATOM 3183 O O . GLN B 2 17 ? -8.211 -14.560 38.138 1.00 40.16 17 GLN C O 1
ATOM 3189 N N . GLU B 2 18 ? -6.234 -14.587 37.094 1.00 40.01 18 GLU C N 1
ATOM 3190 C CA . GLU B 2 18 ? -5.555 -13.966 38.217 1.00 40.25 18 GLU C CA 1
ATOM 3191 C C . GLU B 2 18 ? -5.413 -12.440 38.138 1.00 40.43 18 GLU C C 1
ATOM 3192 O O . GLU B 2 18 ? -4.768 -11.825 38.983 1.00 38.67 18 GLU C O 1
ATOM 3198 N N . LYS B 2 19 ? -6.025 -11.831 37.133 1.00 39.92 19 LYS C N 1
ATOM 3199 C CA . LYS B 2 19 ? -5.952 -10.384 36.978 1.00 38.15 19 LYS C CA 1
ATOM 3200 C C . LYS B 2 19 ? -6.531 -9.691 38.211 1.00 36.76 19 LYS C C 1
ATOM 3201 O O . LYS B 2 19 ? -7.631 -10.005 38.653 1.00 35.30 19 LYS C O 1
ATOM 3207 N N . GLY B 2 20 ? -5.783 -8.762 38.786 1.00 35.13 20 GLY C N 1
ATOM 3208 C CA . GLY B 2 20 ? -6.292 -8.052 39.943 1.00 37.12 20 GLY C CA 1
ATOM 3209 C C . GLY B 2 20 ? -6.040 -8.645 41.323 1.00 39.11 20 GLY C C 1
ATOM 3210 O O . GLY B 2 20 ? -6.496 -8.093 42.324 1.00 37.57 20 GLY C O 1
ATOM 3211 N N . LYS B 2 21 ? -5.337 -9.764 41.415 1.00 39.31 21 LYS C N 1
ATOM 3212 C CA . LYS B 2 21 ? -5.090 -10.302 42.742 1.00 39.77 21 LYS C CA 1
ATOM 3213 C C . LYS B 2 21 ? -3.620 -10.378 43.094 1.00 38.70 21 LYS C C 1
ATOM 3214 O O . LYS B 2 21 ? -2.778 -10.549 42.215 1.00 34.38 21 LYS C O 1
ATOM 3220 N N . SER B 2 22 ? -3.322 -10.218 44.385 1.00 39.74 22 SER C N 1
ATOM 3221 C CA . SER B 2 22 ? -1.949 -10.278 44.892 1.00 38.05 22 SER C CA 1
ATOM 3222 C C . SER B 2 22 ? -1.435 -11.679 44.671 1.00 36.40 22 SER C C 1
ATOM 3223 O O . SER B 2 22 ? -2.134 -12.643 44.949 1.00 38.20 22 SER C O 1
ATOM 3226 N N . LEU B 2 23 ? -0.213 -11.779 44.174 1.00 34.80 23 LEU C N 1
ATOM 3227 C CA . LEU B 2 23 ? 0.415 -13.056 43.902 1.00 34.66 23 LEU C CA 1
ATOM 3228 C C . LEU B 2 23 ? 1.335 -13.404 45.073 1.00 36.46 23 LEU C C 1
ATOM 3229 O O . LEU B 2 23 ? 2.401 -12.805 45.252 1.00 36.22 23 LEU C O 1
ATOM 3234 N N . LEU B 2 24 ? 0.905 -14.370 45.875 1.00 37.40 24 LEU C N 1
ATOM 3235 C CA . LEU B 2 24 ? 1.670 -14.790 47.037 1.00 38.81 24 LEU C CA 1
ATOM 3236 C C . LEU B 2 24 ? 2.284 -16.168 46.843 1.00 37.88 24 LEU C C 1
ATOM 3237 O O . LEU B 2 24 ? 1.698 -17.038 46.214 1.00 38.81 24 LEU C O 1
ATOM 3242 N N . PHE B 2 25 ? 3.485 -16.344 47.370 1.00 40.28 25 PHE C N 1
ATOM 3243 C CA . PHE B 2 25 ? 4.167 -17.630 47.333 1.00 40.79 25 PHE C CA 1
ATOM 3244 C C . PHE B 2 25 ? 5.302 -17.622 48.334 1.00 43.50 25 PHE C C 1
ATOM 3245 O O . PHE B 2 25 ? 5.996 -16.618 48.507 1.00 41.58 25 PHE C O 1
ATOM 3253 N N . LYS B 2 26 ? 5.459 -18.746 49.021 1.00 48.25 26 LYS C N 1
ATOM 3254 C CA . LYS B 2 26 ? 6.486 -18.880 50.029 1.00 51.36 26 LYS C CA 1
ATOM 3255 C C . LYS B 2 26 ? 7.846 -19.034 49.383 1.00 53.87 26 LYS C C 1
ATOM 3256 O O . LYS B 2 26 ? 7.978 -19.580 48.288 1.00 53.33 26 LYS C O 1
ATOM 3262 N N . THR B 2 27 ? 8.855 -18.529 50.078 1.00 59.08 27 THR C N 1
ATOM 3263 C CA . THR B 2 27 ? 10.234 -18.603 49.631 1.00 65.32 27 THR C CA 1
ATOM 3264 C C . THR B 2 27 ? 11.047 -18.829 50.893 1.00 69.55 27 THR C C 1
ATOM 3265 O O . THR B 2 27 ? 10.573 -18.560 52.000 1.00 69.21 27 THR C O 1
ATOM 3269 N N . GLU B 2 28 ? 12.268 -19.322 50.735 1.00 74.05 28 GLU C N 1
ATOM 3270 C CA . GLU B 2 28 ? 13.130 -19.560 51.883 1.00 77.57 28 GLU C CA 1
ATOM 3271 C C . GLU B 2 28 ? 13.220 -18.306 52.761 1.00 76.12 28 GLU C C 1
ATOM 3272 O O . GLU B 2 28 ? 13.454 -18.397 53.965 1.00 71.57 28 GLU C O 1
ATOM 3278 N N . ASP B 2 29 ? 13.008 -17.141 52.155 1.00 73.06 29 ASP C N 1
ATOM 3279 C CA . ASP B 2 29 ? 13.082 -15.869 52.867 1.00 68.53 29 ASP C CA 1
ATOM 3280 C C . ASP B 2 29 ? 11.753 -15.388 53.458 1.00 63.04 29 ASP C C 1
ATOM 3281 O O . ASP B 2 29 ? 11.673 -14.287 54.000 1.00 57.75 29 ASP C O 1
ATOM 3286 N N . GLY B 2 30 ? 10.712 -16.206 53.353 1.00 56.45 30 GLY C N 1
ATOM 3287 C CA . GLY B 2 30 ? 9.417 -15.808 53.876 1.00 49.90 30 GLY C CA 1
ATOM 3288 C C . GLY B 2 30 ? 8.379 -15.729 52.770 1.00 46.56 30 GLY C C 1
ATOM 3289 O O . GLY B 2 30 ? 8.605 -16.215 51.661 1.00 45.01 30 GLY C O 1
ATOM 3290 N N . VAL B 2 31 ? 7.241 -15.111 53.066 1.00 43.91 31 VAL C N 1
ATOM 3291 C CA . VAL B 2 31 ? 6.169 -14.992 52.084 1.00 42.48 31 VAL C CA 1
ATOM 3292 C C . VAL B 2 31 ? 6.386 -13.817 51.130 1.00 41.81 31 VAL C C 1
ATOM 3293 O O . VAL B 2 31 ? 6.419 -12.658 51.550 1.00 41.99 31 VAL C O 1
ATOM 3297 N N . ASN B 2 32 ? 6.533 -14.124 49.846 1.00 39.82 32 ASN C N 1
ATOM 3298 C CA . ASN B 2 32 ? 6.732 -13.086 48.843 1.00 39.92 32 ASN C CA 1
ATOM 3299 C C . ASN B 2 32 ? 5.405 -12.697 48.210 1.00 39.91 32 ASN C C 1
ATOM 3300 O O . ASN B 2 32 ? 4.640 -13.557 47.762 1.00 41.40 32 ASN C O 1
ATOM 3305 N N . MET B 2 33 ? 5.134 -11.396 48.195 1.00 37.96 33 MET C N 1
ATOM 3306 C CA . MET B 2 33 ? 3.919 -10.859 47.608 1.00 37.67 33 MET C CA 1
ATOM 3307 C C . MET B 2 33 ? 4.303 -9.965 46.432 1.00 38.74 33 MET C C 1
ATOM 3308 O O . MET B 2 33 ? 4.976 -8.946 46.604 1.00 34.24 33 MET C O 1
ATOM 3313 N N . CYS B 2 34 ? 3.905 -10.374 45.234 1.00 36.70 34 CYS C N 1
ATOM 3314 C CA . CYS B 2 34 ? 4.196 -9.595 44.052 1.00 36.37 34 CYS C CA 1
ATOM 3315 C C . CYS B 2 34 ? 2.885 -8.991 43.600 1.00 36.03 34 CYS C C 1
ATOM 3316 O O . CYS B 2 34 ? 1.833 -9.639 43.646 1.00 33.71 34 CYS C O 1
ATOM 3319 N N . THR B 2 35 ? 2.959 -7.737 43.183 1.00 33.58 35 THR C N 1
ATOM 3320 C CA . THR B 2 35 ? 1.799 -7.004 42.706 1.00 32.63 35 THR C CA 1
ATOM 3321 C C . THR B 2 35 ? 1.942 -6.898 41.197 1.00 32.21 35 THR C C 1
ATOM 3322 O O . THR B 2 35 ? 2.990 -6.490 40.703 1.00 32.67 35 THR C O 1
ATOM 3326 N N . LEU B 2 36 ? 0.891 -7.271 40.475 1.00 32.66 36 LEU C N 1
ATOM 3327 C CA . LEU B 2 36 ? 0.890 -7.235 39.018 1.00 33.32 36 LEU C CA 1
ATOM 3328 C C . LEU B 2 36 ? -0.210 -6.271 38.560 1.00 35.42 36 LEU C C 1
ATOM 3329 O O . LEU B 2 36 ? -1.392 -6.498 38.824 1.00 31.31 36 LEU C O 1
ATOM 3334 N N . MET B 2 37 ? 0.184 -5.205 37.866 1.00 39.83 37 MET C N 1
ATOM 3335 C CA . MET B 2 37 ? -0.754 -4.193 37.377 1.00 40.87 37 MET C CA 1
ATOM 3336 C C . MET B 2 37 ? -0.801 -4.181 35.852 1.00 39.41 37 MET C C 1
ATOM 3337 O O . MET B 2 37 ? -1.301 -3.229 35.265 1.00 41.64 37 MET C O 1
ATOM 3342 N N . ALA B 2 38 ? -0.261 -5.207 35.208 1.00 37.13 38 ALA C N 1
ATOM 3343 C CA . ALA B 2 38 ? -0.242 -5.255 33.744 1.00 36.40 38 ALA C CA 1
ATOM 3344 C C . ALA B 2 38 ? -1.632 -5.107 33.125 1.00 36.69 38 ALA C C 1
ATOM 3345 O O . ALA B 2 38 ? -2.448 -6.009 33.209 1.00 33.54 38 ALA C O 1
ATOM 3347 N N . MET B 2 39 ? -1.886 -3.960 32.501 1.00 38.59 39 MET C N 1
ATOM 3348 C CA . MET B 2 39 ? -3.174 -3.687 31.863 1.00 39.41 39 MET C CA 1
ATOM 3349 C C . MET B 2 39 ? -3.478 -4.680 30.731 1.00 39.51 39 MET C C 1
ATOM 3350 O O . MET B 2 39 ? -4.630 -5.057 30.523 1.00 37.21 39 MET C O 1
ATOM 3355 N N . ASP B 2 40 ? -2.440 -5.096 30.007 1.00 38.91 40 ASP C N 1
ATOM 3356 C CA . ASP B 2 40 ? -2.588 -6.022 28.879 1.00 37.80 40 ASP C CA 1
ATOM 3357 C C . ASP B 2 40 ? -2.554 -7.517 29.244 1.00 37.34 40 ASP C C 1
ATOM 3358 O O . ASP B 2 40 ? -2.362 -8.376 28.383 1.00 36.81 40 ASP C O 1
ATOM 3363 N N . LEU B 2 41 ? -2.739 -7.820 30.523 1.00 38.19 41 LEU C N 1
ATOM 3364 C CA . LEU B 2 41 ? -2.746 -9.202 30.994 1.00 39.01 41 LEU C CA 1
ATOM 3365 C C . LEU B 2 41 ? -3.941 -9.927 30.357 1.00 40.24 41 LEU C C 1
ATOM 3366 O O . LEU B 2 41 ? -5.097 -9.607 30.653 1.00 40.85 41 LEU C O 1
ATOM 3371 N N . GLY B 2 42 ? -3.669 -10.905 29.497 1.00 39.91 42 GLY C N 1
ATOM 3372 C CA . GLY B 2 42 ? -4.756 -11.630 28.863 1.00 41.27 42 GLY C CA 1
ATOM 3373 C C . GLY B 2 42 ? -4.724 -13.130 29.115 1.00 42.74 42 GLY C C 1
ATOM 3374 O O . GLY B 2 42 ? -4.308 -13.589 30.193 1.00 39.38 42 GLY C O 1
ATOM 3375 N N . GLU B 2 43 ? -5.180 -13.890 28.122 1.00 42.06 43 GLU C N 1
ATOM 3376 C CA . GLU B 2 43 ? -5.202 -15.345 28.204 1.00 43.68 43 GLU C CA 1
ATOM 3377 C C . GLU B 2 43 ? -3.823 -15.868 27.810 1.00 43.40 43 GLU C C 1
ATOM 3378 O O . GLU B 2 43 ? -3.153 -15.282 26.962 1.00 43.83 43 GLU C O 1
ATOM 3384 N N . LEU B 2 44 ? -3.401 -16.966 28.423 1.00 46.81 44 LEU C N 1
ATOM 3385 C CA . LEU B 2 44 ? -2.114 -17.571 28.098 1.00 50.52 44 LEU C CA 1
ATOM 3386 C C . LEU B 2 44 ? -2.148 -18.161 26.692 1.00 54.55 44 LEU C C 1
ATOM 3387 O O . LEU B 2 44 ? -2.954 -19.038 26.399 1.00 58.69 44 LEU C O 1
ATOM 3392 N N . CYS B 2 45 ? -1.274 -17.674 25.821 1.00 61.08 45 CYS C N 1
ATOM 3393 C CA . CYS B 2 45 ? -1.213 -18.162 24.450 1.00 68.28 45 CYS C CA 1
ATOM 3394 C C . CYS B 2 45 ? 0.209 -18.007 23.925 1.00 71.78 45 CYS C C 1
ATOM 3395 O O . CYS B 2 45 ? 1.134 -17.781 24.703 1.00 72.81 45 CYS C O 1
ATOM 3398 N N . GLU B 2 46 ? 0.388 -18.132 22.613 1.00 75.02 46 GLU C N 1
ATOM 3399 C CA . GLU B 2 46 ? 1.715 -17.998 22.024 1.00 75.12 46 GLU C CA 1
ATOM 3400 C C . GLU B 2 46 ? 2.236 -16.579 22.137 1.00 72.89 46 GLU C C 1
ATOM 3401 O O . GLU B 2 46 ? 3.436 -16.340 22.023 1.00 67.80 46 GLU C O 1
ATOM 3407 N N . ASP B 2 47 ? 1.332 -15.630 22.347 1.00 69.23 47 ASP C N 1
ATOM 3408 C CA . ASP B 2 47 ? 1.742 -14.245 22.487 1.00 65.73 47 ASP C CA 1
ATOM 3409 C C . ASP B 2 47 ? 1.991 -13.934 23.956 1.00 61.42 47 ASP C C 1
ATOM 3410 O O . ASP B 2 47 ? 1.171 -13.287 24.615 1.00 57.99 47 ASP C O 1
ATOM 3415 N N . THR B 2 48 ? 3.122 -14.405 24.472 1.00 53.79 48 THR C N 1
ATOM 3416 C CA . THR B 2 48 ? 3.459 -14.137 25.862 1.00 48.51 48 THR C CA 1
ATOM 3417 C C . THR B 2 48 ? 4.529 -13.069 25.957 1.00 48.02 48 THR C C 1
ATOM 3418 O O . THR B 2 48 ? 5.281 -12.808 25.009 1.00 43.30 48 THR C O 1
ATOM 3422 N N . ILE B 2 49 ? 4.577 -12.485 27.086 1.00 20.00 49 ILE C N 1
ATOM 3423 C CA . ILE B 2 49 ? 5.726 -11.616 27.309 1.00 20.00 49 ILE C CA 1
ATOM 3424 C C . ILE B 2 49 ? 6.441 -11.967 28.610 1.00 20.00 49 ILE C C 1
ATOM 3425 O O . ILE B 2 49 ? 5.696 -12.330 29.611 1.00 34.42 49 ILE C O 1
ATOM 3430 N N . THR B 2 50 ? 7.561 -11.842 28.759 1.00 34.20 50 THR C N 1
ATOM 3431 C CA . THR B 2 50 ? 8.280 -12.242 29.954 1.00 31.58 50 THR C CA 1
ATOM 3432 C C . THR B 2 50 ? 9.236 -11.145 30.416 1.00 30.46 50 THR C C 1
ATOM 3433 O O . THR B 2 50 ? 10.008 -10.596 29.620 1.00 28.39 50 THR C O 1
ATOM 3437 N N . TYR B 2 51 ? 9.159 -10.810 31.697 1.00 27.62 51 TYR C N 1
ATOM 3438 C CA . TYR B 2 51 ? 10.032 -9.785 32.255 1.00 28.92 51 TYR C CA 1
ATOM 3439 C C . TYR B 2 51 ? 10.097 -9.883 33.768 1.00 30.18 51 TYR C C 1
ATOM 3440 O O . TYR B 2 51 ? 9.398 -10.701 34.396 1.00 28.77 51 TYR C O 1
ATOM 3449 N N . LYS B 2 52 ? 10.948 -9.048 34.348 1.00 32.97 52 LYS C N 1
ATOM 3450 C CA . LYS B 2 52 ? 11.191 -9.044 35.781 1.00 32.98 52 LYS C CA 1
ATOM 3451 C C . LYS B 2 52 ? 10.405 -8.031 36.608 1.00 32.16 52 LYS C C 1
ATOM 3452 O O . LYS B 2 52 ? 10.228 -6.882 36.209 1.00 32.69 52 LYS C O 1
ATOM 3458 N N . CYS B 2 53 ? 9.943 -8.488 37.765 1.00 29.34 53 CYS C N 1
ATOM 3459 C CA . CYS B 2 53 ? 9.207 -7.686 38.731 1.00 29.67 53 CYS C CA 1
ATOM 3460 C C . CYS B 2 53 ? 10.250 -7.445 39.824 1.00 29.96 53 CYS C C 1
ATOM 3461 O O . CYS B 2 53 ? 10.535 -8.341 40.616 1.00 31.51 53 CYS C O 1
ATOM 3464 N N . PRO B 2 54 ? 10.833 -6.234 39.875 1.00 35.58 54 PRO C N 1
ATOM 3465 C CA . PRO B 2 54 ? 11.856 -5.908 40.873 1.00 34.23 54 PRO C CA 1
ATOM 3466 C C . PRO B 2 54 ? 11.403 -5.811 42.321 1.00 34.62 54 PRO C C 1
ATOM 3467 O O . PRO B 2 54 ? 10.232 -5.58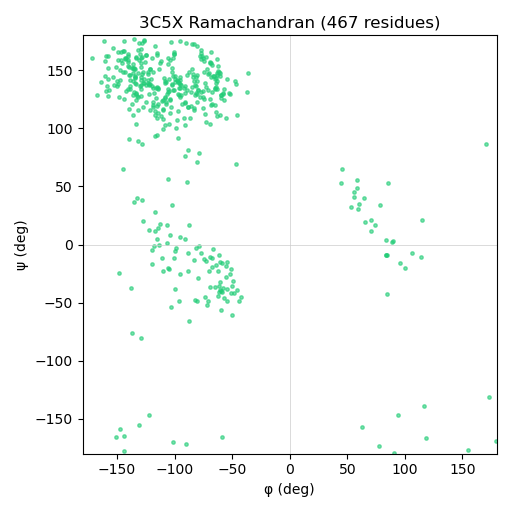5 42.626 1.00 32.94 54 PRO C O 1
ATOM 3471 N N . LEU B 2 55 ? 12.353 -6.006 43.217 1.00 40.85 55 LEU C N 1
ATOM 3472 C CA . LEU B 2 55 ? 12.073 -5.905 44.634 1.00 44.90 55 LEU C CA 1
ATOM 3473 C C . LEU B 2 55 ? 12.015 -4.425 44.972 1.00 47.40 55 LEU C C 1
ATOM 3474 O O . LEU B 2 55 ? 12.924 -3.674 44.637 1.00 48.29 55 LEU C O 1
ATOM 3479 N N . LEU B 2 56 ? 10.920 -4.009 45.596 1.00 55.41 56 LEU C N 1
ATOM 3480 C CA . LEU B 2 56 ? 10.752 -2.633 46.028 1.00 63.39 56 LEU C CA 1
ATOM 3481 C C . LEU B 2 56 ? 10.603 -2.667 47.546 1.00 69.64 56 LEU C C 1
ATOM 3482 O O . LEU B 2 56 ? 9.689 -3.313 48.073 1.00 73.53 56 LEU C O 1
ATOM 3487 N N . ARG B 2 57 ? 11.516 -1.986 48.239 1.00 77.62 57 ARG C N 1
ATOM 3488 C CA . ARG B 2 57 ? 11.524 -1.940 49.702 1.00 86.61 57 ARG C CA 1
ATOM 3489 C C . ARG B 2 57 ? 10.653 -0.828 50.295 1.00 87.79 57 ARG C C 1
ATOM 3490 O O . ARG B 2 57 ? 9.656 -1.114 50.957 1.00 90.83 57 ARG C O 1
ATOM 3498 N N . GLN B 2 58 ? 11.028 0.428 50.063 1.00 86.16 58 GLN C N 1
ATOM 3499 C CA . GLN B 2 58 ? 10.277 1.572 50.572 1.00 79.27 58 GLN C CA 1
ATOM 3500 C C . GLN B 2 58 ? 10.350 2.693 49.542 1.00 73.76 58 GLN C C 1
ATOM 3501 O O . GLN B 2 58 ? 10.929 3.754 49.789 1.00 66.90 58 GLN C O 1
ATOM 3507 N N . ASN B 2 59 ? 9.767 2.432 48.379 1.00 64.33 59 ASN C N 1
ATOM 3508 C CA . ASN B 2 59 ? 9.760 3.391 47.289 1.00 58.95 59 ASN C CA 1
ATOM 3509 C C . ASN B 2 59 ? 8.548 3.175 46.402 1.00 58.52 59 ASN C C 1
ATOM 3510 O O . ASN B 2 59 ? 8.191 2.042 46.095 1.00 54.16 59 ASN C O 1
ATOM 3515 N N . GLU B 2 60 ? 7.909 4.264 46.000 1.00 56.23 60 GLU C N 1
ATOM 3516 C CA . GLU B 2 60 ? 6.767 4.174 45.110 1.00 54.98 60 GLU C CA 1
ATOM 3517 C C . GLU B 2 60 ? 7.238 3.587 43.773 1.00 51.45 60 GLU C C 1
ATOM 3518 O O . GLU B 2 60 ? 8.346 3.872 43.315 1.00 46.22 60 GLU C O 1
ATOM 3524 N N . PRO B 2 61 ? 6.402 2.760 43.130 1.00 42.43 61 PRO C N 1
ATOM 3525 C CA . PRO B 2 61 ? 6.818 2.191 41.848 1.00 40.37 61 PRO C CA 1
ATOM 3526 C C . PRO B 2 61 ? 6.814 3.277 40.774 1.00 39.72 61 PRO C C 1
ATOM 3527 O O . PRO B 2 61 ? 6.003 4.200 40.809 1.00 36.60 61 PRO C O 1
ATOM 3531 N N . GLU B 2 62 ? 7.730 3.173 39.825 1.00 38.58 62 GLU C N 1
ATOM 3532 C CA . GLU B 2 62 ? 7.806 4.152 38.751 1.00 37.07 62 GLU C CA 1
ATOM 3533 C C . GLU B 2 62 ? 8.201 3.474 37.434 1.00 34.58 62 GLU C C 1
ATOM 3534 O O . GLU B 2 62 ? 9.219 2.782 37.356 1.00 33.56 62 GLU C O 1
ATOM 3540 N N . ASP B 2 63 ? 7.381 3.683 36.415 1.00 28.72 63 ASP C N 1
ATOM 3541 C CA . ASP B 2 63 ? 7.579 3.130 35.077 1.00 28.12 63 ASP C CA 1
ATOM 3542 C C . ASP B 2 63 ? 7.623 1.593 35.018 1.00 29.36 63 ASP C C 1
ATOM 3543 O O . ASP B 2 63 ? 8.304 1.009 34.163 1.00 28.53 63 ASP C O 1
ATOM 3548 N N . ILE B 2 64 ? 6.900 0.950 35.928 1.00 30.24 64 ILE C N 1
ATOM 3549 C CA . ILE B 2 64 ? 6.815 -0.506 35.979 1.00 30.28 64 ILE C CA 1
ATOM 3550 C C . ILE B 2 64 ? 5.378 -0.890 36.309 1.00 30.98 64 ILE C C 1
ATOM 3551 O O . ILE B 2 64 ? 4.630 -0.084 36.872 1.00 30.29 64 ILE C O 1
ATOM 3556 N N . ASP B 2 65 ? 4.977 -2.107 35.948 1.00 30.30 65 ASP C N 1
ATOM 3557 C CA . ASP B 2 65 ? 3.628 -2.543 36.262 1.00 29.09 65 ASP C CA 1
ATOM 3558 C C . ASP B 2 65 ? 3.652 -3.881 36.995 1.00 30.38 65 ASP C C 1
ATOM 3559 O O . ASP B 2 65 ? 2.646 -4.593 37.023 1.00 29.99 65 ASP C O 1
ATOM 3564 N N . CYS B 2 66 ? 4.808 -4.210 37.585 1.00 28.29 66 CYS C N 1
ATOM 3565 C CA . CYS B 2 66 ? 4.996 -5.437 38.373 1.00 29.39 66 CYS C CA 1
ATOM 3566 C C . CYS B 2 66 ? 6.207 -5.280 39.296 1.00 29.23 66 CYS C C 1
ATOM 3567 O O . CYS B 2 66 ? 7.286 -4.841 38.871 1.00 28.76 66 CYS C O 1
ATOM 3570 N N . TRP B 2 67 ? 6.026 -5.640 40.557 1.00 30.34 67 TRP C N 1
ATOM 3571 C CA . TRP B 2 67 ? 7.097 -5.555 41.539 1.00 31.29 67 TRP C CA 1
ATOM 3572 C C . TRP B 2 67 ? 6.763 -6.476 42.701 1.00 32.64 67 TRP C C 1
ATOM 3573 O O . TRP B 2 67 ? 5.614 -6.876 42.855 1.00 32.31 67 TRP C O 1
ATOM 3584 N N . CYS B 2 68 ? 7.768 -6.815 43.505 1.00 34.26 68 CYS C N 1
ATOM 3585 C CA . CYS B 2 68 ? 7.560 -7.690 44.652 1.00 37.71 68 CYS C CA 1
ATOM 3586 C C . CYS B 2 68 ? 8.160 -7.042 45.904 1.00 39.04 68 CYS C C 1
ATOM 3587 O O . CYS B 2 68 ? 9.020 -6.160 45.819 1.00 38.47 68 CYS C O 1
ATOM 3590 N N . ASN B 2 69 ? 7.716 -7.502 47.064 1.00 40.28 69 ASN C N 1
ATOM 3591 C CA . ASN B 2 69 ? 8.153 -6.939 48.328 1.00 41.69 69 ASN C CA 1
ATOM 3592 C C . ASN B 2 69 ? 9.237 -7.680 49.080 1.00 42.86 69 ASN C C 1
ATOM 3593 O O . ASN B 2 69 ? 9.702 -7.189 50.099 1.00 42.04 69 ASN C O 1
ATOM 3598 N N . SER B 2 70 ? 9.638 -8.853 48.606 1.00 44.89 70 SER C N 1
ATOM 3599 C CA . SER B 2 70 ? 10.652 -9.618 49.322 1.00 45.82 70 SER C CA 1
ATOM 3600 C C . SER B 2 70 ? 11.699 -10.253 48.415 1.00 44.71 70 SER C C 1
ATOM 3601 O O . SER B 2 70 ? 12.877 -10.326 48.765 1.00 42.54 70 SER C O 1
ATOM 3604 N N . THR B 2 71 ? 11.276 -10.722 47.248 1.00 44.60 71 THR C N 1
ATOM 3605 C CA . THR B 2 71 ? 12.216 -11.324 46.309 1.00 43.62 71 THR C CA 1
ATOM 3606 C C . THR B 2 71 ? 11.852 -10.959 44.881 1.00 43.90 71 THR C C 1
ATOM 3607 O O . THR B 2 71 ? 10.690 -11.071 44.479 1.00 41.86 71 THR C O 1
ATOM 3611 N N . SER B 2 72 ? 12.855 -10.526 44.128 1.00 42.96 72 SER C N 1
ATOM 3612 C CA . SER B 2 72 ? 12.689 -10.160 42.731 1.00 43.23 72 SER C CA 1
ATOM 3613 C C . SER B 2 72 ? 12.180 -11.406 42.004 1.00 41.35 72 SER C C 1
ATOM 3614 O O . SER B 2 72 ? 12.774 -12.467 42.127 1.00 40.69 72 SER C O 1
ATOM 3617 N N . THR B 2 73 ? 11.093 -11.275 41.245 1.00 38.80 73 THR C N 1
ATOM 3618 C CA . THR B 2 73 ? 10.502 -12.421 40.546 1.00 35.83 73 THR C CA 1
ATOM 3619 C C . THR B 2 73 ? 10.241 -12.185 39.053 1.00 36.97 73 THR C C 1
ATOM 3620 O O . THR B 2 73 ? 9.883 -11.074 38.641 1.00 34.70 73 THR C O 1
ATOM 3624 N N . TRP B 2 74 ? 10.430 -13.225 38.239 1.00 34.40 74 TRP C N 1
ATOM 3625 C CA . TRP B 2 74 ? 10.161 -13.117 36.809 1.00 33.92 74 TRP C CA 1
ATOM 3626 C C . TRP B 2 74 ? 8.672 -13.381 36.600 1.00 33.71 74 TRP C C 1
ATOM 3627 O O . TRP B 2 74 ? 8.050 -14.107 37.390 1.00 29.43 74 TRP C O 1
ATOM 3638 N N . VAL B 2 75 ? 8.090 -12.784 35.560 1.00 30.90 75 VAL C N 1
ATOM 3639 C CA . VAL B 2 75 ? 6.676 -13.028 35.284 1.00 29.40 75 VAL C CA 1
ATOM 3640 C C . VAL B 2 75 ? 6.451 -13.251 33.803 1.00 29.97 75 VAL C C 1
ATOM 3641 O O . VAL B 2 75 ? 7.168 -12.712 32.969 1.00 29.71 75 VAL C O 1
ATOM 3645 N N . THR B 2 76 ? 5.467 -14.087 33.485 1.00 31.62 76 THR C N 1
ATOM 3646 C CA . THR B 2 76 ? 5.091 -14.380 32.107 1.00 29.94 76 THR C CA 1
ATOM 3647 C C . THR B 2 76 ? 3.567 -14.474 32.048 1.00 31.00 76 THR C C 1
ATOM 3648 O O . THR B 2 76 ? 2.948 -15.096 32.912 1.00 32.99 76 THR C O 1
ATOM 3652 N N . TYR B 2 77 ? 2.966 -13.834 31.054 1.00 32.69 77 TYR C N 1
ATOM 3653 C CA . TYR B 2 77 ? 1.525 -13.929 30.847 1.00 33.81 77 TYR C CA 1
ATOM 3654 C C . TYR B 2 77 ? 1.238 -13.793 29.354 1.00 35.71 77 TYR C C 1
ATOM 3655 O O . TYR B 2 77 ? 2.120 -13.408 28.580 1.00 35.61 77 TYR C O 1
ATOM 3664 N N . GLY B 2 78 ? 0.024 -14.140 28.945 1.00 38.11 78 GLY C N 1
ATOM 3665 C CA . GLY B 2 78 ? -0.332 -14.015 27.541 1.00 39.88 78 GLY C CA 1
ATOM 3666 C C . GLY B 2 78 ? -1.149 -12.752 27.363 1.00 40.06 78 GLY C C 1
ATOM 3667 O O . GLY B 2 78 ? -1.644 -12.199 28.343 1.00 40.48 78 GLY C O 1
ATOM 3668 N N . THR B 2 79 ? -1.293 -12.283 26.128 1.00 42.99 79 THR C N 1
ATOM 3669 C CA . THR B 2 79 ? -2.067 -11.070 25.879 1.00 48.38 79 THR C CA 1
ATOM 3670 C C . THR B 2 79 ? -3.330 -11.309 25.046 1.00 51.89 79 THR C C 1
ATOM 3671 O O . THR B 2 79 ? -4.035 -10.363 24.692 1.00 53.37 79 THR C O 1
ATOM 3675 N N . CYS B 2 80 ? -3.616 -12.572 24.747 1.00 57.28 80 CYS C N 1
ATOM 3676 C CA . CYS B 2 80 ? -4.793 -12.940 23.964 1.00 59.83 80 CYS C CA 1
ATOM 3677 C C . CYS B 2 80 ? -6.104 -12.652 24.691 1.00 60.15 80 CYS C C 1
ATOM 3678 O O . CYS B 2 80 ? -6.190 -12.783 25.909 1.00 57.12 80 CYS C O 1
ATOM 3681 N N . THR B 2 81 ? -7.127 -12.251 23.943 1.00 60.99 81 THR C N 1
ATOM 3682 C CA . THR B 2 81 ? -8.429 -11.972 24.548 1.00 61.56 81 THR C CA 1
ATOM 3683 C C . THR B 2 81 ? -9.389 -13.125 24.278 1.00 59.16 81 THR C C 1
ATOM 3684 O O . THR B 2 81 ? -8.957 -14.220 23.915 1.00 58.06 81 THR C O 1
#

InterPro domains:
  IPR000336 Flavivirus/Alphavirus glycoprotein, immunoglobulin-like domain superfamily [G3DSA:2.60.40.350] (267-371)
  IPR011998 Envelope glycoprotein E, central and dimerisation domain, flavivirus [PF00869] (1-269)
  IPR013755 Flaviviral glycoprotein E, central domain, subdomain 1 [G3DSA:3.30.387.10] (35-228)
  IPR013756 Flaviviral glycoprotein E, central domain, subdomain 2 [G3DSA:3.30.67.10] (25-240)
  IPR014756 Immunoglobulin E-set [SSF81296] (262-373)
  IPR026470 Flavivirus envelope glycoprotein E, Stem/Anchor domain [PF21659] (369-463)
  IPR026470 Flavivirus envelope glycoprotein E, Stem/Anchor domain [TIGR04240] (372-468)
  IPR027287 Glycoprotein E, immunoglobulin-like domain, flavivirus [PF02832] (271-366)
  IPR027287 Glycoprotein E, immunoglobulin-like domain, flavivirus [cd12149] (278-367)
  IPR036253 Flavivirus glycoprotein, central and dimerisation domain superfamily [SSF56983] (1-270)
  IPR038055 Flaviviral glycoprotein E, dimerisation domain [G3DSA:2.60.98.10] (1-265)
  IPR038345 Flavivirus envelope glycoprotein E, Stem/Anchor domain superfamily [G3DSA:1.20.1280.260] (372-468)

Organism: Dengue virus type 2 (NCBI:txid11060)

Solvent-accessible surface area: 23768 Å² total; per-residue (Å²): 111,17,19,6,77,159,3,13,56,23,78,92,21,80,71,31,92,28,161,69,76,46,40,86,14,99,4,58,1,55,51,54,20,3,3,0,0,14,28,181,102,45,9,2,0,7,0,14,1,70,66,1,10,4,100,164,20,63,35,38,29,63,0,0,0,57,9,61,18,15,61,15,8,3,33,6,87,26,14,127,108,47,95,0,71,12,116,33,52,146,42,140,107,21,4,35,93,80,26,100,10,89,9,2,136,7,3,39,4,75,99,120,32,118,1,2,0,0,0,0,0,40,6,141,28,85,64,55,1,39,0,29,38,1,88,65,83,71,15,30,9,2,0,18,0,26,11,5,19,0,36,18,142,109,70,138,8,85,76,12,92,12,36,40,129,54,98,79,26,87,2,112,4,128,50,16,27,36,0,9,2,62,18,58,50,106,99,122,17,154,94,44,0,1,0,19,5,106,115,119,0,21,12,8,94,84,114,89,0,45,101,14,96,7,0,42,4,62,22,100,34,137,130,32,29,42,11,73,78,15,100,46,1,12,55,25,94,127,30,82,0,18,26,6,73,18,58,47,80,53,56,43,41,49,48,15,86,100,54,10,118,76,33,84,105,16,112,37,52,118,40,20,0,26,19,87,8,80,2,102,5,97,0,63,13,76,119,5,119,50,68,14,151,116,82,80,106,3,90,13,117,8,86,48,49,95,154,36,48,122,28,118,34,34,4,4,14,0,53,1,24,5,77,11,120,59,35,60,2,44,5,8,33,68,6,26,25,104,124,80,182,104,98,59,38,101,37,0,1,51,32,7,20,2,78,110,103,76,39,25,10,0,0,1,0,47,1,30,152,22,79,1,42,0,10,0,4,64,94,103,49,44,25,91,40,98,42,115,21,203,76,120,76,51,85,43,117,70,58,28,22,0,39,0,30,103,125,25,87,74,116,68,4,100,17,169,27,192,116,32,96,0,77,0,34,13,103,3,179,66,8,6,68,80,43,102,58,27,28,16,4,32,0,8,53,15,174,166,69,149,52,94,64,27,29,1,47,0,68,32,33,28,0,8,0,14,0,0,48,41,171

CATH classification: 2.60.98.10 (+3 more: 3.30.67.10, 3.30.387.10, 2.60.40.350)

Foldseek 3Di:
DFFQVVQLAQLAEAEWEDPDAQDKTKDKEFARHWYWYDYPQFFIKIKYWHFKWFPPFFWFKKFFQAKDWADKFKDKDEPPPDADDDPCVVVLQKDKDKDWEWDDPVHPYPHTDIIIMMIIIGIGGPFIKIWGFGDLQGIKIKMWMIRLQLGPDVRGTFIDIDGQVDDWDWTQDVQFFTKIKDKHFDDDGPFWIWMGGPNWIFTGGDVVVVPDLGWMDGRVDPPPRSTDNHCSQKDWADDHRTHTDMDGHHGCSVVVVVVCPPTHIFHADPPITIDTTMMMMMMGCPGTGDGDPVAAEDQAAKDQPDDWADTSPQKIKTWIAGPDDRPQHWKDKFKAAPVNPDGFWFWSNPGHGDHDHPPIGITITHHDAAWIWIFIHDDPHIHTDIDHGD/DDWDDDPRFIEEEDAPVCAPDWDWDADPFGIKTKAAQPPQAHGADPAKDKDKADADDPDDDDPDRMHMPTGIYMYMGHRDD

Nearest PDB structures (foldseek):
  3c6d-assembly1_D  TM=1.010E+00  e=4.245E-15  dengue virus type 2
  3c6r-assembly1_D  TM=1.007E+00  e=1.027E-14  Dengue virus 2 Thailand/PUO-218/1980
  9dof-assembly1_F  TM=9.212E-01  e=8.018E-13  dengue virus type 2
  4b03-assembly1_E  TM=8.742E-01  e=6.680E-12  dengue virus type 1
  4b03-assembly1_F  TM=8.626E-01  e=8.404E-11  dengue virus type 1

Sequence (471 aa):
YFQGMRCIGMSNRDFVEGVSGGSWVDIVLEHGSCVTTMAKNKPTLDFELIKTEAKQPATLRKYCIEAKLTNTTTESRCPTQGEPSLNEEQDKRFVCKHSMVDRGWGNGCGLFGKGGIVTCAMFRCKKNMEGKVVQPENLEYTIVITPHSGEEHGKHGKEIKITPQSSITEAELTGYGTVTMECSPRGLFNEMVLLQMENKAWLVHRQWFLDLPLPWLPGADTQGSNWIQKETLVTFKNPHAKKQDVVVLGSQEGAMHTALTGATEIQMSSGNLLFTGHLKCRLRMDKLQLKGMSYSMCTGKFKVVKEIAETQHGTIVIRVQYEGDGSPCKIPFEIMDLEKRHVLGRLITVNPIVTEKDSPVNIEAEPPFGDSYIIIGVEPGQLKLNWFKKFHLTTRNGEPHMIVSRQEKGKSLLFKTEDGVNMCTLMAMDLGELCEDTITYKCPLLRQNEPEDIDCWCNSTSTWVTYGTCT

Secondary structure (DSSP, 8-state):
-BTTHHHHH-SSEEEEE-SSSS--EEEEEETT-EEEEEETTEEEEEEEEEEEEE-SPEEEEEEEEEEEEEEEEEEE--TTS-----GGGT-TTEEEEEEEEEE-GGGT-SS-EEEEEEEEEEEEEEEEEEEEE--GGG-EEEEEEEE----B---PPEEEEE-TT---EEEEETTTEEEEEEEE------SEEEEESSS-EEEEEHHHHHT-SS-EEETT-SS----BSGGGGEEEPPP-SS---EEEPPP-HHHHHHHTSSSEEE-EETTEEEE--EEEEEEE-TTB--S-SSS-B--S-EEE-S--EE-TTS-EEEEEEE-SSS-SEEPPEEEE-TTS-SB-SEESS-S-EESSTTS-EEEEEEPPSEEEEEEES-SSS-EEEEEEE-/-EEEEETTEEEEEE-GGGTTS-EEEEETTEEEEEEE--TT--EEEEEEEEEEE-B-SSS---S-SEEESSS-EEEEEEEE-

B-factor: mean 55.67, std 20.38, range [20.0, 142.44]